Protein AF-0000000084354303 (afdb_homodimer)

Solvent-accessible surface area (backbone atoms only — not comparable to full-atom values): 36921 Å² total; per-residue (Å²): 68,53,26,35,17,36,64,49,70,78,30,56,40,64,39,82,46,81,68,70,66,79,84,48,45,35,15,29,33,28,40,29,57,38,19,40,66,53,76,69,53,49,40,48,34,64,48,79,45,78,68,59,76,66,38,36,30,32,33,27,15,22,27,30,30,65,42,65,24,86,67,40,78,79,64,50,67,69,40,42,33,30,36,39,27,48,33,26,65,57,71,45,74,31,32,68,63,68,32,23,35,44,8,70,77,44,8,91,63,39,79,34,18,12,28,37,29,40,36,54,65,22,38,50,38,63,14,31,39,23,37,50,32,59,38,63,38,31,64,57,25,40,42,71,53,60,87,82,59,85,72,54,64,70,62,48,30,42,53,7,40,47,51,37,40,17,46,42,48,39,60,73,48,58,70,39,67,64,28,34,36,37,29,37,26,43,46,61,43,20,46,47,27,52,49,44,39,50,73,52,36,34,68,40,51,35,38,29,38,70,54,64,65,38,47,49,44,37,36,72,74,64,68,30,50,72,47,64,48,80,83,33,95,54,44,20,57,48,44,11,58,75,49,74,58,17,21,48,30,27,37,34,44,48,28,24,72,37,81,66,58,91,90,63,80,65,55,51,97,82,46,65,25,60,56,33,62,57,61,56,54,32,41,58,43,19,32,17,74,61,13,24,38,24,37,56,23,62,46,83,31,27,31,63,65,34,62,46,15,58,32,24,62,32,29,30,32,40,37,36,29,66,56,38,44,62,80,45,38,66,62,51,48,51,34,38,74,70,62,77,43,76,70,49,83,51,58,62,40,80,43,49,43,83,45,44,44,60,51,50,50,35,57,75,66,51,39,95,70,48,58,30,43,38,30,31,90,68,54,27,35,18,37,65,48,69,78,30,55,42,63,40,82,45,82,68,69,66,78,84,47,46,35,15,28,32,27,38,29,57,37,21,39,66,54,77,70,54,49,41,48,33,64,48,78,43,78,67,59,75,66,39,36,29,32,34,26,15,23,27,30,30,65,41,65,24,86,65,40,78,80,67,49,67,68,41,42,32,30,36,39,26,48,34,25,65,56,70,46,76,33,31,68,63,68,32,23,35,42,8,72,77,45,7,91,63,40,79,34,17,12,29,38,27,47,33,56,66,19,39,50,36,61,13,32,38,23,37,49,31,59,37,64,37,30,65,57,26,41,43,71,53,61,87,84,58,85,70,55,64,68,62,47,30,42,52,8,40,47,49,38,40,17,45,43,48,41,59,72,49,59,69,39,66,65,29,35,36,37,30,37,25,43,45,61,44,19,46,46,26,53,49,44,37,50,73,50,35,33,67,38,51,34,37,28,38,70,54,65,64,38,46,50,44,37,34,72,74,64,68,30,51,69,47,64,50,81,85,33,94,53,44,20,55,51,45,10,57,76,50,73,57,18,22,47,30,27,37,34,44,47,28,24,71,38,82,66,58,90,90,64,81,64,55,50,95,83,45,65,24,61,55,33,62,56,61,56,53,31,41,56,44,20,32,16,72,62,14,26,39,23,38,57,23,61,46,81,29,27,31,63,65,34,60,44,14,58,33,24,63,33,28,28,33,40,37,34,29,66,55,38,43,63,79,45,36,66,62,52,48,50,34,37,75,70,62,76,43,77,69,49,82,51,58,61,41,80,41,48,42,84,44,42,44,58,50,50,50,36,58,74,66,52,38,95,70,46,57,29,44,36,30,30,91

Sequence (754 aa):
MQAVTFQGKDNIQVKQVEDPTIHENTDIIVRITATGICGSDLHLMKGSIPLGEDYVIGHEPMGIVEEVGSQVKNLKKGDRVVVPFNIGCGECFYCKNQMESQCDNSNPHGDAGALFGYSEQFGNYPGGQAEYLRVPYADFTSFKVPENSELDDESVLFLSDVIPTSYWSVEHSGVKSGDTVVVLGCGPIGLMTQKFAWLKGAERVIGVDQIPHRLEHAKRVNNVETYDFSNNSELGSLLNEKTKGGADVVIDCVGMDGTVPNGESFGSDQDNQVGTIRPIVTASQAVRKFGTVQLTGVYGSNANDFPLGDFFSRNVSLKMGQAPVIHLMPELYNMVENGYVNPTDIITHRMDLKEAADAYRIFDEKSEGNIKVVLKPMQAVTFQGKDNIQVKQVEDPTIHENTDIIVRITATGICGSDLHLMKGSIPLGEDYVIGHEPMGIVEEVGSQVKNLKKGDRVVVPFNIGCGECFYCKNQMESQCDNSNPHGDAGALFGYSEQFGNYPGGQAEYLRVPYADFTSFKVPENSELDDESVLFLSDVIPTSYWSVEHSGVKSGDTVVVLGCGPIGLMTQKFAWLKGAERVIGVDQIPHRLEHAKRVNNVETYDFSNNSELGSLLNEKTKGGADVVIDCVGMDGTVPNGESFGSDQDNQVGTIRPIVTASQAVRKFGTVQLTGVYGSNANDFPLGDFFSRNVSLKMGQAPVIHLMPELYNMVENGYVNPTDIITHRMDLKEAADAYRIFDEKSEGNIKVVLKP

Radius of gyration: 28.32 Å; Cα contacts (8 Å, |Δi|>4): 2041; chains: 2; bounding box: 50×84×66 Å

Secondary structure (DSSP, 8-state):
-EEEEE-STT-EEEEE-PPP---STT-EEEEEEEEE--HHHHHHHTTSS---TTEE--SEEEEEEEEE-TT--S--TT-EEE--SEE--SSSHHHHTT-GGG-TTT-TTSSSPEEBT-TGGGT-B--SSBSEEEESSHHHH-EEPPTT----HHHHGGGGTHHHHHHHHHHHHT--TT-EEEEE--SHHHHHHHHHHHHTT-SEEEEEES-HHHHHHHHHHH--EEEEGGG-TTHHHHHHHHTTS-EEEEEE--GGGSPPPTT-----TT-S--S--HHHHHHHHHEEEEEEEEE-S---S-BSSB-HHHHHHTT-EEEE-----GGGHHHHHHHHHTTS--GGGGEEEEEEGGGHHHHHHHHHHT-TT-SEEEEE-/-EEEEE-STT-EEEEE-PPP---STT-EEEEEEEEE--HHHHHHHTTSS---TTEE---EEEEEEEEE-TT--S--TT-EEE--SEE--SSSHHHHTT-GGG-TTT-TTSSSPEEBTSTGGGT-B--SSBSEEEESSHHHH-EEPPTT----HHHHGGGGTHHHHHHHHHHHHT--TT-EEEEE--SHHHHHHHHHHHHTT-SEEEEEES-HHHHHHHHHHH--EEEEGGG-TTHHHHHHHHTTS-EEEEEE--GGGSPPPTT-----TT-S--S--HHHHHHHHHEEEEEEEEE-S---S-BSSB-HHHHHHTT-EEEE-----GGGHHHHHHHHHTTS--GGGGEEEEEEGGGHHHHHHHHHHT-TT-SEEEEE-

pLDDT: mean 94.86, std 8.89, range [44.28, 98.94]

Organism: NCBI:txid482461

InterPro domains:
  IPR002328 Alcohol dehydrogenase, zinc-type, conserved site [PS00059] (58-72)
  IPR011032 GroES-like superfamily [SSF50129] (1-176)
  IPR013149 Alcohol dehydrogenase-like, C-terminal [PF00107] (188-260)
  IPR013154 Alcohol dehydrogenase-like, N-terminal [PF08240] (26-139)
  IPR036291 NAD(P)-binding domain superfamily [SSF51735] (155-339)

Foldseek 3Di:
DWAWWAADALDIAIDDDDADDDPDLLKWKFQWFKFWDDPVVNCVNRCVADDDGRFGAGQQTWGFTCGHGPPHDPDDGGWTKTFAQFAALCPDPCNVVLNRQQHPPQQPQERGTAGERGHNHRNRAGHDLGRMGMHGSDNQRIGTDDPPDPDDCLLQSCLRAQQQLLLCLCVVQPQAAAFAEEEEDLFSNRLNNLLNSVVRHYPAYEYEEQDVLSQVCSCPPSVHHYDHCPPPPLLLQVLCVVVVAATQEYEYPQELNDDDPPPDDDDDPPHQFDHDCVVQVSNLSHHHQLHEYEYSHDGDTDDPPRVPVSCVVRVYYYHYDGRSSRVCSVVSVVCSSVPSDGSNSLEDEEEESNCVSVVVVCVVVVPPSHRIYMYGD/DWAWWAADALDIAIDDDDADDDPDLLKWKFQWFKFWDDPVVNCVNRCVADADGRFGAGQQTWGFTCGHGNPHDPDDGGWTKTFAQFAALCPDPCNVVLNRQQHPPQQPQERGTAGEGRDNHRNRAGHRLGRMGMHGSDNQRIGTDDPPDPDDCLLQSCLRAQQQLLLCLCVVQPQAAAFAEEEEDLFSNRLNNLLNSVVRHYPAYEYEEQDVLSQVCSCPPSVHHYDHCPPPPLLLQVLCVVVVAATQEYEYPQELNDDDPPPDDADDPPHQFDHDCVSQVSNLSHHHQLHEYEYSHDGDTDDPPRVPVSCVVRVYHYHYDGRSSRVCSVVSVVCSSVPSDGSNSLEDEEEESNCVSVVVVCVVVVPPSHRIYMYGD

Nearest PDB structures (foldseek):
  4jlw-assembly1_D  TM=8.926E-01  e=3.156E-36  Pseudomonas aeruginosa LESB58
  1kol-assembly1_A  TM=8.963E-01  e=1.005E-35  Pseudomonas putida
  1jqb-assembly1_D  TM=8.883E-01  e=3.453E-30  Clostridium beijerinckii
  6sch-assembly1_B  TM=8.823E-01  e=7.179E-30  Clostridium beijerinckii
  7f3p-assembly1_D  TM=8.867E-01  e=4.474E-29  Thermoanaerobacter brockii

Structure (mmCIF, N/CA/C/O backbone):
data_AF-0000000084354303-model_v1
#
loop_
_entity.id
_entity.type
_entity.pdbx_description
1 polymer 'S-(Hydroxymethyl)glutathione dehydrogenase / alcohol dehydrogenase'
#
loop_
_atom_site.group_PDB
_atom_site.id
_atom_site.type_symbol
_atom_site.label_atom_id
_atom_site.label_alt_id
_atom_site.label_comp_id
_atom_site.label_asym_id
_atom_site.label_entity_id
_atom_site.label_seq_id
_atom_site.pdbx_PDB_ins_code
_atom_site.Cartn_x
_atom_site.Cartn_y
_atom_site.Cartn_z
_atom_site.occupancy
_atom_site.B_iso_or_equiv
_atom_site.auth_seq_id
_atom_site.auth_comp_id
_atom_site.auth_asym_id
_atom_site.auth_atom_id
_atom_site.pdbx_PDB_model_num
ATOM 1 N N . MET A 1 1 ? -13.164 40.5 13.172 1 97.38 1 MET A N 1
ATOM 2 C CA . MET A 1 1 ? -11.812 40.062 13.5 1 97.38 1 MET A CA 1
ATOM 3 C C . MET A 1 1 ? -10.914 40.094 12.273 1 97.38 1 MET A C 1
ATOM 5 O O . MET A 1 1 ? -11.398 40.062 11.141 1 97.38 1 MET A O 1
ATOM 9 N N . GLN A 1 2 ? -9.656 40.188 12.547 1 98.25 2 GLN A N 1
ATOM 10 C CA . GLN A 1 2 ? -8.68 40 11.469 1 98.25 2 GLN A CA 1
ATOM 11 C C . GLN A 1 2 ? -8.477 38.531 11.156 1 98.25 2 GLN A C 1
ATOM 13 O O . GLN A 1 2 ? -8.438 37.688 12.055 1 98.25 2 GLN A O 1
ATOM 18 N N . ALA A 1 3 ? -8.406 38.25 9.836 1 98.69 3 ALA A N 1
ATOM 19 C CA . ALA A 1 3 ? -8.188 36.875 9.414 1 98.69 3 ALA A CA 1
ATOM 20 C C . ALA A 1 3 ? -7.426 36.812 8.094 1 98.69 3 ALA A C 1
ATOM 22 O O . ALA A 1 3 ? -7.531 37.719 7.273 1 98.69 3 ALA A O 1
ATOM 23 N N . VAL A 1 4 ? -6.629 35.812 7.926 1 98.62 4 VAL A N 1
ATOM 24 C CA . VAL A 1 4 ? -5.969 35.531 6.652 1 98.62 4 VAL A CA 1
ATOM 25 C C . VAL A 1 4 ? -6.957 34.906 5.68 1 98.62 4 VAL A C 1
ATOM 27 O O . VAL A 1 4 ? -7.512 33.844 5.961 1 98.62 4 VAL A O 1
ATOM 30 N N . THR A 1 5 ? -7.133 35.5 4.512 1 97.75 5 THR A N 1
ATOM 31 C CA . THR A 1 5 ? -8.18 35.094 3.592 1 97.75 5 THR A CA 1
ATOM 32 C C . THR A 1 5 ? -7.613 34.844 2.197 1 97.75 5 THR A C 1
ATOM 34 O O . THR A 1 5 ? -6.625 35.469 1.807 1 97.75 5 THR A O 1
ATOM 37 N N . PHE A 1 6 ? -8.211 33.875 1.539 1 96.38 6 PHE A N 1
ATOM 38 C CA . PHE A 1 6 ? -7.926 33.625 0.132 1 96.38 6 PHE A CA 1
ATOM 39 C C . PHE A 1 6 ? -8.656 34.625 -0.757 1 96.38 6 PHE A C 1
ATOM 41 O O . PHE A 1 6 ? -9.875 34.781 -0.646 1 96.38 6 PHE A O 1
ATOM 48 N N . GLN A 1 7 ? -7.922 35.312 -1.653 1 95.5 7 GLN A N 1
ATOM 49 C CA . GLN A 1 7 ? -8.508 36.312 -2.529 1 95.5 7 GLN A CA 1
ATOM 50 C C . GLN A 1 7 ? -8.273 35.969 -3.996 1 95.5 7 GLN A C 1
ATOM 52 O O . GLN A 1 7 ? -8.141 36.875 -4.836 1 95.5 7 GLN A O 1
ATOM 57 N N . GLY A 1 8 ? -8.133 34.75 -4.293 1 92.38 8 GLY A N 1
ATOM 58 C CA . GLY A 1 8 ? -7.797 34.281 -5.629 1 92.38 8 GLY A CA 1
ATOM 59 C C . GLY A 1 8 ? -6.387 33.75 -5.727 1 92.38 8 GLY A C 1
ATOM 60 O O . GLY A 1 8 ? -5.609 33.844 -4.773 1 92.38 8 GLY A O 1
ATOM 61 N N . LYS A 1 9 ? -6.098 33.156 -6.824 1 91.06 9 LYS A N 1
ATOM 62 C CA . LYS A 1 9 ? -4.812 32.5 -7.043 1 91.06 9 LYS A CA 1
ATOM 63 C C . LYS A 1 9 ? -3.656 33.438 -6.727 1 91.06 9 LYS A C 1
ATOM 65 O O . LYS A 1 9 ? -3.629 34.594 -7.203 1 91.06 9 LYS A O 1
ATOM 70 N N . ASP A 1 10 ? -2.76 33.031 -5.898 1 92.62 10 ASP A N 1
ATOM 71 C CA . ASP A 1 10 ? -1.531 33.688 -5.496 1 92.62 10 ASP A CA 1
ATOM 72 C C . ASP A 1 10 ? -1.839 35 -4.754 1 92.62 10 ASP A C 1
ATOM 74 O O . ASP A 1 10 ? -1.041 35.938 -4.777 1 92.62 10 ASP A O 1
ATOM 78 N N . ASN A 1 11 ? -3.039 35 -4.168 1 95.12 11 ASN A N 1
ATOM 79 C CA . ASN A 1 11 ? -3.451 36.25 -3.49 1 95.12 11 ASN A CA 1
ATOM 80 C C . ASN A 1 11 ? -4.047 35.938 -2.115 1 95.12 11 ASN A C 1
ATOM 82 O O . ASN A 1 11 ? -5.234 35.625 -2.002 1 95.12 11 ASN A O 1
ATOM 86 N N . ILE A 1 12 ? -3.205 36.062 -1.12 1 96 12 ILE A N 1
ATOM 87 C CA . ILE A 1 12 ? -3.582 35.938 0.285 1 96 12 ILE A CA 1
ATOM 88 C C . ILE A 1 12 ? -3.58 37.344 0.932 1 96 12 ILE A C 1
ATOM 90 O O . ILE A 1 12 ? -2.623 38.094 0.78 1 96 12 ILE A O 1
ATOM 94 N N . GLN A 1 13 ? -4.668 37.625 1.663 1 97.5 13 GLN A N 1
ATOM 95 C CA . GLN A 1 13 ? -4.766 38.938 2.32 1 97.5 13 GLN A CA 1
ATOM 96 C C . GLN A 1 13 ? -5.363 38.812 3.719 1 97.5 13 GLN A C 1
ATOM 98 O O . GLN A 1 13 ? -6.168 37.906 3.971 1 97.5 13 GLN A O 1
ATOM 103 N N . VAL A 1 14 ? -4.945 39.688 4.582 1 98.44 14 VAL A N 1
ATOM 104 C CA . VAL A 1 14 ? -5.598 39.844 5.875 1 98.44 14 VAL A CA 1
ATOM 105 C C . VAL A 1 14 ? -6.781 40.812 5.754 1 98.44 14 VAL A C 1
ATOM 107 O O . VAL A 1 14 ? -6.621 41.938 5.301 1 98.44 14 VAL A O 1
ATOM 110 N N . LYS A 1 15 ? -7.922 40.344 6.16 1 98.06 15 LYS A N 1
ATOM 111 C CA . LYS A 1 15 ? -9.141 41.156 6.066 1 98.06 15 LYS A CA 1
ATOM 112 C C . LYS A 1 15 ? -9.906 41.125 7.387 1 98.06 15 LYS A C 1
ATOM 114 O O . LYS A 1 15 ? -9.672 40.281 8.242 1 98.06 15 LYS A O 1
ATOM 119 N N . GLN A 1 16 ? -10.695 42.219 7.469 1 97.94 16 GLN A N 1
ATOM 120 C CA . GLN A 1 16 ? -11.688 42.188 8.539 1 97.94 16 GLN A CA 1
ATOM 121 C C . GLN A 1 16 ? -12.898 41.344 8.156 1 97.94 16 GLN A C 1
ATOM 123 O O . GLN A 1 16 ? -13.523 41.562 7.113 1 97.94 16 GLN A O 1
ATOM 128 N N . VAL A 1 17 ? -13.148 40.312 8.953 1 97.44 17 VAL A N 1
ATOM 129 C CA . VAL A 1 17 ? -14.297 39.438 8.711 1 97.44 17 VAL A CA 1
ATOM 130 C C . VAL A 1 17 ? -15.133 39.312 9.984 1 97.44 17 VAL A C 1
ATOM 132 O O . VAL A 1 17 ? -14.742 39.844 11.039 1 97.44 17 VAL A O 1
ATOM 135 N N . GLU A 1 18 ? -16.297 38.719 9.859 1 96.94 18 GLU A N 1
ATOM 136 C CA . GLU A 1 18 ? -17.141 38.531 11.031 1 96.94 18 GLU A CA 1
ATOM 137 C C . GLU A 1 18 ? -16.516 37.594 12.039 1 96.94 18 GLU A C 1
ATOM 139 O O . GLU A 1 18 ? -15.898 36.594 11.656 1 96.94 18 GLU A O 1
ATOM 144 N N . ASP A 1 19 ? -16.672 37.906 13.305 1 97.56 19 ASP A N 1
ATOM 145 C CA . ASP A 1 19 ? -16.266 36.969 14.344 1 97.56 19 ASP A CA 1
ATOM 146 C C . ASP A 1 19 ? -17.047 35.656 14.266 1 97.56 19 ASP A C 1
ATOM 148 O O . ASP A 1 19 ? -18.234 35.688 13.93 1 97.56 19 ASP A O 1
ATOM 152 N N . PRO A 1 20 ? -16.359 34.562 14.562 1 98.12 20 PRO A N 1
ATOM 153 C CA . PRO A 1 20 ? -17.141 33.344 14.672 1 98.12 20 PRO A CA 1
ATOM 154 C C . PRO A 1 20 ? -18.062 33.344 15.898 1 98.12 20 PRO A C 1
ATOM 156 O O . PRO A 1 20 ? -17.781 34.031 16.891 1 98.12 20 PRO A O 1
ATOM 159 N N . THR A 1 21 ? -19.109 32.656 15.797 1 97.88 21 THR A N 1
ATOM 160 C CA . THR A 1 21 ? -20.062 32.469 16.891 1 97.88 21 THR A CA 1
ATOM 161 C C . THR A 1 21 ? -20.328 30.984 17.156 1 97.88 21 THR A C 1
ATOM 163 O O . THR A 1 21 ? -19.938 30.141 16.344 1 97.88 21 THR A O 1
ATOM 166 N N . ILE A 1 22 ? -20.859 30.734 18.281 1 98.19 22 ILE A N 1
ATOM 167 C CA . ILE A 1 22 ? -21.297 29.375 18.578 1 98.19 22 ILE A CA 1
ATOM 168 C C . ILE A 1 22 ? -22.469 28.984 17.672 1 98.19 22 ILE A C 1
ATOM 170 O O . ILE A 1 22 ? -23.484 29.688 17.625 1 98.19 22 ILE A O 1
ATOM 174 N N . HIS A 1 23 ? -22.281 27.984 16.891 1 97.12 23 HIS A N 1
ATOM 175 C CA . HIS A 1 23 ? -23.328 27.484 16.016 1 97.12 23 HIS A CA 1
ATOM 176 C C . HIS A 1 23 ? -24.047 26.297 16.641 1 97.12 23 HIS A C 1
ATOM 178 O O . HIS A 1 23 ? -25.266 26.188 16.531 1 97.12 23 HIS A O 1
ATOM 184 N N . GLU A 1 24 ? -23.297 25.406 17.203 1 97.62 24 GLU A N 1
ATOM 185 C CA . GLU A 1 24 ? -23.812 24.234 17.922 1 97.62 24 GLU A CA 1
ATOM 186 C C . GLU A 1 24 ? -23.422 24.281 19.406 1 97.62 24 GLU A C 1
ATOM 188 O O . GLU A 1 24 ? -22.375 24.844 19.75 1 97.62 24 GLU A O 1
ATOM 193 N N . ASN A 1 25 ? -24.172 23.578 20.188 1 98.38 25 ASN A N 1
ATOM 194 C CA . ASN A 1 25 ? -23.969 23.625 21.625 1 98.38 25 ASN A CA 1
ATOM 195 C C . ASN A 1 25 ? -22.672 22.922 22.031 1 98.38 25 ASN A C 1
ATOM 197 O O . ASN A 1 25 ? -22.203 23.062 23.172 1 98.38 25 ASN A O 1
ATOM 201 N N . THR A 1 26 ? -22.016 22.234 21.109 1 98.5 26 THR A N 1
ATOM 202 C CA . THR A 1 26 ? -20.766 21.531 21.391 1 98.5 26 THR A CA 1
ATOM 203 C C . THR A 1 26 ? -19.562 22.312 20.875 1 98.5 26 THR A C 1
ATOM 205 O O . THR A 1 26 ? -18.438 21.828 20.906 1 98.5 26 THR A O 1
ATOM 208 N N . ASP A 1 27 ? -19.766 23.562 20.438 1 98.75 27 ASP A N 1
ATOM 209 C CA . ASP A 1 27 ? -18.719 24.406 19.891 1 98.75 27 ASP A CA 1
ATOM 210 C C . ASP A 1 27 ? -17.984 25.156 21.016 1 98.75 27 ASP A C 1
ATOM 212 O O . ASP A 1 27 ? -18.531 25.344 22.094 1 98.75 27 ASP A O 1
ATOM 216 N N . ILE A 1 28 ? -16.828 25.562 20.672 1 98.94 28 ILE A N 1
ATOM 217 C CA . ILE A 1 28 ? -16.156 26.594 21.438 1 98.94 28 ILE A CA 1
ATOM 218 C C . ILE A 1 28 ? -15.617 27.672 20.5 1 98.94 28 ILE A C 1
ATOM 220 O O . ILE A 1 28 ? -15.492 27.438 19.297 1 98.94 28 ILE A O 1
ATOM 224 N N . ILE A 1 29 ? -15.375 28.812 21.031 1 98.94 29 ILE A N 1
ATOM 225 C CA . ILE A 1 29 ? -14.625 29.859 20.344 1 98.94 29 ILE A CA 1
ATOM 226 C C . ILE A 1 29 ? -13.258 30.016 21 1 98.94 29 ILE A C 1
ATOM 228 O O . ILE A 1 29 ? -13.148 30.125 22.219 1 98.94 29 ILE A O 1
ATOM 232 N N . VAL A 1 30 ? -12.266 29.984 20.219 1 98.94 30 VAL A N 1
ATOM 233 C CA . VAL A 1 30 ? -10.891 30.078 20.688 1 98.94 30 VAL A CA 1
ATOM 234 C C . VAL A 1 30 ? -10.266 31.391 20.234 1 98.94 30 VAL A C 1
ATOM 236 O O . VAL A 1 30 ? -10.32 31.719 19.047 1 98.94 30 VAL A O 1
ATOM 239 N N . ARG A 1 31 ? -9.734 32.156 21.156 1 98.94 31 ARG A N 1
ATOM 240 C CA . ARG A 1 31 ? -8.867 33.281 20.797 1 98.94 31 ARG A CA 1
ATOM 241 C C . ARG A 1 31 ? -7.465 32.781 20.453 1 98.94 31 ARG A C 1
ATOM 243 O O . ARG A 1 31 ? -6.727 32.344 21.328 1 98.94 31 ARG A O 1
ATOM 250 N N . ILE A 1 32 ? -7.086 32.938 19.25 1 98.88 32 ILE A N 1
ATOM 251 C CA . ILE A 1 32 ? -5.859 32.344 18.75 1 98.88 32 ILE A CA 1
ATOM 252 C C . ILE A 1 32 ? -4.648 33.125 19.266 1 98.88 32 ILE A C 1
ATOM 254 O O . ILE A 1 32 ? -4.625 34.344 19.234 1 98.88 32 ILE A O 1
ATOM 258 N N . THR A 1 33 ? -3.693 32.406 19.766 1 98.81 33 THR A N 1
ATOM 259 C CA . THR A 1 33 ? -2.465 33 20.25 1 98.81 33 THR A CA 1
ATOM 260 C C . THR A 1 33 ? -1.314 32.75 19.281 1 98.81 33 THR A C 1
ATOM 262 O O . THR A 1 33 ? -0.356 33.531 19.234 1 98.81 33 THR A O 1
ATOM 265 N N . ALA A 1 34 ? -1.358 31.672 18.547 1 98.75 34 ALA A N 1
ATOM 266 C CA . ALA A 1 34 ? -0.364 31.328 17.547 1 98.75 34 ALA A CA 1
ATOM 267 C C . ALA A 1 34 ? -0.959 30.406 16.484 1 98.75 34 ALA A C 1
ATOM 269 O O . ALA A 1 34 ? -1.873 29.625 16.766 1 98.75 34 ALA A O 1
ATOM 270 N N . THR A 1 35 ? -0.518 30.469 15.266 1 98.75 35 THR A N 1
ATOM 271 C CA . THR A 1 35 ? -0.936 29.609 14.164 1 98.75 35 THR A CA 1
ATOM 272 C C . THR A 1 35 ? 0.189 29.438 13.148 1 98.75 35 THR A C 1
ATOM 274 O O . THR A 1 35 ? 0.981 30.359 12.938 1 98.75 35 THR A O 1
ATOM 277 N N . GLY A 1 36 ? 0.293 28.297 12.57 1 98.25 36 GLY A N 1
ATOM 278 C CA . GLY A 1 36 ? 1.359 28.031 11.617 1 98.25 36 GLY A CA 1
ATOM 279 C C . GLY A 1 36 ? 0.903 28.125 10.172 1 98.25 36 GLY A C 1
ATOM 280 O O . GLY A 1 36 ? -0.296 28.062 9.891 1 98.25 36 GLY A O 1
ATOM 281 N N . ILE A 1 37 ? 1.847 28.359 9.289 1 97.31 37 ILE A N 1
ATOM 282 C CA . ILE A 1 37 ? 1.639 28.172 7.859 1 97.31 37 ILE A CA 1
ATOM 283 C C . ILE A 1 37 ? 2.154 26.812 7.43 1 97.31 37 ILE A C 1
ATOM 285 O O . ILE A 1 37 ? 3.248 26.391 7.824 1 97.31 37 ILE A O 1
ATOM 289 N N . CYS A 1 38 ? 1.406 26.094 6.703 1 94.25 38 CYS A N 1
ATOM 290 C CA . CYS A 1 38 ? 1.75 24.766 6.246 1 94.25 38 CYS A CA 1
ATOM 291 C C . CYS A 1 38 ? 1.908 24.719 4.73 1 94.25 38 CYS A C 1
ATOM 293 O O . CYS A 1 38 ? 1.338 25.562 4.023 1 94.25 38 CYS A O 1
ATOM 295 N N . GLY A 1 39 ? 2.678 23.781 4.246 1 90.75 39 GLY A N 1
ATOM 296 C CA . GLY A 1 39 ? 2.812 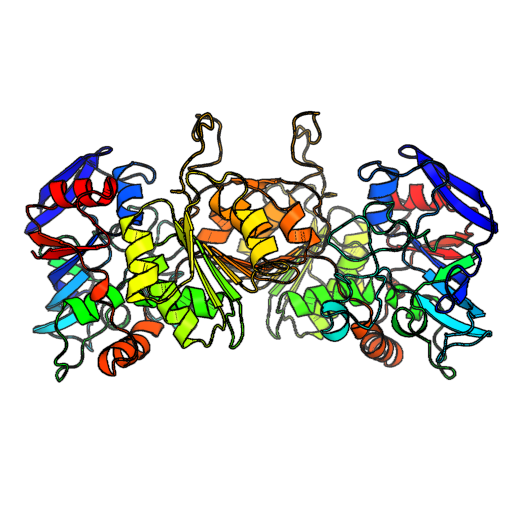23.594 2.811 1 90.75 39 GLY A CA 1
ATOM 297 C C . GLY A 1 39 ? 1.482 23.406 2.105 1 90.75 39 GLY A C 1
ATOM 298 O O . GLY A 1 39 ? 1.302 23.875 0.977 1 90.75 39 GLY A O 1
ATOM 299 N N . SER A 1 40 ? 0.572 22.766 2.697 1 89.38 40 SER A N 1
ATOM 300 C CA . SER A 1 40 ? -0.729 22.5 2.088 1 89.38 40 SER A CA 1
ATOM 301 C C . SER A 1 40 ? -1.521 23.797 1.912 1 89.38 40 SER A C 1
ATOM 303 O O . SER A 1 40 ? -2.441 23.859 1.095 1 89.38 40 SER A O 1
ATOM 305 N N . ASP A 1 41 ? -1.233 24.844 2.688 1 91.44 41 ASP A N 1
ATOM 306 C CA . ASP A 1 41 ? -1.862 26.141 2.484 1 91.44 41 ASP A CA 1
ATOM 307 C C . ASP A 1 41 ? -1.498 26.719 1.12 1 91.44 41 ASP A C 1
ATOM 309 O O . ASP A 1 41 ? -2.275 27.484 0.534 1 91.44 41 ASP A O 1
ATOM 313 N N . LEU A 1 42 ? -0.295 26.359 0.722 1 88.38 42 LEU A N 1
ATOM 314 C CA . LEU A 1 42 ? 0.142 26.844 -0.583 1 88.38 42 LEU A CA 1
ATOM 315 C C . LEU A 1 42 ? -0.705 26.234 -1.699 1 88.38 42 LEU A C 1
ATOM 317 O O . LEU A 1 42 ? -0.907 26.875 -2.74 1 88.38 42 LEU A O 1
ATOM 321 N N . HIS A 1 43 ? -1.188 24.984 -1.478 1 82.94 43 HIS A N 1
ATOM 322 C CA . HIS A 1 43 ? -2.1 24.391 -2.445 1 82.94 43 HIS A CA 1
ATOM 323 C C . HIS A 1 43 ? -3.357 25.234 -2.613 1 82.94 43 HIS A C 1
ATOM 325 O O . HIS A 1 43 ? -3.877 25.359 -3.725 1 82.94 43 HIS A O 1
ATOM 331 N N . LEU A 1 44 ? -3.789 25.703 -1.529 1 85.94 44 LEU A N 1
ATOM 332 C CA . LEU A 1 44 ? -4.949 26.594 -1.552 1 85.94 44 LEU A CA 1
ATOM 333 C C . LEU A 1 44 ? -4.629 27.891 -2.293 1 85.94 44 LEU A C 1
ATOM 335 O O . LEU A 1 44 ? -5.395 28.328 -3.156 1 85.94 44 LEU A O 1
ATOM 339 N N . MET A 1 45 ? -3.523 28.453 -1.978 1 88.19 45 MET A N 1
ATOM 340 C CA . MET A 1 45 ? -3.104 29.719 -2.561 1 88.19 45 MET A CA 1
ATOM 341 C C . MET A 1 45 ? -2.934 29.594 -4.07 1 88.19 45 MET A C 1
ATOM 343 O O . MET A 1 45 ? -3.27 30.516 -4.816 1 88.19 45 MET A O 1
ATOM 347 N N . LYS A 1 46 ? -2.477 28.422 -4.453 1 85.88 46 LYS A N 1
ATOM 348 C CA . LYS A 1 46 ? -2.188 28.203 -5.867 1 85.88 46 LYS A CA 1
ATOM 349 C C . LYS A 1 46 ? -3.439 27.781 -6.629 1 85.88 46 LYS A C 1
ATOM 351 O O . LYS A 1 46 ? -3.412 27.641 -7.852 1 85.88 46 LYS A O 1
ATOM 356 N N . GLY A 1 47 ? -4.555 27.531 -5.98 1 78.06 47 GLY A N 1
ATOM 357 C CA . GLY A 1 47 ? -5.844 27.281 -6.613 1 78.06 47 GLY A CA 1
ATOM 358 C C . GLY A 1 47 ? -6.082 25.828 -6.949 1 78.06 47 GLY A C 1
ATOM 359 O O . GLY A 1 47 ? -6.934 25.516 -7.785 1 78.06 47 GLY A O 1
ATOM 360 N N . SER A 1 48 ? -5.309 24.922 -6.434 1 75.5 48 SER A N 1
ATOM 361 C CA . SER A 1 48 ? -5.492 23.5 -6.699 1 75.5 48 SER A CA 1
ATOM 362 C C . SER A 1 48 ? -6.777 22.984 -6.059 1 75.5 48 SER A C 1
ATOM 364 O O . SER A 1 48 ? -7.309 21.953 -6.473 1 75.5 48 SER A O 1
ATOM 366 N N . ILE A 1 49 ? -7.242 23.625 -5.078 1 77.44 49 ILE A N 1
ATOM 367 C CA . ILE A 1 49 ? -8.5 23.328 -4.395 1 77.44 49 ILE A CA 1
ATOM 368 C C . ILE A 1 49 ? -9.43 24.531 -4.496 1 77.44 49 ILE A C 1
ATOM 370 O O . ILE A 1 49 ? -9.047 25.656 -4.164 1 77.44 49 ILE A O 1
ATOM 374 N N . PRO A 1 50 ? -10.531 24.328 -4.977 1 79.5 50 PRO A N 1
ATOM 375 C CA . PRO A 1 50 ? -11.445 25.453 -5.121 1 79.5 50 PRO A CA 1
ATOM 376 C C . PRO A 1 50 ? -11.82 26.094 -3.781 1 79.5 50 PRO A C 1
ATOM 378 O O . PRO A 1 50 ? -12.25 25.391 -2.861 1 79.5 50 PRO A O 1
ATOM 381 N N . LEU A 1 51 ? -11.617 27.438 -3.686 1 87.06 51 LEU A N 1
ATOM 382 C CA . LEU A 1 51 ? -11.977 28.234 -2.512 1 87.06 51 LEU A CA 1
ATOM 383 C C . LEU A 1 51 ? -12.75 29.484 -2.91 1 87.06 51 LEU A C 1
ATOM 385 O O . LEU A 1 51 ? -12.469 30.078 -3.951 1 87.06 51 LEU A O 1
ATOM 389 N N . GLY A 1 52 ? -13.688 29.766 -2.119 1 87.56 52 GLY A N 1
ATOM 390 C CA . GLY A 1 52 ? -14.359 31.047 -2.324 1 87.56 52 GLY A CA 1
ATOM 391 C C . GLY A 1 52 ? -13.547 32.219 -1.842 1 87.56 52 GLY A C 1
ATOM 392 O O . GLY A 1 52 ? -12.719 32.094 -0.934 1 87.56 52 GLY A O 1
ATOM 393 N N . GLU A 1 53 ? -13.844 33.344 -2.443 1 90.81 53 GLU A N 1
ATOM 394 C CA . GLU A 1 53 ? -13.219 34.594 -1.988 1 90.81 53 GLU A CA 1
ATOM 395 C C . GLU A 1 53 ? -13.547 34.875 -0.523 1 90.81 53 GLU A C 1
ATOM 397 O O . GLU A 1 53 ? -14.656 34.594 -0.067 1 90.81 53 GLU A O 1
ATOM 402 N N . ASP A 1 54 ? -12.508 35.375 0.25 1 94.5 54 ASP A N 1
ATOM 403 C CA . ASP A 1 54 ? -12.609 35.781 1.647 1 94.5 54 ASP A CA 1
ATOM 404 C C . ASP A 1 54 ? -12.617 34.562 2.574 1 94.5 54 ASP A C 1
ATOM 406 O O . ASP A 1 54 ? -12.836 34.719 3.781 1 94.5 54 ASP A O 1
ATOM 410 N N . TYR A 1 55 ? -12.43 33.438 2 1 95.62 55 TYR A N 1
ATOM 411 C CA . TYR A 1 55 ? -12.383 32.25 2.84 1 95.62 55 TYR A CA 1
ATOM 412 C C . TYR A 1 55 ? -11.203 32.312 3.805 1 95.62 55 TYR A C 1
ATOM 414 O O . TYR A 1 55 ? -10.07 32.594 3.4 1 95.62 55 TYR A O 1
ATOM 422 N N . VAL A 1 56 ? -11.477 32.062 5.102 1 97.62 56 VAL A N 1
ATOM 423 C CA . VAL A 1 56 ? -10.438 32.094 6.121 1 97.62 56 VAL A CA 1
ATOM 424 C C . VAL A 1 56 ? -9.672 30.781 6.109 1 97.62 56 VAL A C 1
ATOM 426 O O . VAL A 1 56 ? -10.266 29.703 6.258 1 97.62 56 VAL A O 1
ATOM 429 N N . ILE A 1 57 ? -8.273 30.797 5.98 1 97 57 ILE A N 1
ATOM 430 C CA . ILE A 1 57 ? -7.48 29.594 5.809 1 97 57 ILE A CA 1
ATOM 431 C C . ILE A 1 57 ? -6.656 29.328 7.07 1 97 57 ILE A C 1
ATOM 433 O O . ILE A 1 57 ? -6.734 30.094 8.039 1 97 57 ILE A O 1
ATOM 437 N N . GLY A 1 58 ? -5.961 28.172 7.086 1 97.5 58 GLY A N 1
ATOM 438 C CA . GLY A 1 58 ? -5.074 27.812 8.18 1 97.5 58 GLY A CA 1
ATOM 439 C C . GLY A 1 58 ? -5.609 26.656 9.016 1 97.5 58 GLY A C 1
ATOM 440 O O . GLY A 1 58 ? -6.797 26.625 9.352 1 97.5 58 GLY A O 1
ATOM 441 N N . HIS A 1 59 ? -4.664 25.734 9.391 1 98.19 59 HIS A N 1
ATOM 442 C CA . HIS A 1 59 ? -5.145 24.547 10.102 1 98.19 59 HIS A CA 1
ATOM 443 C C . HIS A 1 59 ? -4.164 24.125 11.195 1 98.19 59 HIS A C 1
ATOM 445 O O . HIS A 1 59 ? -4.191 22.984 11.656 1 98.19 59 HIS A O 1
ATOM 451 N N . GLU A 1 60 ? -3.244 25.031 11.562 1 98.56 60 GLU A N 1
ATOM 452 C CA . GLU A 1 60 ? -2.309 24.766 12.648 1 98.56 60 GLU A CA 1
ATOM 453 C C . GLU A 1 60 ? -2.447 25.797 13.766 1 98.56 60 GLU A C 1
ATOM 455 O O . GLU A 1 60 ? -1.479 26.484 14.109 1 98.56 60 GLU A O 1
ATOM 460 N N . PRO A 1 61 ? -3.545 25.844 14.453 1 98.75 61 PRO A N 1
ATOM 461 C CA . PRO A 1 61 ? -3.76 26.891 15.453 1 98.75 61 PRO A CA 1
ATOM 462 C C . PRO A 1 61 ? -3.68 26.375 16.891 1 98.75 61 PRO A C 1
ATOM 464 O O . PRO A 1 61 ? -3.752 25.156 17.109 1 98.75 61 PRO A O 1
ATOM 467 N N . MET A 1 62 ? -3.479 27.25 17.812 1 98.88 62 MET A N 1
ATOM 468 C CA . MET A 1 62 ? -3.719 27.078 19.234 1 98.88 62 MET A CA 1
ATOM 469 C C . MET A 1 62 ? -4.152 28.391 19.875 1 98.88 62 MET A C 1
ATOM 471 O O . MET A 1 62 ? -4.055 29.453 19.25 1 98.88 62 MET A O 1
ATOM 475 N N . GLY A 1 63 ? -4.719 28.297 21.031 1 98.81 63 GLY A N 1
ATOM 476 C CA . GLY A 1 63 ? -5.113 29.516 21.703 1 98.81 63 GLY A CA 1
ATOM 477 C C . GLY A 1 63 ? -5.809 29.281 23.031 1 98.81 63 GLY A C 1
ATOM 478 O O . GLY A 1 63 ? -5.516 28.297 23.719 1 98.81 63 GLY A O 1
ATOM 479 N N . ILE A 1 64 ? -6.609 30.281 23.359 1 98.88 64 ILE A N 1
ATOM 480 C CA . ILE A 1 64 ? -7.316 30.297 24.625 1 98.88 64 ILE A CA 1
ATOM 481 C C . ILE A 1 64 ? -8.82 30.25 24.391 1 98.88 64 ILE A C 1
ATOM 483 O O . ILE A 1 64 ? -9.352 31.016 23.594 1 98.88 64 ILE A O 1
ATOM 487 N N . VAL A 1 65 ? -9.484 29.344 25.109 1 98.94 65 VAL A N 1
ATOM 488 C CA . VAL A 1 65 ? -10.938 29.25 25 1 98.94 65 VAL A CA 1
ATOM 489 C C . VAL A 1 65 ? -11.57 30.562 25.469 1 98.94 65 VAL A C 1
ATOM 491 O O . VAL A 1 65 ? -11.289 31.031 26.578 1 98.94 65 VAL A O 1
ATOM 494 N N . GLU A 1 66 ? -12.414 31.109 24.656 1 98.75 66 GLU A N 1
ATOM 495 C CA . GLU A 1 66 ? -13.062 32.406 24.953 1 98.75 66 GLU A CA 1
ATOM 496 C C . GLU A 1 66 ? -14.539 32.219 25.266 1 98.75 66 GLU A C 1
ATOM 498 O O . GLU A 1 66 ? -15.109 32.969 26.062 1 98.75 66 GLU A O 1
ATOM 503 N N . GLU A 1 67 ? -15.172 31.312 24.609 1 98.69 67 GLU A N 1
ATOM 504 C CA . GLU A 1 67 ? -16.578 30.984 24.781 1 98.69 67 GLU A CA 1
ATOM 505 C C . GLU A 1 67 ? -16.828 29.484 24.641 1 98.69 67 GLU A C 1
ATOM 507 O O . GLU A 1 67 ? -16.109 28.812 23.891 1 98.69 67 GLU A O 1
ATOM 512 N N . VAL A 1 68 ? -17.828 28.969 25.375 1 98.62 68 VAL A N 1
ATOM 513 C CA . VAL A 1 68 ? -18.141 27.547 25.328 1 98.62 68 VAL A CA 1
ATOM 514 C C . VAL A 1 68 ? -19.641 27.344 25.141 1 98.62 68 VAL A C 1
ATOM 516 O O . VAL A 1 68 ? -20.453 28.047 25.734 1 98.62 68 VAL A O 1
ATOM 519 N N . GLY A 1 69 ? -19.938 26.484 24.234 1 98.62 69 GLY A N 1
ATOM 520 C CA . GLY A 1 69 ? -21.328 26.094 24.109 1 98.62 69 GLY A CA 1
ATOM 521 C C . GLY A 1 69 ? -21.859 25.359 25.312 1 98.62 69 GLY A C 1
ATOM 522 O O . GLY A 1 69 ? -21.078 24.844 26.125 1 98.62 69 GLY A O 1
ATOM 523 N N . SER A 1 70 ? -23.203 25.156 25.375 1 98.38 70 SER A N 1
ATOM 524 C CA . SER A 1 70 ? -23.875 24.672 26.578 1 98.38 70 SER A CA 1
ATOM 525 C C . SER A 1 70 ? -23.625 23.188 26.797 1 98.38 70 SER A C 1
ATOM 527 O O . SER A 1 70 ? -23.844 22.672 27.891 1 98.38 70 SER A O 1
ATOM 529 N N . GLN A 1 71 ? -23.234 22.469 25.781 1 98.44 71 GLN A N 1
ATOM 530 C CA . GLN A 1 71 ? -23.078 21.016 25.922 1 98.44 71 GLN A CA 1
ATOM 531 C C . GLN A 1 71 ? -21.594 20.625 26 1 98.44 71 GLN A C 1
ATOM 533 O O . GLN A 1 71 ? -21.266 19.438 25.984 1 98.44 71 GLN A O 1
ATOM 538 N N . VAL A 1 72 ? -20.719 21.609 25.984 1 98.69 72 VAL A N 1
ATOM 539 C CA . VAL A 1 72 ? -19.297 21.359 26.219 1 98.69 72 VAL A CA 1
ATOM 540 C C . VAL A 1 72 ? -19.062 21.016 27.688 1 98.69 72 VAL A C 1
ATOM 542 O O . VAL A 1 72 ? -19.516 21.75 28.578 1 98.69 72 VAL A O 1
ATOM 545 N N . LYS A 1 73 ? -18.344 19.969 27.953 1 98.25 73 LYS A N 1
ATOM 546 C CA . LYS A 1 73 ? -18.266 19.453 29.312 1 98.25 73 LYS A CA 1
ATOM 547 C C . LYS A 1 73 ? -16.844 19.562 29.859 1 98.25 73 LYS A C 1
ATOM 549 O O . LYS A 1 73 ? -16.641 19.703 31.062 1 98.25 73 LYS A O 1
ATOM 554 N N . ASN A 1 74 ? -15.875 19.516 29.047 1 97.81 74 ASN A N 1
ATOM 555 C CA . ASN A 1 74 ? -14.516 19.297 29.516 1 97.81 74 ASN A CA 1
ATOM 556 C C . ASN A 1 74 ? -13.648 20.547 29.312 1 97.81 74 ASN A C 1
ATOM 558 O O . ASN A 1 74 ? -12.469 20.547 29.656 1 97.81 74 ASN A O 1
ATOM 562 N N . LEU A 1 75 ? -14.172 21.578 28.688 1 98.75 75 LEU A N 1
ATOM 563 C CA . LEU A 1 75 ? -13.453 22.828 28.422 1 98.75 75 LEU A CA 1
ATOM 564 C C . LEU A 1 75 ? -14.203 24.016 29 1 98.75 75 LEU A C 1
ATOM 566 O O . LEU A 1 75 ? -15.43 24 29.125 1 98.75 75 LEU A O 1
ATOM 570 N N . LYS A 1 76 ? -13.445 25.031 29.359 1 98.56 76 LYS A N 1
ATOM 571 C CA . LYS A 1 76 ? -14.016 26.281 29.875 1 98.56 76 LYS A CA 1
ATOM 572 C C . LYS A 1 76 ? -13.203 27.484 29.422 1 98.56 76 LYS A C 1
ATOM 574 O O . LYS A 1 76 ? -12.062 27.344 28.969 1 98.56 76 LYS A O 1
ATOM 579 N N . LYS A 1 77 ? -13.82 28.656 29.594 1 98.56 77 LYS A N 1
ATOM 580 C CA . LYS A 1 77 ? -13.133 29.891 29.281 1 98.56 77 LYS A CA 1
ATOM 581 C C . LYS A 1 77 ? -11.797 29.984 30.016 1 98.56 77 LYS A C 1
ATOM 583 O O . LYS A 1 77 ? -11.719 29.688 31.219 1 98.56 77 LYS A O 1
ATOM 588 N N . GLY A 1 78 ? -10.766 30.266 29.281 1 98.69 78 GLY A N 1
ATOM 589 C CA . GLY A 1 78 ? -9.445 30.406 29.891 1 98.69 78 GLY A CA 1
ATOM 590 C C . GLY A 1 78 ? -8.547 29.219 29.625 1 98.69 78 GLY A C 1
ATOM 591 O O . GLY A 1 78 ? -7.328 29.312 29.781 1 98.69 78 GLY A O 1
ATOM 592 N N . ASP A 1 79 ? -9.117 28.078 29.266 1 98.75 79 ASP A N 1
ATOM 593 C CA . ASP A 1 79 ? -8.312 26.906 28.969 1 98.75 79 ASP A CA 1
ATOM 594 C C . ASP A 1 79 ? -7.426 27.141 27.75 1 98.75 79 ASP A C 1
ATOM 596 O O . ASP A 1 79 ? -7.863 27.734 26.766 1 98.75 79 ASP A O 1
ATOM 600 N N . ARG A 1 80 ? -6.148 26.703 27.828 1 98.75 80 ARG A N 1
ATOM 601 C CA . ARG A 1 80 ? -5.227 26.672 26.703 1 98.75 80 ARG A CA 1
ATOM 602 C C . ARG A 1 80 ? -5.43 25.406 25.859 1 98.75 80 ARG A C 1
ATOM 604 O O . ARG A 1 80 ? -5.43 24.297 26.391 1 98.75 80 ARG A O 1
ATOM 611 N N . VAL A 1 81 ? -5.66 25.609 24.531 1 98.88 81 VAL A N 1
ATOM 612 C CA . VAL A 1 81 ? -5.961 24.422 23.719 1 98.88 81 VAL A CA 1
ATOM 613 C C . VAL A 1 81 ? -5.141 24.469 22.438 1 98.88 81 VAL A C 1
ATOM 615 O O . VAL A 1 81 ? -4.855 25.531 21.906 1 98.88 81 VAL A O 1
ATOM 618 N N . VAL A 1 82 ? -4.664 23.359 22.016 1 98.94 82 VAL A N 1
ATOM 619 C CA . VAL A 1 82 ? -4.191 23.125 20.641 1 98.94 82 VAL A CA 1
ATOM 620 C C . VAL A 1 82 ? -5.301 22.5 19.812 1 98.94 82 VAL A C 1
ATOM 622 O O . VAL A 1 82 ? -5.926 21.516 20.234 1 98.94 82 VAL A O 1
ATOM 625 N N . VAL A 1 83 ? -5.633 23.062 18.688 1 98.81 83 VAL A N 1
ATOM 626 C CA . VAL A 1 83 ? -6.688 22.562 17.812 1 98.81 83 VAL A CA 1
ATOM 627 C C . VAL A 1 83 ? -6.066 21.797 16.641 1 98.81 83 VAL A C 1
ATOM 629 O O . VAL A 1 83 ? -5.348 22.375 15.828 1 98.81 83 VAL A O 1
ATOM 632 N N . PRO A 1 84 ? -6.305 20.484 16.547 1 98.75 84 PRO A N 1
ATOM 633 C CA . PRO A 1 84 ? -5.762 19.703 15.422 1 98.75 84 PRO A CA 1
ATOM 634 C C . PRO A 1 84 ? -6.395 20.094 14.086 1 98.75 84 PRO A C 1
ATOM 636 O O . PRO A 1 84 ? -7.488 20.656 14.055 1 98.75 84 PRO A O 1
ATOM 639 N N . PHE A 1 85 ? -5.719 19.766 13 1 98.12 85 PHE A N 1
ATOM 640 C CA . PHE A 1 85 ? -6.262 20.109 11.695 1 98.12 85 PHE A CA 1
ATOM 641 C C . PHE A 1 85 ? -7.473 19.25 11.359 1 98.12 85 PHE A C 1
ATOM 643 O O . PHE A 1 85 ? -8.359 19.672 10.617 1 98.12 85 PHE A O 1
ATOM 650 N N . ASN A 1 86 ? -7.594 18.031 11.93 1 97.06 86 ASN A N 1
ATOM 651 C CA . ASN A 1 86 ? -8.766 17.188 11.75 1 97.06 86 ASN A CA 1
ATOM 652 C C . ASN A 1 86 ? -9.914 17.609 12.664 1 97.06 86 ASN A C 1
ATOM 654 O O . ASN A 1 86 ? -9.68 18.047 13.797 1 97.06 86 ASN A O 1
ATOM 658 N N . ILE A 1 87 ? -11.07 17.453 12.188 1 98.44 87 ILE A N 1
ATOM 659 C CA . ILE A 1 87 ? -12.266 17.609 13.016 1 98.44 87 ILE A CA 1
ATOM 660 C C . ILE A 1 87 ? -12.898 16.234 13.25 1 98.44 87 ILE A C 1
ATOM 662 O O . ILE A 1 87 ? -13.156 15.492 12.297 1 98.44 87 ILE A O 1
ATOM 666 N N . GLY A 1 88 ? -13.07 15.859 14.5 1 98.44 88 GLY A N 1
ATOM 667 C CA . GLY A 1 88 ? -13.641 14.57 14.844 1 98.44 88 GLY A CA 1
ATOM 668 C C . GLY A 1 88 ? -14.844 14.68 15.766 1 98.44 88 GLY A C 1
ATOM 669 O O . GLY A 1 88 ? -14.867 15.516 16.672 1 98.44 88 GLY A O 1
ATOM 670 N N . CYS A 1 89 ? -15.812 13.797 15.633 1 98.25 89 CYS A N 1
ATOM 671 C CA . CYS A 1 89 ? -17.047 13.844 16.406 1 98.25 89 CYS A CA 1
ATOM 672 C C . CYS A 1 89 ? -16.906 13.039 17.703 1 98.25 89 CYS A C 1
ATOM 674 O O . CYS A 1 89 ? -17.688 13.227 18.641 1 98.25 89 CYS A O 1
ATOM 676 N N . GLY A 1 90 ? -16.031 12.086 17.703 1 98.25 90 GLY A N 1
ATOM 677 C CA . GLY A 1 90 ? -15.805 11.266 18.891 1 98.25 90 GLY A CA 1
ATOM 678 C C . GLY A 1 90 ? -16.781 10.109 19.016 1 98.25 90 GLY A C 1
ATOM 679 O O . GLY A 1 90 ? -16.641 9.273 19.906 1 98.25 90 GLY A O 1
ATOM 680 N N . GLU A 1 91 ? -17.703 9.922 18.078 1 98.25 91 GLU A N 1
ATOM 681 C CA . GLU A 1 91 ? -18.797 8.969 18.281 1 98.25 91 GLU A CA 1
ATOM 682 C C . GLU A 1 91 ? -18.859 7.961 17.141 1 98.25 91 GLU A C 1
ATOM 684 O O . GLU A 1 91 ? -19.359 6.844 17.328 1 98.25 91 GLU A O 1
ATOM 689 N N . CY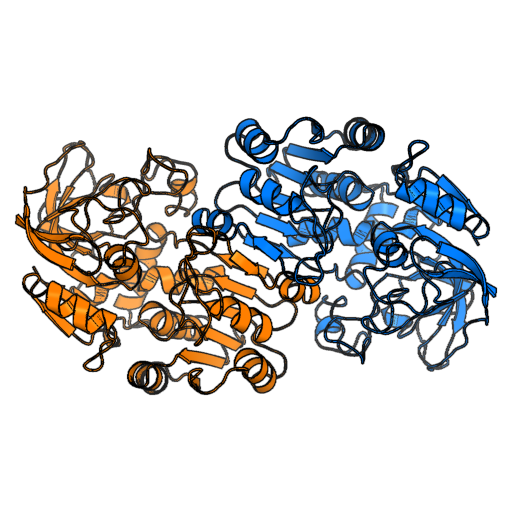S A 1 92 ? -18.5 8.344 15.977 1 97.5 92 CYS A N 1
ATOM 690 C CA . CYS A 1 92 ? -18.609 7.438 14.844 1 97.5 92 CYS A CA 1
ATOM 691 C C . CYS A 1 92 ? -17.562 6.332 14.914 1 97.5 92 CYS A C 1
ATOM 693 O O . CYS A 1 92 ? -16.672 6.371 15.766 1 97.5 92 CYS A O 1
ATOM 695 N N . PHE A 1 93 ? -17.656 5.332 14.008 1 96.81 93 PHE A N 1
ATOM 696 C CA . PHE A 1 93 ? -16.75 4.191 13.969 1 96.81 93 PHE A CA 1
ATOM 697 C C . PHE A 1 93 ? -15.305 4.652 13.875 1 96.81 93 PHE A C 1
ATOM 699 O O . PHE A 1 93 ? -14.438 4.148 14.594 1 96.81 93 PHE A O 1
ATOM 706 N N . TYR A 1 94 ? -15.023 5.582 13.086 1 98.06 94 TYR A N 1
ATOM 707 C CA . TYR A 1 94 ? -13.656 6.012 12.805 1 98.06 94 TYR A CA 1
ATOM 708 C C . TYR A 1 94 ? -13.07 6.754 14 1 98.06 94 TYR A C 1
ATOM 710 O O . TYR A 1 94 ? -11.922 6.508 14.383 1 98.06 94 TYR A O 1
ATOM 718 N N . CYS A 1 95 ? -13.82 7.605 14.641 1 98.44 95 CYS A N 1
ATOM 719 C CA . CYS A 1 95 ? -13.336 8.32 15.812 1 98.44 95 CYS A CA 1
ATOM 720 C C . CYS A 1 95 ? -13.133 7.367 16.984 1 98.44 95 CYS A C 1
ATOM 722 O O . CYS A 1 95 ? -12.195 7.527 17.766 1 98.44 95 CYS A O 1
ATOM 724 N N . LYS A 1 96 ? -13.922 6.363 17.016 1 98.38 96 LYS A N 1
ATOM 725 C CA . LYS A 1 96 ? -13.836 5.43 18.141 1 98.38 96 LYS A CA 1
ATOM 726 C C . LYS A 1 96 ? -12.727 4.406 17.922 1 98.38 96 LYS A C 1
ATOM 728 O O . LYS A 1 96 ? -12.391 3.639 18.828 1 98.38 96 LYS A O 1
ATOM 733 N N . ASN A 1 97 ? -12.164 4.391 16.734 1 97.88 97 ASN A N 1
ATOM 734 C CA . ASN A 1 97 ? -11.109 3.428 16.406 1 97.88 97 ASN A CA 1
ATOM 735 C C . ASN A 1 97 ? -9.82 4.125 15.984 1 97.88 97 ASN A C 1
ATOM 737 O O . ASN A 1 97 ? -9.094 3.623 15.133 1 97.88 97 ASN A O 1
ATOM 741 N N . GLN A 1 98 ? -9.57 5.344 16.484 1 98.31 98 GLN A N 1
ATOM 742 C CA . GLN A 1 98 ? -8.32 6.086 16.328 1 98.31 98 GLN A CA 1
ATOM 743 C C . GLN A 1 98 ? -8.062 6.414 14.852 1 98.31 98 GLN A C 1
ATOM 745 O O . GLN A 1 98 ? -6.926 6.332 14.383 1 98.31 98 GLN A O 1
ATOM 750 N N . MET A 1 99 ? -9.188 6.652 14.102 1 98.56 99 MET A N 1
ATOM 751 C CA . MET A 1 99 ? -9.148 6.988 12.688 1 98.56 99 MET A CA 1
ATOM 752 C C . MET A 1 99 ? -9.852 8.312 12.414 1 98.56 99 MET A C 1
ATOM 754 O O . MET A 1 99 ? -10.617 8.43 11.461 1 98.56 99 MET A O 1
ATOM 758 N N . GLU A 1 100 ? -9.539 9.359 13.219 1 98.44 100 GLU A N 1
ATOM 759 C CA . GLU A 1 100 ? -10.328 10.586 13.266 1 98.44 100 GLU A CA 1
ATOM 760 C C . GLU A 1 100 ? -10.211 11.375 11.961 1 98.44 100 GLU A C 1
ATOM 762 O O . GLU A 1 100 ? -11.062 12.211 11.656 1 98.44 100 GLU A O 1
ATOM 767 N N . SER A 1 101 ? -9.109 11.141 11.203 1 98.12 101 SER A N 1
ATOM 768 C CA . SER A 1 101 ? -8.969 11.82 9.914 1 98.12 101 SER A CA 1
ATOM 769 C C . SER A 1 101 ? -10.102 11.453 8.969 1 98.12 101 SER A C 1
ATOM 771 O O . SER A 1 101 ? -10.305 12.117 7.945 1 98.12 101 SER A O 1
ATOM 773 N N . GLN A 1 102 ? -10.82 10.391 9.344 1 98.31 102 GLN A N 1
ATOM 774 C CA . GLN A 1 102 ? -11.875 9.883 8.477 1 98.31 102 GLN A CA 1
ATOM 775 C C . GLN A 1 102 ? -13.234 9.961 9.156 1 98.31 102 GLN A C 1
ATOM 777 O O . GLN A 1 102 ? -14.117 9.141 8.891 1 98.31 102 GLN A O 1
ATOM 782 N N . CYS A 1 103 ? -13.492 10.898 10.008 1 98.31 103 CYS A N 1
ATOM 783 C CA . CYS A 1 103 ? -14.727 11.055 10.758 1 98.31 103 CYS A CA 1
ATOM 784 C C . CYS A 1 103 ? -15.93 11.141 9.82 1 98.31 103 CYS A C 1
ATOM 786 O O . CYS A 1 103 ? -15.922 11.945 8.883 1 98.31 103 CYS A O 1
ATOM 788 N N . ASP A 1 104 ? -17 10.406 10.094 1 97 104 ASP A N 1
ATOM 789 C CA . ASP A 1 104 ? -18.188 10.336 9.242 1 97 104 ASP A CA 1
ATOM 790 C C . ASP A 1 104 ? -19.078 11.555 9.453 1 97 104 ASP A C 1
ATOM 792 O O . ASP A 1 104 ? -19.891 11.891 8.594 1 97 104 ASP A O 1
ATOM 796 N N . ASN A 1 105 ? -18.906 12.211 10.531 1 97.69 105 ASN A N 1
ATOM 797 C CA . ASN A 1 105 ? -19.938 13.164 10.922 1 97.69 105 ASN A CA 1
ATOM 798 C C . ASN A 1 105 ? -19.469 14.602 10.727 1 97.69 105 ASN A C 1
ATOM 800 O O . ASN A 1 105 ? -20.266 15.539 10.75 1 97.69 105 ASN A O 1
ATOM 804 N N . SER A 1 106 ? -18.234 14.758 10.516 1 97.56 106 SER A N 1
ATOM 805 C CA . SER A 1 106 ? -17.688 16.125 10.5 1 97.56 106 SER A CA 1
ATOM 806 C C . SER A 1 106 ? -17.828 16.75 9.117 1 97.56 106 SER A C 1
ATOM 808 O O . SER A 1 106 ? -17.875 17.984 8.992 1 97.56 106 SER A O 1
ATOM 810 N N . ASN A 1 107 ? -17.859 15.977 8.055 1 97 107 ASN A N 1
ATOM 811 C CA . ASN A 1 107 ? -17.875 16.469 6.684 1 97 107 ASN A CA 1
ATOM 812 C C . ASN A 1 107 ? -19.109 16.016 5.922 1 97 107 ASN A C 1
ATOM 814 O O . ASN A 1 107 ? -19.141 14.914 5.379 1 97 107 ASN A O 1
ATOM 818 N N . PRO A 1 108 ? -20.078 16.797 5.781 1 93.44 108 PRO A N 1
ATOM 819 C CA . PRO A 1 108 ? -21.297 16.391 5.062 1 93.44 108 PRO A CA 1
ATOM 820 C C . PRO A 1 108 ? -21.109 16.422 3.545 1 93.44 108 PRO A C 1
ATOM 822 O O . PRO A 1 108 ? -22 15.977 2.807 1 93.44 108 PRO A O 1
ATOM 825 N N . HIS A 1 109 ? -20.031 16.891 3.066 1 89.19 109 HIS A N 1
ATOM 826 C CA . HIS A 1 109 ? -19.859 17.156 1.642 1 89.19 109 HIS A CA 1
ATOM 827 C C . HIS A 1 109 ? -18.953 16.109 0.997 1 89.19 109 HIS A C 1
ATOM 829 O O . HIS A 1 109 ? -18.719 16.156 -0.212 1 89.19 109 HIS A O 1
ATOM 835 N N . GLY A 1 110 ? -18.422 15.227 1.785 1 86.94 110 GLY A N 1
ATOM 836 C CA . GLY A 1 110 ? -17.484 14.266 1.235 1 86.94 110 GLY A CA 1
ATOM 837 C C . GLY A 1 110 ? -17.297 13.039 2.107 1 86.94 110 GLY A C 1
ATOM 838 O O . GLY A 1 110 ? -17.906 12.93 3.172 1 86.94 110 GLY A O 1
ATOM 839 N N . ASP A 1 111 ? -16.406 12.156 1.603 1 89.12 111 ASP A N 1
ATOM 840 C CA . ASP A 1 111 ? -16.203 10.875 2.27 1 89.12 111 ASP A CA 1
ATOM 841 C C . ASP A 1 111 ? -15.188 11.008 3.402 1 89.12 111 ASP A C 1
ATOM 843 O O . ASP A 1 111 ? -15.359 10.422 4.469 1 89.12 111 ASP A O 1
ATOM 847 N N . ALA A 1 112 ? -14.148 11.82 3.256 1 93.88 112 ALA A N 1
ATOM 848 C CA . ALA A 1 112 ? -13.109 12 4.27 1 93.88 112 ALA A CA 1
ATOM 849 C C . ALA A 1 112 ? -13.57 12.961 5.359 1 93.88 112 ALA A C 1
ATOM 851 O O . ALA A 1 112 ? -14.539 13.703 5.176 1 93.88 112 ALA A O 1
ATOM 852 N N . GLY A 1 113 ? -12.891 12.953 6.441 1 96.94 113 GLY A N 1
ATOM 853 C CA . GLY A 1 113 ? -13.211 13.844 7.539 1 96.94 113 GLY A CA 1
ATOM 854 C C . GLY A 1 113 ? -12.953 15.305 7.215 1 96.94 113 GLY A C 1
ATOM 855 O O . GLY A 1 113 ? -12.289 15.617 6.227 1 96.94 113 GLY A O 1
ATOM 856 N N . ALA A 1 114 ? -13.477 16.172 8.023 1 97.75 114 ALA A N 1
ATOM 857 C CA . ALA A 1 114 ? -13.352 17.609 7.801 1 97.75 114 ALA A CA 1
ATOM 858 C C . ALA A 1 114 ? -12 18.125 8.297 1 97.75 114 ALA A C 1
ATOM 860 O O . ALA A 1 114 ? -11.375 17.516 9.172 1 97.75 114 ALA A O 1
ATOM 861 N N . LEU A 1 115 ? -11.602 19.234 7.703 1 97.12 115 LEU A N 1
ATOM 862 C CA . LEU A 1 115 ? -10.367 19.922 8.055 1 97.12 115 LEU A CA 1
ATOM 863 C C . LEU A 1 115 ? -10.625 21.406 8.258 1 97.12 115 LEU A C 1
ATOM 865 O O . LEU A 1 115 ? -11.422 22.016 7.531 1 97.12 115 LEU A O 1
ATOM 869 N N . PHE A 1 116 ? -9.945 21.938 9.156 1 97.81 116 PHE A N 1
ATOM 870 C CA . PHE A 1 116 ? -10 23.391 9.312 1 97.81 116 PHE A CA 1
ATOM 871 C C . PHE A 1 116 ? -9.312 24.094 8.148 1 97.81 116 PHE A C 1
ATOM 873 O O . PHE A 1 116 ? -8.211 23.703 7.746 1 97.81 116 PHE A O 1
ATOM 880 N N . GLY A 1 117 ? -9.984 25 7.574 1 96.19 117 GLY A N 1
ATOM 881 C CA . GLY A 1 117 ? -9.336 25.891 6.633 1 96.19 117 GLY A CA 1
ATOM 882 C C . GLY A 1 117 ? -9.258 25.328 5.227 1 96.19 117 GLY A C 1
ATOM 883 O O . GLY A 1 117 ? -8.461 25.781 4.41 1 96.19 117 GLY A O 1
ATOM 884 N N . TYR A 1 118 ? -10.039 24.141 4.98 1 91.44 118 TYR A N 1
ATOM 885 C CA . TYR A 1 118 ? -9.953 23.484 3.678 1 91.44 118 TYR A CA 1
ATOM 886 C C . TYR A 1 118 ? -11.305 23.469 2.98 1 91.44 118 TYR A C 1
ATOM 888 O O . TYR A 1 118 ? -12.031 22.469 3.051 1 91.44 118 TYR A O 1
ATOM 896 N N . SER A 1 119 ? -11.844 24.312 2.457 1 85.88 119 SER A N 1
ATOM 897 C CA . SER A 1 119 ? -12.945 24.562 1.528 1 85.88 119 SER A CA 1
ATOM 898 C C . SER A 1 119 ? -14.141 23.656 1.835 1 85.88 119 SER A C 1
ATOM 900 O O . SER A 1 119 ? -14.133 22.938 2.834 1 85.88 119 SER A O 1
ATOM 902 N N . GLU A 1 120 ? -15.07 23.562 0.918 1 89.69 120 GLU A N 1
ATOM 903 C CA . GLU A 1 120 ? -16.344 22.875 1.081 1 89.69 120 GLU A CA 1
ATOM 904 C C . GLU A 1 120 ? -16.156 21.359 1.044 1 89.69 120 GLU A C 1
ATOM 906 O O . GLU A 1 120 ? -16.75 20.625 1.843 1 89.69 120 GLU A O 1
ATOM 911 N N . GLN A 1 121 ? -15.32 20.906 0.24 1 89.06 121 GLN A N 1
ATOM 912 C CA . GLN A 1 121 ? -15.125 19.469 0.076 1 89.06 121 GLN A CA 1
ATOM 913 C C . GLN A 1 121 ? -14.609 18.828 1.361 1 89.06 121 GLN A C 1
ATOM 915 O O . GLN A 1 121 ? -14.773 17.625 1.58 1 89.06 121 GLN A O 1
ATOM 920 N N . PHE A 1 122 ? -14.047 19.656 2.232 1 93.44 122 PHE A N 1
ATOM 921 C CA . PHE A 1 122 ? -13.484 19.141 3.479 1 93.44 122 PHE A CA 1
ATOM 922 C C . PHE A 1 122 ? -14.258 19.688 4.68 1 93.44 122 PHE A C 1
ATOM 924 O O . PHE A 1 122 ? -13.68 19.922 5.742 1 93.44 122 PHE A O 1
ATOM 931 N N . GLY A 1 123 ? -15.562 19.969 4.43 1 94.06 123 GLY A N 1
ATOM 932 C CA . GLY A 1 123 ? -16.453 20.312 5.535 1 94.06 123 GLY A CA 1
ATOM 933 C C . GLY A 1 123 ? -16.766 21.781 5.625 1 94.06 123 GLY A C 1
ATOM 934 O O . GLY A 1 123 ? -17.734 22.188 6.266 1 94.06 123 GLY A O 1
ATOM 935 N N . ASN A 1 124 ? -15.906 22.609 5.055 1 94.44 124 ASN A N 1
ATOM 936 C CA . ASN A 1 124 ? -16.125 24.062 4.953 1 94.44 124 ASN A CA 1
ATOM 937 C C . ASN A 1 124 ? -16.016 24.734 6.312 1 94.44 124 ASN A C 1
ATOM 939 O O . ASN A 1 124 ? -16.812 25.625 6.633 1 94.44 124 ASN A O 1
ATOM 943 N N . TYR A 1 125 ? -15.141 24.359 7.125 1 96.75 125 TYR A N 1
ATOM 944 C CA . TYR A 1 125 ? -14.836 25.031 8.383 1 96.75 125 TYR A CA 1
ATOM 945 C C . TYR A 1 125 ? -13.742 26.078 8.18 1 96.75 125 TYR A C 1
ATOM 947 O O . TYR A 1 125 ? -12.656 25.766 7.688 1 96.75 125 TYR A O 1
ATOM 955 N N . PRO A 1 126 ? -14.008 27.297 8.594 1 96.69 126 PRO A N 1
ATOM 956 C CA . PRO A 1 126 ? -12.953 28.312 8.484 1 96.69 126 PRO A CA 1
ATOM 957 C C . PRO A 1 126 ? -11.695 27.922 9.25 1 96.69 126 PRO A C 1
ATOM 959 O O . PRO A 1 126 ? -11.758 27.172 10.227 1 96.69 126 PRO A O 1
ATOM 962 N N . GLY A 1 127 ? -10.578 28.531 8.828 1 97.81 127 GLY A N 1
ATOM 963 C CA . GLY A 1 127 ? -9.281 28.156 9.367 1 97.81 127 GLY A CA 1
ATOM 964 C C . GLY A 1 127 ? -8.883 28.984 10.578 1 97.81 127 GLY A C 1
ATOM 965 O O . GLY A 1 127 ? -9.609 29.891 10.984 1 97.81 127 GLY A O 1
ATOM 966 N N . GLY A 1 128 ? -7.746 28.594 11.117 1 98.25 128 GLY A N 1
ATOM 967 C CA . GLY A 1 128 ? -7.277 29.141 12.375 1 98.25 128 GLY A CA 1
ATOM 968 C C . GLY A 1 128 ? -6.27 30.266 12.195 1 98.25 128 GLY A C 1
ATOM 969 O O . GLY A 1 128 ? -5.703 30.766 13.172 1 98.25 128 GLY A O 1
ATOM 970 N N . GLN A 1 129 ? -5.965 30.656 10.977 1 98.69 129 GLN A N 1
ATOM 971 C CA . GLN A 1 129 ? -5.16 31.859 10.781 1 98.69 129 GLN A CA 1
ATOM 972 C C . GLN A 1 129 ? -6.016 33.125 10.883 1 98.69 129 GLN A C 1
ATOM 974 O O . GLN A 1 129 ? -6.195 33.844 9.891 1 98.69 129 GLN A O 1
ATOM 979 N N . ALA A 1 130 ? -6.449 33.375 12.078 1 98.75 130 ALA A N 1
ATOM 980 C CA . ALA A 1 130 ? -7.387 34.406 12.453 1 98.75 130 ALA A CA 1
ATOM 981 C C . ALA A 1 130 ? -7.273 34.75 13.945 1 98.75 130 ALA A C 1
ATOM 983 O O . ALA A 1 130 ? -6.543 34.094 14.68 1 98.75 130 ALA A O 1
ATOM 984 N N . GLU A 1 131 ? -7.98 35.812 14.32 1 98.88 131 GLU A N 1
ATOM 985 C CA . GLU A 1 131 ? -7.965 36.188 15.734 1 98.88 131 GLU A CA 1
ATOM 986 C C . GLU A 1 131 ? -8.797 35.219 16.562 1 98.88 131 GLU A C 1
ATOM 988 O O . GLU A 1 131 ? -8.484 34.969 17.734 1 98.88 131 GLU A O 1
ATOM 993 N N . TYR A 1 132 ? -9.883 34.688 15.969 1 98.81 132 TYR A N 1
ATOM 994 C CA . TYR A 1 132 ? -10.766 33.75 16.641 1 98.81 132 TYR A CA 1
ATOM 995 C C . TYR A 1 132 ? -11.102 32.562 15.734 1 98.81 132 TYR A C 1
ATOM 997 O O . TYR A 1 132 ? -11.047 32.688 14.508 1 98.81 132 TYR A O 1
ATOM 1005 N N . LEU A 1 133 ? -11.445 31.453 16.328 1 98.88 133 LEU A N 1
ATOM 1006 C CA . LEU A 1 133 ? -11.797 30.219 15.617 1 98.88 133 LEU A CA 1
ATOM 1007 C C . LEU A 1 133 ? -12.938 29.5 16.312 1 98.88 133 LEU A C 1
ATOM 1009 O O . LEU A 1 133 ? -12.93 29.328 17.531 1 98.88 133 LEU A O 1
ATOM 1013 N N . ARG A 1 134 ? -13.906 29.141 15.57 1 98.88 134 ARG A N 1
ATOM 1014 C CA . ARG A 1 134 ? -14.922 28.219 16.062 1 98.88 134 ARG A CA 1
ATOM 1015 C C . ARG A 1 134 ? -14.445 26.766 15.93 1 98.88 134 ARG A C 1
ATOM 1017 O O . ARG A 1 134 ? -14.023 26.344 14.852 1 98.88 134 ARG A O 1
ATOM 1024 N N . VAL A 1 135 ? -14.539 26.016 17 1 98.88 135 VAL A N 1
ATOM 1025 C CA . VAL A 1 135 ? -14.156 24.609 17 1 98.88 135 VAL A CA 1
ATOM 1026 C C . VAL A 1 135 ? -15.375 23.734 17.312 1 98.88 135 VAL A C 1
ATOM 1028 O O . VAL A 1 135 ? -15.914 23.781 18.422 1 98.88 135 VAL A O 1
ATOM 1031 N N . PRO A 1 136 ? -15.766 22.953 16.344 1 98.62 136 PRO A N 1
ATOM 1032 C CA . PRO A 1 136 ? -16.875 22.016 16.594 1 98.62 136 PRO A CA 1
ATOM 1033 C C . PRO A 1 136 ? -16.438 20.781 17.375 1 98.62 136 PRO A C 1
ATOM 1035 O O . PRO A 1 136 ? -15.25 20.469 17.438 1 98.62 136 PRO A O 1
ATOM 1038 N N . TYR A 1 137 ? -17.453 20.047 17.969 1 98.56 137 TYR A N 1
ATOM 1039 C CA . TYR A 1 137 ? -17.141 18.859 18.734 1 98.56 137 TYR A CA 1
ATOM 1040 C C . TYR A 1 137 ? -15.961 19.094 19.672 1 98.56 137 TYR A C 1
ATOM 1042 O O . TYR A 1 137 ? -15.023 18.297 19.719 1 98.56 137 TYR A O 1
ATOM 1050 N N . ALA A 1 138 ? -16.047 20.203 20.344 1 98.75 138 ALA A N 1
ATOM 1051 C CA . ALA A 1 138 ? -14.867 20.781 20.984 1 98.75 138 ALA A CA 1
ATOM 1052 C C . ALA A 1 138 ? -14.266 19.828 22 1 98.75 138 ALA A C 1
ATOM 1054 O O . ALA A 1 138 ? -13.039 19.703 22.109 1 98.75 138 ALA A O 1
ATOM 1055 N N . ASP A 1 139 ? -15.117 19.094 22.734 1 98.5 139 ASP A N 1
ATOM 1056 C CA . ASP A 1 139 ? -14.625 18.219 23.797 1 98.5 139 ASP A CA 1
ATOM 1057 C C . ASP A 1 139 ? -13.734 17.109 23.219 1 98.5 139 ASP A C 1
ATOM 1059 O O . ASP A 1 139 ? -12.75 16.719 23.859 1 98.5 139 ASP A O 1
ATOM 1063 N N . PHE A 1 140 ? -14.055 16.625 22.094 1 98.69 140 PHE A N 1
ATOM 1064 C CA . PHE A 1 140 ? -13.281 15.547 21.484 1 98.69 140 PHE A CA 1
ATOM 1065 C C . PHE A 1 140 ? -12.164 16.094 20.609 1 98.69 140 PHE A C 1
ATOM 1067 O O . PHE A 1 140 ? -11.047 15.578 20.625 1 98.69 140 PHE A O 1
ATOM 1074 N N . THR A 1 141 ? -12.391 17.141 19.844 1 98.56 141 THR A N 1
ATOM 1075 C CA . THR A 1 141 ? -11.492 17.641 18.812 1 98.56 141 THR A CA 1
ATOM 1076 C C . THR A 1 141 ? -10.273 18.328 19.438 1 98.56 141 THR A C 1
ATOM 1078 O O . THR A 1 141 ? -9.148 18.125 18.984 1 98.56 141 THR A O 1
ATOM 1081 N N . SER A 1 142 ? -10.406 18.969 20.531 1 98.62 142 SER A N 1
ATOM 1082 C CA . SER A 1 142 ? -9.383 19.875 21.062 1 98.62 142 SER A CA 1
ATOM 1083 C C . SER A 1 142 ? -8.477 19.156 22.047 1 98.62 142 SER A C 1
ATOM 1085 O O . SER A 1 142 ? -8.922 18.281 22.797 1 98.62 142 SER A O 1
ATOM 1087 N N . PHE A 1 143 ? -7.25 19.516 22.031 1 98.88 143 PHE A N 1
ATOM 1088 C CA . PHE A 1 143 ? -6.324 19.094 23.078 1 98.88 143 PHE A CA 1
ATOM 1089 C C . PHE A 1 143 ? -6.141 20.188 24.125 1 98.88 143 PHE A C 1
ATOM 1091 O O . PHE A 1 143 ? -5.625 21.266 23.812 1 98.88 143 PHE A O 1
ATOM 1098 N N . LYS A 1 144 ? -6.574 19.922 25.281 1 98.75 144 LYS A N 1
ATOM 1099 C CA . LYS A 1 144 ? -6.371 20.859 26.391 1 98.75 144 LYS A CA 1
ATOM 1100 C C . LYS A 1 144 ? -4.957 20.75 26.953 1 98.75 144 LYS A C 1
ATOM 1102 O O . LYS A 1 144 ? -4.562 19.688 27.453 1 98.75 144 LYS A O 1
ATOM 1107 N N . VAL A 1 145 ? -4.195 21.812 26.859 1 98.75 145 VAL A N 1
ATOM 1108 C CA . VAL A 1 145 ? -2.871 21.844 27.469 1 98.75 145 VAL A CA 1
ATOM 1109 C C . VAL A 1 145 ? -3.004 21.797 28.984 1 98.75 145 VAL A C 1
ATOM 1111 O O . VAL A 1 145 ? -3.779 22.547 29.578 1 98.75 145 VAL A O 1
ATOM 1114 N N . PRO A 1 146 ? -2.264 20.922 29.594 1 98.19 146 PRO A N 1
ATOM 1115 C CA . PRO A 1 146 ? -2.367 20.828 31.047 1 98.19 146 PRO A CA 1
ATOM 1116 C C . PRO A 1 146 ? -2.133 22.156 31.734 1 98.19 146 PRO A C 1
ATOM 1118 O O . PRO A 1 146 ? -1.269 22.938 31.328 1 98.19 146 PRO A O 1
ATOM 1121 N N . GLU A 1 147 ? -2.822 22.359 32.812 1 95.75 147 GLU A N 1
ATOM 1122 C CA . GLU A 1 147 ? -2.779 23.625 33.531 1 95.75 147 GLU A CA 1
ATOM 1123 C C . GLU A 1 147 ? -1.381 23.906 34.062 1 95.75 147 GLU A C 1
ATOM 1125 O O . GLU A 1 147 ? -0.955 25.062 34.156 1 95.75 147 GLU A O 1
ATOM 1130 N N . ASN A 1 148 ? -0.75 22.906 34.406 1 96.12 148 ASN A N 1
ATOM 1131 C CA . ASN A 1 148 ? 0.558 23.062 35.031 1 96.12 148 ASN A CA 1
ATOM 1132 C C . ASN A 1 148 ? 1.679 23.062 33.969 1 96.12 148 ASN A C 1
ATOM 1134 O O . ASN A 1 148 ? 2.857 23.078 34.344 1 96.12 148 ASN A O 1
ATOM 1138 N N . SER A 1 149 ? 1.293 23 32.75 1 97.06 149 SER A N 1
ATOM 1139 C CA . SER A 1 149 ? 2.322 23 31.719 1 97.06 149 SER A CA 1
ATOM 1140 C C . SER A 1 149 ? 3.109 24.312 31.719 1 97.06 149 SER A C 1
ATOM 1142 O O . SER A 1 149 ? 2.523 25.391 31.781 1 97.06 149 SER A O 1
ATOM 1144 N N . GLU A 1 150 ? 4.434 24.188 31.609 1 96.75 150 GLU A N 1
ATOM 1145 C CA . GLU A 1 150 ? 5.301 25.359 31.531 1 96.75 150 GLU A CA 1
ATOM 1146 C C . GLU A 1 150 ? 5.773 25.594 30.094 1 96.75 150 GLU A C 1
ATOM 1148 O O . GLU A 1 150 ? 6.547 26.516 29.828 1 96.75 150 GLU A O 1
ATOM 1153 N N . LEU A 1 151 ? 5.266 24.797 29.219 1 97.38 151 LEU A N 1
ATOM 1154 C CA . LEU A 1 151 ? 5.66 24.922 27.828 1 97.38 151 LEU A CA 1
ATOM 1155 C C . LEU A 1 151 ? 5.016 26.141 27.172 1 97.38 151 LEU A C 1
ATOM 1157 O O . LEU A 1 151 ? 3.832 26.406 27.391 1 97.38 151 LEU A O 1
ATOM 1161 N N . ASP A 1 152 ? 5.809 26.875 26.422 1 97.12 152 ASP A N 1
ATOM 1162 C CA . ASP A 1 152 ? 5.254 28.016 25.688 1 97.12 152 ASP A CA 1
ATOM 1163 C C . ASP A 1 152 ? 4.465 27.547 24.469 1 97.12 152 ASP A C 1
ATOM 1165 O O . ASP A 1 152 ? 4.453 26.359 24.156 1 97.12 152 ASP A O 1
ATOM 1169 N N . ASP A 1 153 ? 3.781 28.406 23.812 1 97.25 153 ASP A N 1
ATOM 1170 C CA . ASP A 1 153 ? 2.906 28.094 22.688 1 97.25 153 ASP A CA 1
ATOM 1171 C C . ASP A 1 153 ? 3.682 27.422 21.562 1 97.25 153 ASP A C 1
ATOM 1173 O O . ASP A 1 153 ? 3.23 26.422 21 1 97.25 153 ASP A O 1
ATOM 1177 N N . GLU A 1 154 ? 4.836 27.891 21.25 1 97.31 154 GLU A N 1
ATOM 1178 C CA . GLU A 1 154 ? 5.613 27.391 20.125 1 97.31 154 GLU A CA 1
ATOM 1179 C C . GLU A 1 154 ? 6.02 25.938 20.344 1 97.31 154 GLU A C 1
ATOM 1181 O O . GLU A 1 154 ? 6.199 25.172 19.391 1 97.31 154 GLU A O 1
ATOM 1186 N N . SER A 1 155 ? 6.105 25.547 21.641 1 97.75 155 SER A N 1
ATOM 1187 C CA . SER A 1 155 ? 6.508 24.188 21.984 1 97.75 155 SER A CA 1
ATOM 1188 C C . SER A 1 155 ? 5.371 23.203 21.75 1 97.75 155 SER A C 1
ATOM 1190 O O . SER A 1 155 ? 5.605 22 21.594 1 97.75 155 SER A O 1
ATOM 1192 N N . VAL A 1 156 ? 4.113 23.703 21.688 1 98.25 156 VAL A N 1
ATOM 1193 C CA . VAL A 1 156 ? 3.018 22.734 21.641 1 98.25 156 VAL A CA 1
ATOM 1194 C C . VAL A 1 156 ? 2.15 23 20.406 1 98.25 156 VAL A C 1
ATOM 1196 O O . VAL A 1 156 ? 1.321 22.172 20.031 1 98.25 156 VAL A O 1
ATOM 1199 N N . LEU A 1 157 ? 2.395 24.125 19.703 1 98.62 157 LEU A N 1
ATOM 1200 C CA . LEU A 1 157 ? 1.613 24.562 18.547 1 98.62 157 LEU A CA 1
ATOM 1201 C C . LEU A 1 157 ? 1.534 23.453 17.5 1 98.62 157 LEU A C 1
ATOM 1203 O O . LEU A 1 157 ? 0.467 23.203 16.938 1 98.62 157 LEU A O 1
ATOM 1207 N N . PHE A 1 158 ? 2.639 22.75 17.312 1 98.62 158 PHE A N 1
ATOM 1208 C CA . PHE A 1 158 ? 2.752 21.859 16.156 1 98.62 158 PHE A CA 1
ATOM 1209 C C . PHE A 1 158 ? 2.133 20.5 16.469 1 98.62 158 PHE A C 1
ATOM 1211 O O . PHE A 1 158 ? 2.084 19.625 15.609 1 98.62 158 PHE A O 1
ATOM 1218 N N . LEU A 1 159 ? 1.578 20.359 17.719 1 98.75 159 LEU A N 1
ATOM 1219 C CA . LEU A 1 159 ? 0.702 19.234 17.984 1 98.75 159 LEU A CA 1
ATOM 1220 C C . LEU A 1 159 ? -0.535 19.281 17.094 1 98.75 159 LEU A C 1
ATOM 1222 O O . LEU A 1 159 ? -1.216 18.266 16.922 1 98.75 159 LEU A O 1
ATOM 1226 N N . SER A 1 160 ? -0.774 20.422 16.562 1 98.56 160 SER A N 1
ATOM 1227 C CA . SER A 1 160 ? -1.944 20.609 15.703 1 98.56 160 SER A CA 1
ATOM 1228 C C . SER A 1 160 ? -1.802 19.859 14.391 1 98.56 160 SER A C 1
ATOM 1230 O O . SER A 1 160 ? -2.799 19.547 13.742 1 98.56 160 SER A O 1
ATOM 1232 N N . ASP A 1 161 ? -0.562 19.578 13.914 1 98.5 161 ASP A N 1
ATOM 1233 C CA . ASP A 1 161 ? -0.397 18.953 12.609 1 98.5 161 ASP A CA 1
ATOM 1234 C C . ASP A 1 161 ? 1.004 18.359 12.453 1 98.5 161 ASP A C 1
ATOM 1236 O O . ASP A 1 161 ? 1.178 17.141 12.484 1 98.5 161 ASP A O 1
ATOM 1240 N N . VAL A 1 162 ? 2.102 19.125 12.484 1 98.56 162 VAL A N 1
ATOM 1241 C CA . VAL A 1 162 ? 3.457 18.75 12.102 1 98.56 162 VAL A CA 1
ATOM 1242 C C . VAL A 1 162 ? 3.914 17.547 12.922 1 98.56 162 VAL A C 1
ATOM 1244 O O . VAL A 1 162 ? 4.352 16.531 12.367 1 98.56 162 VAL A O 1
ATOM 1247 N N . ILE A 1 163 ? 3.764 17.656 14.25 1 98.81 163 ILE A N 1
ATOM 1248 C CA . ILE A 1 163 ? 4.277 16.609 15.141 1 98.81 163 ILE A CA 1
ATOM 1249 C C . ILE A 1 163 ? 3.5 15.32 14.914 1 98.81 163 ILE A C 1
ATOM 1251 O O . ILE A 1 163 ? 4.086 14.289 14.586 1 98.81 163 ILE A O 1
ATOM 1255 N N . PRO A 1 164 ? 2.197 15.344 15.016 1 98.88 164 PRO A N 1
ATOM 1256 C CA . PRO A 1 164 ? 1.485 14.07 14.891 1 98.88 164 PRO A CA 1
ATOM 1257 C C . PRO A 1 164 ? 1.543 13.508 13.469 1 98.88 164 PRO A C 1
ATOM 1259 O O . PRO A 1 164 ? 1.566 12.289 13.289 1 98.88 164 PRO A O 1
ATOM 1262 N N . THR A 1 165 ? 1.498 14.32 12.414 1 98.75 165 THR A N 1
ATOM 1263 C CA . THR A 1 165 ? 1.605 13.836 11.047 1 98.75 165 THR A CA 1
ATOM 1264 C C . THR A 1 165 ? 2.922 13.094 10.836 1 98.75 165 THR A C 1
ATOM 1266 O O . THR A 1 165 ? 2.939 12 10.266 1 98.75 165 THR A O 1
ATOM 1269 N N . SER A 1 166 ? 3.99 13.695 11.297 1 98.88 166 SER A N 1
ATOM 1270 C CA . SER A 1 166 ? 5.309 13.094 11.164 1 98.88 166 SER A CA 1
ATOM 1271 C C . SER A 1 166 ? 5.406 11.789 11.953 1 98.88 166 SER A C 1
ATOM 1273 O O . SER A 1 166 ? 5.891 10.781 11.445 1 98.88 166 SER A O 1
ATOM 1275 N N . TYR A 1 167 ? 4.953 11.852 13.203 1 98.94 167 TYR A N 1
ATOM 1276 C CA . TYR A 1 167 ? 4.977 10.68 14.07 1 98.94 167 TYR A CA 1
ATOM 1277 C C . TYR A 1 167 ? 4.172 9.539 13.453 1 98.94 167 TYR A C 1
ATOM 1279 O O . TYR A 1 167 ? 4.652 8.406 13.375 1 98.94 167 TYR A O 1
ATOM 1287 N N . TRP A 1 168 ? 2.957 9.859 13.086 1 98.88 168 TRP A N 1
ATOM 1288 C CA . TRP A 1 168 ? 2.074 8.859 12.5 1 98.88 168 TRP A CA 1
ATOM 1289 C C . TRP A 1 168 ? 2.703 8.242 11.25 1 98.88 168 TRP A C 1
ATOM 1291 O O . TRP A 1 168 ? 2.574 7.043 11.016 1 98.88 168 TRP A O 1
ATOM 1301 N N . SER A 1 169 ? 3.338 9.031 10.414 1 98.81 169 SER A N 1
ATOM 1302 C CA . SER A 1 169 ? 3.955 8.539 9.188 1 98.81 169 SER A CA 1
ATOM 1303 C C . SER A 1 169 ? 5.02 7.488 9.492 1 98.81 169 SER A C 1
ATOM 1305 O O . SER A 1 169 ? 5.109 6.473 8.805 1 98.81 169 SER A O 1
ATOM 1307 N N . VAL A 1 170 ? 5.812 7.781 10.5 1 98.94 170 VAL A N 1
ATOM 1308 C CA . VAL A 1 170 ? 6.852 6.836 10.898 1 98.94 170 VAL A CA 1
ATOM 1309 C C . VAL A 1 170 ? 6.211 5.562 11.438 1 98.94 170 VAL A C 1
ATOM 1311 O O . VAL A 1 170 ? 6.582 4.457 11.031 1 98.94 170 VAL A O 1
ATOM 1314 N N . GLU A 1 171 ? 5.199 5.695 12.281 1 98.75 171 GLU A N 1
ATOM 1315 C CA . GLU A 1 171 ? 4.523 4.539 12.859 1 98.75 171 GLU A CA 1
ATOM 1316 C C . GLU A 1 171 ? 3.783 3.74 11.789 1 98.75 171 GLU A C 1
ATOM 1318 O O . GLU A 1 171 ? 3.895 2.514 11.734 1 98.75 171 GLU A O 1
ATOM 1323 N N . HIS A 1 172 ? 3.059 4.434 11.016 1 98.69 172 HIS A N 1
ATOM 1324 C CA . HIS A 1 172 ? 2.191 3.816 10.023 1 98.69 172 HIS A CA 1
ATOM 1325 C C . HIS A 1 172 ? 3.006 3.129 8.93 1 98.69 172 HIS A C 1
ATOM 1327 O O . HIS A 1 172 ? 2.568 2.127 8.359 1 98.69 172 HIS A O 1
ATOM 1333 N N . SER A 1 173 ? 4.191 3.602 8.648 1 98.69 173 SER A N 1
ATOM 1334 C CA . SER A 1 173 ? 5.059 3.002 7.641 1 98.69 173 SER A CA 1
ATOM 1335 C C . SER A 1 173 ? 5.672 1.7 8.148 1 98.69 173 SER A C 1
ATOM 1337 O O . SER A 1 173 ? 6.152 0.886 7.352 1 98.69 173 SER A O 1
ATOM 1339 N N . GLY A 1 174 ? 5.773 1.567 9.445 1 98.38 174 GLY A N 1
ATOM 1340 C CA . GLY A 1 174 ? 6.305 0.342 10.016 1 98.38 174 GLY A CA 1
ATOM 1341 C C . GLY A 1 174 ? 7.793 0.414 10.305 1 98.38 174 GLY A C 1
ATOM 1342 O O . GLY A 1 174 ? 8.469 -0.616 10.383 1 98.38 174 GLY A O 1
ATOM 1343 N N . VAL A 1 175 ? 8.344 1.62 10.398 1 98.75 175 VAL A N 1
ATOM 1344 C CA . VAL A 1 175 ? 9.75 1.767 10.758 1 98.75 175 VAL A CA 1
ATOM 1345 C C . VAL A 1 175 ? 10.039 0.974 12.031 1 98.75 175 VAL A C 1
ATOM 1347 O O . VAL A 1 175 ? 9.242 0.982 12.977 1 98.75 175 VAL A O 1
ATOM 1350 N N . LYS A 1 176 ? 11.125 0.286 12.062 1 98.25 176 LYS A N 1
ATOM 1351 C CA . LYS A 1 176 ? 11.594 -0.471 13.219 1 98.25 176 LYS A CA 1
ATOM 1352 C C . LYS A 1 176 ? 13.07 -0.201 13.492 1 98.25 176 LYS A C 1
ATOM 1354 O O . LYS A 1 176 ? 13.758 0.404 12.672 1 98.25 176 LYS A O 1
ATOM 1359 N N . SER A 1 177 ? 13.414 -0.697 14.656 1 98.62 177 SER A N 1
ATOM 1360 C CA . SER A 1 177 ? 14.82 -0.579 15.016 1 98.62 177 SER A CA 1
ATOM 1361 C C . SER A 1 177 ? 15.719 -1.246 13.977 1 98.62 177 SER A C 1
ATOM 1363 O O . SER A 1 177 ? 15.43 -2.354 13.523 1 98.62 177 SER A O 1
ATOM 1365 N N . GLY A 1 178 ? 16.766 -0.542 13.57 1 98.56 178 GLY A N 1
ATOM 1366 C CA . GLY A 1 178 ? 17.734 -1.096 12.633 1 98.56 178 GLY A CA 1
ATOM 1367 C C . GLY A 1 178 ? 17.438 -0.728 11.188 1 98.56 178 GLY A C 1
ATOM 1368 O O . GLY A 1 178 ? 18.266 -0.96 10.305 1 98.56 178 GLY A O 1
ATOM 1369 N N . ASP A 1 179 ? 16.344 -0.066 10.906 1 98.75 179 ASP A N 1
ATOM 1370 C CA . ASP A 1 179 ? 15.93 0.236 9.539 1 98.75 179 ASP A CA 1
ATOM 1371 C C . ASP A 1 179 ? 16.766 1.373 8.953 1 98.75 179 ASP A C 1
ATOM 1373 O O . ASP A 1 179 ? 17.219 2.258 9.68 1 98.75 179 ASP A O 1
ATOM 1377 N N . THR A 1 180 ? 16.969 1.305 7.688 1 98.88 180 THR A N 1
ATOM 1378 C CA . THR A 1 180 ? 17.344 2.467 6.887 1 98.88 180 THR A CA 1
ATOM 1379 C C . THR A 1 180 ? 16.109 3.199 6.379 1 98.88 180 THR A C 1
ATOM 1381 O O . THR A 1 180 ? 15.273 2.609 5.695 1 98.88 180 THR A O 1
ATOM 1384 N N . VAL A 1 181 ? 16.016 4.488 6.742 1 98.94 181 VAL A N 1
ATOM 1385 C CA . VAL A 1 181 ? 14.828 5.273 6.398 1 98.94 181 VAL A CA 1
ATOM 1386 C C . VAL A 1 181 ? 15.227 6.453 5.516 1 98.94 181 VAL A C 1
ATOM 1388 O O . VAL A 1 181 ? 16.109 7.23 5.875 1 98.94 181 VAL A O 1
ATOM 1391 N N . VAL A 1 182 ? 14.633 6.559 4.348 1 98.94 182 VAL A N 1
ATOM 1392 C CA . VAL A 1 182 ? 14.789 7.723 3.48 1 98.94 182 VAL A CA 1
ATOM 1393 C C . VAL A 1 182 ? 13.57 8.633 3.611 1 98.94 182 VAL A C 1
ATOM 1395 O O . VAL A 1 182 ? 12.43 8.172 3.49 1 98.94 182 VAL A O 1
ATOM 1398 N N . VAL A 1 183 ? 13.789 9.859 3.865 1 98.94 183 VAL A N 1
ATOM 1399 C CA . VAL A 1 183 ? 12.734 10.867 3.939 1 98.94 183 VAL A CA 1
ATOM 1400 C C . VAL A 1 183 ? 12.859 11.844 2.77 1 98.94 183 VAL A C 1
ATOM 1402 O O . VAL A 1 183 ? 13.859 12.562 2.66 1 98.94 183 VAL A O 1
ATOM 1405 N N . LEU A 1 184 ? 11.859 11.82 1.895 1 98.5 184 LEU A N 1
ATOM 1406 C CA . LEU A 1 184 ? 11.828 12.758 0.779 1 98.5 184 LEU A CA 1
ATOM 1407 C C . LEU A 1 184 ? 11.195 14.078 1.198 1 98.5 184 LEU A C 1
ATOM 1409 O O . LEU A 1 184 ? 10.008 14.117 1.545 1 98.5 184 LEU A O 1
ATOM 1413 N N . GLY A 1 185 ? 11.906 15.141 1.122 1 97.56 185 GLY A N 1
ATOM 1414 C CA . GLY A 1 185 ? 11.492 16.453 1.603 1 97.56 185 GLY A CA 1
ATOM 1415 C C . GLY A 1 185 ? 12.055 16.781 2.969 1 97.56 185 GLY A C 1
ATOM 1416 O O . GLY A 1 185 ? 11.953 15.992 3.906 1 97.56 185 GLY A O 1
ATOM 1417 N N . CYS A 1 186 ? 12.672 17.938 3.043 1 97.88 186 CYS A N 1
ATOM 1418 C CA . CYS A 1 186 ? 13.211 18.406 4.312 1 97.88 186 CYS A CA 1
ATOM 1419 C C . CYS A 1 186 ? 12.523 19.703 4.746 1 97.88 186 CYS A C 1
ATOM 1421 O O . CYS A 1 186 ? 13.18 20.609 5.254 1 97.88 186 CYS A O 1
ATOM 1423 N N . GLY A 1 187 ? 11.258 19.781 4.418 1 97.25 187 GLY A N 1
ATOM 1424 C CA . GLY A 1 187 ? 10.414 20.781 5.062 1 97.25 187 GLY A CA 1
ATOM 1425 C C . GLY A 1 187 ? 10.047 20.422 6.488 1 97.25 187 GLY A C 1
ATOM 1426 O O . GLY A 1 187 ? 10.633 19.516 7.074 1 97.25 187 GLY A O 1
ATOM 1427 N N . PRO A 1 188 ? 9.07 21.141 7.035 1 97.88 188 PRO A N 1
ATOM 1428 C CA . PRO A 1 188 ? 8.711 20.922 8.438 1 97.88 188 PRO A CA 1
ATOM 1429 C C . PRO A 1 188 ? 8.328 19.469 8.727 1 97.88 188 PRO A C 1
ATOM 1431 O O . PRO A 1 188 ? 8.805 18.875 9.695 1 97.88 188 PRO A O 1
ATOM 1434 N N . ILE A 1 189 ? 7.496 18.875 7.883 1 98.38 189 ILE A N 1
ATOM 1435 C CA . ILE A 1 189 ? 7.059 17.5 8.078 1 98.38 189 ILE A CA 1
ATOM 1436 C C . ILE A 1 189 ? 8.25 16.562 7.949 1 98.38 189 ILE A C 1
ATOM 1438 O O . ILE A 1 189 ? 8.438 15.664 8.781 1 98.38 189 ILE A O 1
ATOM 1442 N N . GLY A 1 190 ? 9.023 16.781 6.914 1 98.69 190 GLY A N 1
ATOM 1443 C CA . GLY A 1 190 ? 10.18 15.914 6.684 1 98.69 190 GLY A CA 1
ATOM 1444 C C . GLY A 1 190 ? 11.188 15.961 7.812 1 98.69 190 GLY A C 1
ATOM 1445 O O . GLY A 1 190 ? 11.672 14.922 8.258 1 98.69 190 GLY A O 1
ATOM 1446 N N . LEU A 1 191 ? 11.523 17.172 8.234 1 98.81 191 LEU A N 1
ATOM 1447 C CA . LEU A 1 191 ? 12.492 17.328 9.312 1 98.81 191 LEU A CA 1
ATOM 1448 C C . LEU A 1 191 ? 12 16.672 10.594 1 98.81 191 LEU A C 1
ATOM 1450 O O . LEU A 1 191 ? 12.766 16 11.281 1 98.81 191 LEU A O 1
ATOM 1454 N N . MET A 1 192 ? 10.727 16.859 10.906 1 98.81 192 MET A N 1
ATOM 1455 C CA . MET A 1 192 ? 10.164 16.234 12.102 1 98.81 192 MET A CA 1
ATOM 1456 C C . MET A 1 192 ? 10.117 14.719 11.945 1 98.81 192 MET A C 1
ATOM 1458 O O . MET A 1 192 ? 10.352 13.992 12.906 1 98.81 192 MET A O 1
ATOM 1462 N N . THR A 1 193 ? 9.836 14.18 10.75 1 98.94 193 THR A N 1
ATOM 1463 C CA . THR A 1 193 ? 9.82 12.75 10.453 1 98.94 193 THR A CA 1
ATOM 1464 C C . THR A 1 193 ? 11.195 12.133 10.711 1 98.94 193 THR A C 1
ATOM 1466 O O . THR A 1 193 ? 11.297 11.039 11.266 1 98.94 193 THR A O 1
ATOM 1469 N N . GLN A 1 194 ? 12.242 12.867 10.32 1 98.94 194 GLN A N 1
ATOM 1470 C CA . GLN A 1 194 ? 13.609 12.406 10.562 1 98.94 194 GLN A CA 1
ATOM 1471 C C . GLN A 1 194 ? 13.859 12.188 12.047 1 98.94 194 GLN A C 1
ATOM 1473 O O . GLN A 1 194 ? 14.438 11.172 12.445 1 98.94 194 GLN A O 1
ATOM 1478 N N . LYS A 1 195 ? 13.359 13.117 12.875 1 98.81 195 LYS A N 1
ATOM 1479 C CA . LYS A 1 195 ? 13.516 12.992 14.32 1 98.81 195 LYS A CA 1
ATOM 1480 C C . LYS A 1 195 ? 12.82 11.742 14.844 1 98.81 195 LYS A C 1
ATOM 1482 O O . LYS A 1 195 ? 13.391 10.992 15.641 1 98.81 195 LYS A O 1
ATOM 1487 N N . PHE A 1 196 ? 11.625 11.531 14.398 1 98.88 196 PHE A N 1
ATOM 1488 C CA . PHE A 1 196 ? 10.859 10.391 14.883 1 98.88 196 PHE A CA 1
ATOM 1489 C C . PHE A 1 196 ? 11.445 9.086 14.367 1 98.88 196 PHE A C 1
ATOM 1491 O O . PHE A 1 196 ? 11.383 8.055 15.055 1 98.88 196 PHE A O 1
ATOM 1498 N N . ALA A 1 197 ? 12.023 9.07 13.125 1 98.88 197 ALA A N 1
ATOM 1499 C CA . ALA A 1 197 ? 12.695 7.875 12.633 1 98.88 197 ALA A CA 1
ATOM 1500 C C . ALA A 1 197 ? 13.828 7.453 13.57 1 98.88 197 ALA A C 1
ATOM 1502 O O . ALA A 1 197 ? 13.953 6.273 13.898 1 98.88 197 ALA A O 1
ATOM 1503 N N . TRP A 1 198 ? 14.648 8.469 14.016 1 98.81 198 TRP A N 1
ATOM 1504 C CA . TRP A 1 198 ? 15.695 8.188 14.984 1 98.81 198 TRP A CA 1
ATOM 1505 C C . TRP A 1 198 ? 15.109 7.621 16.281 1 98.81 198 TRP A C 1
ATOM 1507 O O . TRP A 1 198 ? 15.609 6.637 16.812 1 98.81 198 TRP A O 1
ATOM 1517 N N . LEU A 1 199 ? 14.07 8.266 16.734 1 98.5 199 LEU A N 1
ATOM 1518 C CA . LEU A 1 199 ? 13.469 7.867 18 1 98.5 199 LEU A CA 1
ATOM 1519 C C . LEU A 1 199 ? 12.93 6.441 17.922 1 98.5 199 LEU A C 1
ATOM 1521 O O . LEU A 1 199 ? 12.891 5.73 18.922 1 98.5 199 LEU A O 1
ATOM 1525 N N . LYS A 1 200 ? 12.477 6.031 16.734 1 98.38 200 LYS A N 1
ATOM 1526 C CA . LYS A 1 200 ? 11.953 4.684 16.531 1 98.38 200 LYS A CA 1
ATOM 1527 C C . LYS A 1 200 ? 13.078 3.662 16.438 1 98.38 200 LYS A C 1
ATOM 1529 O O . LYS A 1 200 ? 12.836 2.455 16.438 1 98.38 200 LYS A O 1
ATOM 1534 N N . GLY A 1 201 ? 14.336 4.113 16.328 1 98.5 201 GLY A N 1
ATOM 1535 C CA . GLY A 1 201 ? 15.477 3.219 16.375 1 98.5 201 GLY A CA 1
ATOM 1536 C C . GLY A 1 201 ? 16.109 2.973 15.008 1 98.5 201 GLY A C 1
ATOM 1537 O O . GLY A 1 201 ? 16.875 2.027 14.836 1 98.5 201 GLY A O 1
ATOM 1538 N N . ALA A 1 202 ? 15.781 3.791 14.023 1 98.69 202 ALA A N 1
ATOM 1539 C CA . ALA A 1 202 ? 16.422 3.637 12.719 1 98.69 202 ALA A CA 1
ATOM 1540 C C . ALA A 1 202 ? 17.938 3.643 12.844 1 98.69 202 ALA A C 1
ATOM 1542 O O . ALA A 1 202 ? 18.5 4.379 13.656 1 98.69 202 ALA A O 1
ATOM 1543 N N . GLU A 1 203 ? 18.578 2.844 12.062 1 98.5 203 GLU A N 1
ATOM 1544 C CA . GLU A 1 203 ? 20.031 2.791 12.047 1 98.5 203 GLU A CA 1
ATOM 1545 C C . GLU A 1 203 ? 20.609 3.885 11.156 1 98.5 203 GLU A C 1
ATOM 1547 O O . GLU A 1 203 ? 21.688 4.422 11.445 1 98.5 203 GLU A O 1
ATOM 1552 N N . ARG A 1 204 ? 19.922 4.098 10.133 1 98.56 204 ARG A N 1
ATOM 1553 C CA . ARG A 1 204 ? 20.328 5.102 9.148 1 98.56 204 ARG A CA 1
ATOM 1554 C C . ARG A 1 204 ? 19.141 5.945 8.703 1 98.56 204 ARG A C 1
ATOM 1556 O O . ARG A 1 204 ? 18.078 5.41 8.383 1 98.56 204 ARG A O 1
ATOM 1563 N N . VAL A 1 205 ? 19.25 7.289 8.766 1 98.94 205 VAL A N 1
ATOM 1564 C CA . VAL A 1 205 ? 18.219 8.211 8.281 1 98.94 205 VAL A CA 1
ATOM 1565 C C . VAL A 1 205 ? 18.828 9.133 7.219 1 98.94 205 VAL A C 1
ATOM 1567 O O . VAL A 1 205 ? 19.891 9.727 7.43 1 98.94 205 VAL A O 1
ATOM 1570 N N . ILE A 1 206 ? 18.172 9.234 6.074 1 98.88 206 ILE A N 1
ATOM 1571 C CA . ILE A 1 206 ? 18.641 10 4.922 1 98.88 206 ILE A CA 1
ATOM 1572 C C . ILE A 1 206 ? 17.578 11.023 4.512 1 98.88 206 ILE A C 1
ATOM 1574 O O . ILE A 1 206 ? 16.422 10.664 4.301 1 98.88 206 ILE A O 1
ATOM 1578 N N . GLY A 1 207 ? 17.938 12.297 4.445 1 98.56 207 GLY A N 1
ATOM 1579 C CA . GLY A 1 207 ? 17.062 13.352 3.971 1 98.56 207 GLY A CA 1
ATOM 1580 C C . GLY A 1 207 ? 17.359 13.781 2.549 1 98.56 207 GLY A C 1
ATOM 1581 O O . GLY A 1 207 ? 18.531 13.906 2.164 1 98.56 207 GLY A O 1
ATOM 1582 N N . VAL A 1 208 ? 16.328 13.93 1.758 1 97.88 208 VAL A N 1
ATOM 1583 C CA . VAL A 1 208 ? 16.453 14.352 0.365 1 97.88 208 VAL A CA 1
ATOM 1584 C C . VAL A 1 208 ? 15.703 15.664 0.149 1 97.88 208 VAL A C 1
ATOM 1586 O O . VAL A 1 208 ? 14.547 15.797 0.563 1 97.88 208 VAL A O 1
ATOM 1589 N N . ASP A 1 209 ? 16.281 16.625 -0.439 1 96.81 209 ASP A N 1
ATOM 1590 C CA . ASP A 1 209 ? 15.68 17.922 -0.769 1 96.81 209 ASP A CA 1
ATOM 1591 C C . ASP A 1 209 ? 16.516 18.656 -1.813 1 96.81 209 ASP A C 1
ATOM 1593 O O . ASP A 1 209 ? 17.484 18.125 -2.342 1 96.81 209 ASP A O 1
ATOM 1597 N N . GLN A 1 210 ? 16.047 19.812 -2.246 1 94.88 210 GLN A N 1
ATOM 1598 C CA . GLN A 1 210 ? 16.844 20.609 -3.17 1 94.88 210 GLN A CA 1
ATOM 1599 C C . GLN A 1 210 ? 17.188 21.969 -2.566 1 94.88 210 GLN A C 1
ATOM 1601 O O . GLN A 1 210 ? 18 22.719 -3.113 1 94.88 210 GLN A O 1
ATOM 1606 N N . ILE A 1 211 ? 16.562 22.359 -1.448 1 95.56 211 ILE A N 1
ATOM 1607 C CA . ILE A 1 211 ? 16.766 23.656 -0.819 1 95.56 211 ILE A CA 1
ATOM 1608 C C . ILE A 1 211 ? 17.969 23.594 0.124 1 95.56 211 ILE A C 1
ATOM 1610 O O . ILE A 1 211 ? 17.922 22.875 1.13 1 95.56 211 ILE A O 1
ATOM 1614 N N . PRO A 1 212 ? 18.969 24.375 -0.051 1 96.62 212 PRO A N 1
ATOM 1615 C CA . PRO A 1 212 ? 20.219 24.234 0.683 1 96.62 212 PRO A CA 1
ATOM 1616 C C . PRO A 1 212 ? 20.047 24.406 2.189 1 96.62 212 PRO A C 1
ATOM 1618 O O . PRO A 1 212 ? 20.594 23.609 2.973 1 96.62 212 PRO A O 1
ATOM 1621 N N . HIS A 1 213 ? 19.328 25.422 2.598 1 97.81 213 HIS A N 1
ATOM 1622 C CA . HIS A 1 213 ? 19.266 25.672 4.031 1 97.81 213 HIS A CA 1
ATOM 1623 C C . HIS A 1 213 ? 18.438 24.594 4.734 1 97.81 213 HIS A C 1
ATOM 1625 O O . HIS A 1 213 ? 18.625 24.344 5.93 1 97.81 213 HIS A O 1
ATOM 1631 N N . ARG A 1 214 ? 17.516 23.922 4.051 1 98.06 214 ARG A N 1
ATOM 1632 C CA . ARG A 1 214 ? 16.797 22.781 4.621 1 98.06 214 ARG A CA 1
ATOM 1633 C C . ARG A 1 214 ? 17.719 21.594 4.801 1 98.06 214 ARG A C 1
ATOM 1635 O O . ARG A 1 214 ? 17.672 20.922 5.836 1 98.06 214 ARG A O 1
ATOM 1642 N N . LEU A 1 215 ? 18.531 21.328 3.799 1 98 215 LEU A N 1
ATOM 1643 C CA . LEU A 1 215 ? 19.484 20.234 3.873 1 98 215 LEU A CA 1
ATOM 1644 C C . LEU A 1 215 ? 20.5 20.469 4.988 1 98 215 LEU A C 1
ATOM 1646 O O . LEU A 1 215 ? 20.859 19.547 5.719 1 98 215 LEU A O 1
ATOM 1650 N N . GLU A 1 216 ? 20.938 21.703 5.055 1 98.38 216 GLU A N 1
ATOM 1651 C CA . GLU A 1 216 ? 21.875 22.047 6.117 1 98.38 216 GLU A CA 1
ATOM 1652 C C . GLU A 1 216 ? 21.266 21.844 7.496 1 98.38 216 GLU A C 1
ATOM 1654 O O . GLU A 1 216 ? 21.906 21.312 8.398 1 98.38 216 GLU A O 1
ATOM 1659 N N . HIS A 1 217 ? 20.016 22.297 7.633 1 98.5 217 HIS A N 1
ATOM 1660 C CA . HIS A 1 217 ? 19.328 22.094 8.898 1 98.5 217 HIS A CA 1
ATOM 1661 C C . HIS A 1 217 ? 19.203 20.609 9.234 1 98.5 217 HIS A C 1
ATOM 1663 O O . HIS A 1 217 ? 19.422 20.219 10.383 1 98.5 217 HIS A O 1
ATOM 1669 N N . ALA A 1 218 ? 18.812 19.781 8.297 1 98.69 218 ALA A N 1
ATOM 1670 C CA . ALA A 1 218 ? 18.672 18.328 8.484 1 98.69 218 ALA A CA 1
ATOM 1671 C C . ALA A 1 218 ? 19.984 17.719 8.977 1 98.69 218 ALA A C 1
ATOM 1673 O O . ALA A 1 218 ? 19.984 16.922 9.914 1 98.69 218 ALA A O 1
ATOM 1674 N N . LYS A 1 219 ? 21.031 18.078 8.359 1 98.44 219 LYS A N 1
ATOM 1675 C CA . LYS A 1 219 ? 22.359 17.547 8.695 1 98.44 219 LYS A CA 1
ATOM 1676 C C . LYS A 1 219 ? 22.781 17.984 10.086 1 98.44 219 LYS A C 1
ATOM 1678 O O . LYS A 1 219 ? 23.188 17.172 10.914 1 98.44 219 LYS A O 1
ATOM 1683 N N . ARG A 1 220 ? 22.656 19.219 10.344 1 98.19 220 ARG A N 1
ATOM 1684 C CA . ARG A 1 220 ? 23.203 19.812 11.562 1 98.19 220 ARG A CA 1
ATOM 1685 C C . ARG A 1 220 ? 22.328 19.484 12.773 1 98.19 220 ARG A C 1
ATOM 1687 O O . ARG A 1 220 ? 22.844 19.156 13.844 1 98.19 220 ARG A O 1
ATOM 1694 N N . VAL A 1 221 ? 21.078 19.594 12.57 1 98.19 221 VAL A N 1
ATOM 1695 C CA . VAL A 1 221 ? 20.172 19.516 13.711 1 98.19 221 VAL A CA 1
ATOM 1696 C C . VAL A 1 221 ? 19.688 18.078 13.891 1 98.19 221 VAL A C 1
ATOM 1698 O O . VAL A 1 221 ? 19.609 17.578 15.016 1 98.19 221 VAL A O 1
ATOM 1701 N N . ASN A 1 222 ? 19.359 17.406 12.797 1 98.56 222 ASN A N 1
ATOM 1702 C CA . ASN A 1 222 ? 18.781 16.078 12.906 1 98.56 222 ASN A CA 1
ATOM 1703 C C . ASN A 1 222 ? 19.828 14.992 12.672 1 98.56 222 ASN A C 1
ATOM 1705 O O . ASN A 1 222 ? 19.547 13.805 12.805 1 98.56 222 ASN A O 1
ATOM 1709 N N . ASN A 1 223 ? 21.094 15.375 12.328 1 98.12 223 ASN A N 1
ATOM 1710 C CA . ASN A 1 223 ? 22.188 14.43 12.141 1 98.12 223 ASN A CA 1
ATOM 1711 C C . ASN A 1 223 ? 21.828 13.375 11.094 1 98.12 223 ASN A C 1
ATOM 1713 O O . ASN A 1 223 ? 21.938 12.18 11.359 1 98.12 223 ASN A O 1
ATOM 1717 N N . VAL A 1 224 ? 21.328 13.797 9.945 1 98.38 224 VAL A N 1
ATOM 1718 C CA . VAL A 1 224 ? 21 12.836 8.898 1 98.38 224 VAL A CA 1
ATOM 1719 C C . VAL A 1 224 ? 21.938 13.039 7.699 1 98.38 224 VAL A C 1
ATOM 1721 O O . VAL A 1 224 ? 22.516 14.117 7.531 1 98.38 224 VAL A O 1
ATOM 1724 N N . GLU A 1 225 ? 22.141 11.93 6.938 1 98.31 225 GLU A N 1
ATOM 1725 C CA . GLU A 1 225 ? 22.734 12.07 5.609 1 98.31 225 GLU A CA 1
ATOM 1726 C C . GLU A 1 225 ? 21.781 12.805 4.664 1 98.31 225 GLU A C 1
ATOM 1728 O O . GLU A 1 225 ? 20.578 12.625 4.727 1 98.31 225 GLU A O 1
ATOM 1733 N N . THR A 1 226 ? 22.391 13.672 3.836 1 97.94 226 THR A N 1
ATOM 1734 C CA . THR A 1 226 ? 21.516 14.438 2.953 1 97.94 226 THR A CA 1
ATOM 1735 C C . THR A 1 226 ? 21.938 14.266 1.497 1 97.94 226 THR A C 1
ATOM 1737 O O . THR A 1 226 ? 23.125 14.109 1.204 1 97.94 226 THR A O 1
ATOM 1740 N N . TYR A 1 227 ? 20.984 14.266 0.628 1 97.19 227 TYR A N 1
ATOM 1741 C CA . TYR A 1 227 ? 21.188 14.258 -0.815 1 97.19 227 TYR A CA 1
ATOM 1742 C C . TYR A 1 227 ? 20.391 15.375 -1.485 1 97.19 227 TYR A C 1
ATOM 1744 O O . TYR A 1 227 ? 19.203 1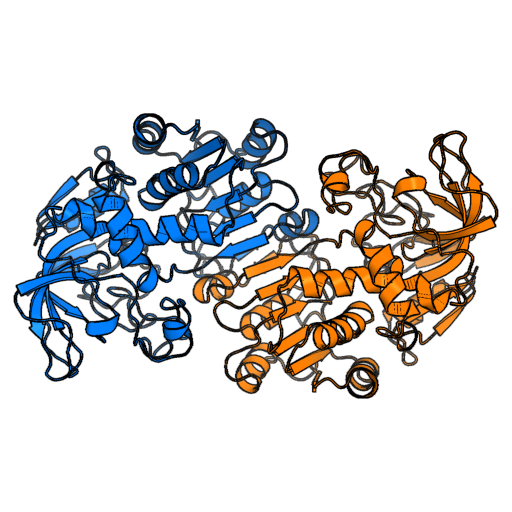5.531 -1.227 1 97.19 227 TYR A O 1
ATOM 1752 N N . ASP A 1 228 ? 21.031 16.156 -2.314 1 95.31 228 ASP A N 1
ATOM 1753 C CA . ASP A 1 228 ? 20.422 17.203 -3.139 1 95.31 228 ASP A CA 1
ATOM 1754 C C . ASP A 1 228 ? 20.016 16.656 -4.504 1 95.31 228 ASP A C 1
ATOM 1756 O O . ASP A 1 228 ? 20.875 16.266 -5.305 1 95.31 228 ASP A O 1
ATOM 1760 N N . PHE A 1 229 ? 18.719 16.641 -4.82 1 90.5 229 PHE A N 1
ATOM 1761 C CA . PHE A 1 229 ? 18.281 16.016 -6.062 1 90.5 229 PHE A CA 1
ATOM 1762 C C . PHE A 1 229 ? 18.328 17 -7.219 1 90.5 229 PHE A C 1
ATOM 1764 O O . PHE A 1 229 ? 18.094 16.625 -8.375 1 90.5 229 PHE A O 1
ATOM 1771 N N . SER A 1 230 ? 18.625 18.297 -7.062 1 87.12 230 SER A N 1
ATOM 1772 C CA . SER A 1 230 ? 18.641 19.312 -8.117 1 87.12 230 SER A CA 1
ATOM 1773 C C . SER A 1 230 ? 19.656 18.953 -9.195 1 87.12 230 SER A C 1
ATOM 1775 O O . SER A 1 230 ? 19.469 19.312 -10.359 1 87.12 230 SER A O 1
ATOM 1777 N N . ASN A 1 231 ? 20.625 18.25 -8.875 1 79.12 231 ASN A N 1
ATOM 1778 C CA . ASN A 1 231 ? 21.625 17.953 -9.891 1 79.12 231 ASN A CA 1
ATOM 1779 C C . ASN A 1 231 ? 21.766 16.438 -10.102 1 79.12 231 ASN A C 1
ATOM 1781 O O . ASN A 1 231 ? 22.812 15.969 -10.547 1 79.12 231 ASN A O 1
ATOM 1785 N N . ASN A 1 232 ? 20.766 15.758 -9.742 1 83.44 232 ASN A N 1
ATOM 1786 C CA . ASN A 1 232 ? 20.828 14.305 -9.891 1 83.44 232 ASN A CA 1
ATOM 1787 C C . ASN A 1 232 ? 19.5 13.734 -10.367 1 83.44 232 ASN A C 1
ATOM 1789 O O . ASN A 1 232 ? 18.578 13.516 -9.57 1 83.44 232 ASN A O 1
ATOM 1793 N N . SER A 1 233 ? 19.422 13.445 -11.617 1 80.56 233 SER A N 1
ATOM 1794 C CA . SER A 1 233 ? 18.188 12.945 -12.211 1 80.56 233 SER A CA 1
ATOM 1795 C C . SER A 1 233 ? 17.969 11.477 -11.867 1 80.56 233 SER A C 1
ATOM 1797 O O . SER A 1 233 ? 16.859 10.953 -12.008 1 80.56 233 SER A O 1
ATOM 1799 N N . GLU A 1 234 ? 19.016 10.852 -11.359 1 89.88 234 GLU A N 1
ATOM 1800 C CA . GLU A 1 234 ? 18.891 9.43 -11.039 1 89.88 234 GLU A CA 1
ATOM 1801 C C . GLU A 1 234 ? 19.016 9.188 -9.539 1 89.88 234 GLU A C 1
ATOM 1803 O O . GLU A 1 234 ? 19.641 8.211 -9.109 1 89.88 234 GLU A O 1
ATOM 1808 N N . LEU A 1 235 ? 18.484 10.078 -8.789 1 93 235 LEU A N 1
ATOM 1809 C CA . LEU A 1 235 ? 18.656 10.047 -7.344 1 93 235 LEU A CA 1
ATOM 1810 C C . LEU A 1 235 ? 18.125 8.742 -6.758 1 93 235 LEU A C 1
ATOM 1812 O O . LEU A 1 235 ? 18.703 8.188 -5.832 1 93 235 LEU A O 1
ATOM 1816 N N . GLY A 1 236 ? 16.984 8.289 -7.246 1 95.75 236 GLY A N 1
ATOM 1817 C CA . GLY A 1 236 ? 16.438 7.043 -6.746 1 95.75 236 GLY A CA 1
ATOM 1818 C C . GLY A 1 236 ? 17.406 5.879 -6.855 1 95.75 236 GLY A C 1
ATOM 1819 O O . GLY A 1 236 ? 17.625 5.148 -5.887 1 95.75 236 GLY A O 1
ATOM 1820 N N . SER A 1 237 ? 17.969 5.711 -8.023 1 95.12 237 SER A N 1
ATOM 1821 C CA . SER A 1 237 ? 18.938 4.648 -8.258 1 95.12 237 SER A CA 1
ATOM 1822 C C . SER A 1 237 ? 20.188 4.84 -7.406 1 95.12 237 SER A C 1
ATOM 1824 O O . SER A 1 237 ? 20.766 3.871 -6.91 1 95.12 237 SER A O 1
ATOM 1826 N N . LEU A 1 238 ? 20.641 6.105 -7.27 1 96.5 238 LEU A N 1
ATOM 1827 C CA . LEU A 1 238 ? 21.797 6.406 -6.43 1 96.5 238 LEU A CA 1
ATOM 1828 C C . LEU A 1 238 ? 21.547 5.984 -4.988 1 96.5 238 LEU A C 1
ATOM 1830 O O . LEU A 1 238 ? 22.406 5.371 -4.355 1 96.5 238 LEU A O 1
ATOM 1834 N N . LEU A 1 239 ? 20.375 6.312 -4.477 1 97.81 239 LEU A N 1
ATOM 1835 C CA . LEU A 1 239 ? 20.047 5.957 -3.1 1 97.81 239 LEU A CA 1
ATOM 1836 C C . LEU A 1 239 ? 19.984 4.441 -2.93 1 97.81 239 LEU A C 1
ATOM 1838 O O . LEU A 1 239 ? 20.422 3.912 -1.904 1 97.81 239 LEU A O 1
ATOM 1842 N N . ASN A 1 240 ? 19.406 3.75 -3.883 1 97.31 240 ASN A N 1
ATOM 1843 C CA . ASN A 1 240 ? 19.375 2.291 -3.852 1 97.31 240 ASN A CA 1
ATOM 1844 C C . ASN A 1 240 ? 20.781 1.709 -3.717 1 97.31 240 ASN A C 1
ATOM 1846 O O . ASN A 1 240 ? 21.016 0.814 -2.9 1 97.31 240 ASN A O 1
ATOM 1850 N N . GLU A 1 241 ? 21.734 2.229 -4.504 1 96 241 GLU A N 1
ATOM 1851 C CA . GLU A 1 241 ? 23.125 1.785 -4.465 1 96 241 GLU A CA 1
ATOM 1852 C C . GLU A 1 241 ? 23.781 2.119 -3.125 1 96 241 GLU A C 1
ATOM 1854 O O . GLU A 1 241 ? 24.406 1.261 -2.504 1 96 241 GLU A O 1
ATOM 1859 N N . LYS A 1 242 ? 23.562 3.342 -2.701 1 96.81 242 LYS A N 1
ATOM 1860 C CA . LYS A 1 242 ? 24.219 3.838 -1.496 1 96.81 242 LYS A CA 1
ATOM 1861 C C . LYS A 1 242 ? 23.703 3.125 -0.252 1 96.81 242 LYS A C 1
ATOM 1863 O O . LYS A 1 242 ? 24.359 3.113 0.787 1 96.81 242 LYS A O 1
ATOM 1868 N N . THR A 1 243 ? 22.531 2.57 -0.358 1 97.38 243 THR A N 1
ATOM 1869 C CA . THR A 1 243 ? 21.969 1.84 0.773 1 97.38 243 THR A CA 1
ATOM 1870 C C . THR A 1 243 ? 22.094 0.334 0.561 1 97.38 243 THR A C 1
ATOM 1872 O O . THR A 1 243 ? 21.469 -0.453 1.271 1 97.38 243 THR A O 1
ATOM 1875 N N . LYS A 1 244 ? 22.828 -0.095 -0.424 1 95.19 244 LYS A N 1
ATOM 1876 C CA . LYS A 1 244 ? 23.156 -1.493 -0.698 1 95.19 244 LYS A CA 1
ATOM 1877 C C . LYS A 1 244 ? 21.891 -2.305 -0.961 1 95.19 244 LYS A C 1
ATOM 1879 O O . LYS A 1 244 ? 21.688 -3.359 -0.355 1 95.19 244 LYS A O 1
ATOM 1884 N N . GLY A 1 245 ? 21.062 -1.727 -1.829 1 95.25 245 GLY A N 1
ATOM 1885 C CA . GLY A 1 245 ? 19.891 -2.484 -2.248 1 95.25 245 GLY A CA 1
ATOM 1886 C C . GLY A 1 245 ? 18.594 -1.824 -1.858 1 95.25 245 GLY A C 1
ATOM 1887 O O . GLY A 1 245 ? 17.531 -2.439 -1.954 1 95.25 245 GLY A O 1
ATOM 1888 N N . GLY A 1 246 ? 18.641 -0.61 -1.348 1 97.5 246 GLY A N 1
ATOM 1889 C CA . GLY A 1 246 ? 17.438 0.166 -1.087 1 97.5 246 GLY A CA 1
ATOM 1890 C C . GLY A 1 246 ? 17.156 0.351 0.392 1 97.5 246 GLY A C 1
ATOM 1891 O O . GLY A 1 246 ? 17.672 -0.39 1.227 1 97.5 246 GLY A O 1
ATOM 1892 N N . ALA A 1 247 ? 16.375 1.322 0.706 1 98.81 247 ALA A N 1
ATOM 1893 C CA . ALA A 1 247 ? 15.938 1.609 2.072 1 98.81 247 ALA A CA 1
ATOM 1894 C C . ALA A 1 247 ? 14.781 0.706 2.484 1 98.81 247 ALA A C 1
ATOM 1896 O O . ALA A 1 247 ? 13.953 0.331 1.653 1 98.81 247 ALA A O 1
ATOM 1897 N N . ASP A 1 248 ? 14.703 0.369 3.805 1 98.75 248 ASP A N 1
ATOM 1898 C CA . ASP A 1 248 ? 13.586 -0.415 4.332 1 98.75 248 ASP A CA 1
ATOM 1899 C C . ASP A 1 248 ? 12.266 0.346 4.203 1 98.75 248 ASP A C 1
ATOM 1901 O O . ASP A 1 248 ? 11.227 -0.248 3.906 1 98.75 248 ASP A O 1
ATOM 1905 N N . VAL A 1 249 ? 12.391 1.617 4.473 1 98.94 249 VAL A N 1
ATOM 1906 C CA . VAL A 1 249 ? 11.219 2.488 4.43 1 98.94 249 VAL A CA 1
ATOM 1907 C C . VAL A 1 249 ? 11.578 3.801 3.736 1 98.94 249 VAL A C 1
ATOM 1909 O O . VAL A 1 249 ? 12.641 4.375 3.992 1 98.94 249 VAL A O 1
ATOM 1912 N N . VAL A 1 250 ? 10.781 4.25 2.818 1 98.94 250 VAL A N 1
ATOM 1913 C CA . VAL A 1 250 ? 10.852 5.582 2.229 1 98.94 250 VAL A CA 1
ATOM 1914 C C . VAL A 1 250 ? 9.586 6.363 2.566 1 98.94 250 VAL A C 1
ATOM 1916 O O . VAL A 1 250 ? 8.469 5.895 2.312 1 98.94 250 VAL A O 1
ATOM 1919 N N . ILE A 1 251 ? 9.719 7.496 3.143 1 98.94 251 ILE A N 1
ATOM 1920 C CA . ILE A 1 251 ? 8.586 8.328 3.523 1 98.94 251 ILE A CA 1
ATOM 1921 C C . ILE A 1 251 ? 8.586 9.609 2.686 1 98.94 251 ILE A C 1
ATOM 1923 O O . ILE A 1 251 ? 9.508 10.422 2.773 1 98.94 251 ILE A O 1
ATOM 1927 N N . ASP A 1 252 ? 7.57 9.781 1.873 1 98.75 252 ASP A N 1
ATOM 1928 C CA . ASP A 1 252 ? 7.398 10.969 1.033 1 98.75 252 ASP A CA 1
ATOM 1929 C C . ASP A 1 252 ? 6.68 12.078 1.794 1 98.75 252 ASP A C 1
ATOM 1931 O O . ASP A 1 252 ? 5.477 11.992 2.051 1 98.75 252 ASP A O 1
ATOM 1935 N N . CYS A 1 253 ? 7.387 13.102 2.066 1 98 253 CYS A N 1
ATOM 1936 C CA . CYS A 1 253 ? 6.824 14.258 2.758 1 98 253 CYS A CA 1
ATOM 1937 C C . CYS A 1 253 ? 6.676 15.438 1.812 1 98 253 CYS A C 1
ATOM 1939 O O . CYS A 1 253 ? 6.648 16.594 2.25 1 98 253 CYS A O 1
ATOM 1941 N N . VAL A 1 254 ? 6.652 15.188 0.517 1 94.94 254 VAL A N 1
ATOM 1942 C CA . VAL A 1 254 ? 6.609 16.234 -0.499 1 94.94 254 VAL A CA 1
ATOM 1943 C C . VAL A 1 254 ? 5.219 16.297 -1.124 1 94.94 254 VAL A C 1
ATOM 1945 O O . VAL A 1 254 ? 4.625 17.375 -1.235 1 94.94 254 VAL A O 1
ATOM 1948 N N . GLY A 1 255 ? 4.723 15.148 -1.548 1 91.88 255 GLY A N 1
ATOM 1949 C CA . GLY A 1 255 ? 3.436 15.102 -2.225 1 91.88 255 GLY A CA 1
ATOM 1950 C C . GLY A 1 255 ? 3.49 15.617 -3.648 1 91.88 255 GLY A C 1
ATOM 1951 O O . GLY A 1 255 ? 4.5 15.453 -4.336 1 91.88 255 GLY A O 1
ATOM 1952 N N . MET A 1 256 ? 2.42 16.172 -4.137 1 82.88 256 MET A N 1
ATOM 1953 C CA . MET A 1 256 ? 2.27 16.562 -5.535 1 82.88 256 MET A CA 1
ATOM 1954 C C . MET A 1 256 ? 3.033 17.859 -5.816 1 82.88 256 MET A C 1
ATOM 1956 O O . MET A 1 256 ? 3.078 18.328 -6.957 1 82.88 256 MET A O 1
ATOM 1960 N N . ASP A 1 257 ? 3.635 18.438 -4.812 1 72.19 257 ASP A N 1
ATOM 1961 C CA . ASP A 1 257 ? 4.34 19.703 -4.93 1 72.19 257 ASP A CA 1
ATOM 1962 C C . ASP A 1 257 ? 5.812 19.484 -5.27 1 72.19 257 ASP A C 1
ATOM 1964 O O . ASP A 1 257 ? 6.621 20.406 -5.176 1 72.19 257 ASP A O 1
ATOM 1968 N N . GLY A 1 258 ? 6.105 18.391 -5.648 1 69.88 258 GLY A N 1
ATOM 1969 C CA . GLY A 1 258 ? 7.488 18.156 -6.039 1 69.88 258 GLY A CA 1
ATOM 1970 C C . GLY A 1 258 ? 7.922 18.969 -7.242 1 69.88 258 GLY A C 1
ATOM 1971 O O . GLY A 1 258 ? 7.086 19.547 -7.941 1 69.88 258 GLY A O 1
ATOM 1972 N N . THR A 1 259 ? 9.133 19.109 -7.262 1 61.75 259 THR A N 1
ATOM 1973 C CA . THR A 1 259 ? 9.688 19.859 -8.383 1 61.75 259 THR A CA 1
ATOM 1974 C C . THR A 1 259 ? 9.375 19.156 -9.711 1 61.75 259 THR A C 1
ATOM 1976 O O . THR A 1 259 ? 9.602 17.953 -9.852 1 61.75 259 THR A O 1
ATOM 1979 N N . VAL A 1 260 ? 8.742 19.906 -10.516 1 66.81 260 VAL A N 1
ATOM 1980 C CA . VAL A 1 260 ? 8.438 19.406 -11.852 1 66.81 260 VAL A CA 1
ATOM 1981 C C . VAL A 1 260 ? 9.656 19.562 -12.758 1 66.81 260 VAL A C 1
ATOM 1983 O O . VAL A 1 260 ? 10.211 20.656 -12.883 1 66.81 260 VAL A O 1
ATOM 1986 N N . PRO A 1 261 ? 10.148 18.406 -13.234 1 58.38 261 PRO A N 1
ATOM 1987 C CA . PRO A 1 261 ? 11.273 18.531 -14.164 1 58.38 261 PRO A CA 1
ATOM 1988 C C . PRO A 1 261 ? 10.977 19.484 -15.328 1 58.38 261 PRO A C 1
ATOM 1990 O O . PRO A 1 261 ? 9.82 19.609 -15.742 1 58.38 261 PRO A O 1
ATOM 1993 N N . ASN A 1 262 ? 12.109 20.094 -15.766 1 56.59 262 ASN A N 1
ATOM 1994 C CA . ASN A 1 262 ? 11.984 20.984 -16.922 1 56.59 262 ASN A CA 1
ATOM 1995 C C . ASN A 1 262 ? 11.375 20.25 -18.109 1 56.59 262 ASN A C 1
ATOM 1997 O O . ASN A 1 262 ? 11.781 19.141 -18.438 1 56.59 262 ASN A O 1
ATOM 2001 N N . GLY A 1 263 ? 10.328 20.828 -18.719 1 56.16 263 GLY A N 1
ATOM 2002 C CA . GLY A 1 263 ? 9.734 20.266 -19.938 1 56.16 263 GLY A CA 1
ATOM 2003 C C . GLY A 1 263 ? 8.516 19.422 -19.656 1 56.16 263 GLY A C 1
ATOM 2004 O O . GLY A 1 263 ? 7.816 19.016 -20.578 1 56.16 263 GLY A O 1
ATOM 2005 N N . GLU A 1 264 ? 8.406 19.047 -18.406 1 59.44 264 GLU A N 1
ATOM 2006 C CA . GLU A 1 264 ? 7.188 18.312 -18.078 1 59.44 264 GLU A CA 1
ATOM 2007 C C . GLU A 1 264 ? 6.055 19.266 -17.703 1 59.44 264 GLU A C 1
ATOM 2009 O O . GLU A 1 264 ? 6.277 20.281 -17.047 1 59.44 264 GLU A O 1
ATOM 2014 N N . SER A 1 265 ? 4.984 19.281 -18.391 1 57.5 265 SER A N 1
ATOM 2015 C CA . SER A 1 265 ? 3.814 20.078 -18.031 1 57.5 265 SER A CA 1
ATOM 2016 C C . SER A 1 265 ? 2.662 19.188 -17.578 1 57.5 265 SER A C 1
ATOM 2018 O O . SER A 1 265 ? 2.473 18.094 -18.094 1 57.5 265 SER A O 1
ATOM 2020 N N . PHE A 1 266 ? 2.352 19.484 -16.406 1 56.38 266 PHE A N 1
ATOM 2021 C CA . PHE A 1 266 ? 1.161 18.828 -15.859 1 56.38 266 PHE A CA 1
ATOM 2022 C C . PHE A 1 266 ? -0.011 19.812 -15.82 1 56.38 266 PHE A C 1
ATOM 2024 O O . PHE A 1 266 ? 0.184 21.016 -15.695 1 56.38 266 PHE A O 1
ATOM 2031 N N . GLY A 1 267 ? -1.242 19.266 -16.047 1 53.31 267 GLY A N 1
ATOM 2032 C CA . GLY A 1 267 ? -2.381 20.141 -15.828 1 53.31 267 GLY A CA 1
ATOM 2033 C C . GLY A 1 267 ? -3.039 20.594 -17.125 1 53.31 267 GLY A C 1
ATOM 2034 O O . GLY A 1 267 ? -3.73 21.609 -17.156 1 53.31 267 GLY A O 1
ATOM 2035 N N . SER A 1 268 ? -2.525 19.969 -18.156 1 45.19 268 SER A N 1
ATOM 2036 C CA . SER A 1 268 ? -3.369 20.297 -19.297 1 45.19 268 SER A CA 1
ATOM 2037 C C . SER A 1 268 ? -4.805 19.828 -19.078 1 45.19 268 SER A C 1
ATOM 2039 O O . SER A 1 268 ? -5.062 18.984 -18.219 1 45.19 268 SER A O 1
ATOM 2041 N N . ASP A 1 269 ? -5.73 20.5 -19.609 1 46.88 269 ASP A N 1
ATOM 2042 C CA . ASP A 1 269 ? -7.172 20.312 -19.5 1 46.88 269 ASP A CA 1
ATOM 2043 C C . ASP A 1 269 ? -7.539 18.828 -19.562 1 46.88 269 ASP A C 1
ATOM 2045 O O . ASP A 1 269 ? -8.547 18.406 -18.984 1 46.88 269 ASP A O 1
ATOM 2049 N N . GLN A 1 270 ? -6.578 18.031 -20.094 1 48.28 270 GLN A N 1
ATOM 2050 C CA . GLN A 1 270 ? -6.973 16.625 -20.281 1 48.28 270 GLN A CA 1
ATOM 2051 C C . GLN A 1 270 ? -6.191 15.711 -19.344 1 48.28 270 GLN A C 1
ATOM 2053 O O . GLN A 1 270 ? -6.438 14.508 -19.297 1 48.28 270 GLN A O 1
ATOM 2058 N N . ASP A 1 271 ? -5.402 16.438 -18.484 1 62.78 271 ASP A N 1
ATOM 2059 C CA . ASP A 1 271 ? -4.547 15.594 -17.656 1 62.78 271 ASP A CA 1
ATOM 2060 C C . ASP A 1 271 ? -5.195 15.305 -16.312 1 62.78 271 ASP A C 1
ATOM 2062 O O . ASP A 1 271 ? -5.609 16.234 -15.602 1 62.78 271 ASP A O 1
ATOM 2066 N N . ASN A 1 272 ? -5.512 14.086 -16.016 1 69.19 272 ASN A N 1
ATOM 2067 C CA . ASN A 1 272 ? -6.137 13.641 -14.773 1 69.19 272 ASN A CA 1
ATOM 2068 C C . ASN A 1 272 ? -5.164 13.719 -13.602 1 69.19 272 ASN A C 1
ATOM 2070 O O . ASN A 1 272 ? -5.5 13.312 -12.484 1 69.19 272 ASN A O 1
ATOM 2074 N N . GLN A 1 273 ? -3.99 14.32 -13.898 1 74 273 GLN A N 1
ATOM 2075 C CA . GLN A 1 273 ? -2.984 14.438 -12.852 1 74 273 GLN A CA 1
ATOM 2076 C C . GLN A 1 273 ? -2.721 15.898 -12.5 1 74 273 GLN A C 1
ATOM 2078 O O . GLN A 1 273 ? -2.605 16.75 -13.391 1 74 273 GLN A O 1
ATOM 2083 N N . VAL A 1 274 ? -2.824 16.141 -11.211 1 72.25 274 VAL A N 1
ATOM 2084 C CA . VAL A 1 274 ? -2.43 17.438 -10.68 1 72.25 274 VAL A CA 1
ATOM 2085 C C . VAL A 1 274 ? -1.092 17.312 -9.953 1 72.25 274 VAL A C 1
ATOM 2087 O O . VAL A 1 274 ? -0.945 16.5 -9.047 1 72.25 274 VAL A O 1
ATOM 2090 N N . GLY A 1 275 ? -0.089 18.188 -10.398 1 78.62 275 GLY A N 1
ATOM 2091 C CA . GLY A 1 275 ? 1.236 18.125 -9.805 1 78.62 275 GLY A CA 1
ATOM 2092 C C . GLY A 1 275 ? 2.057 16.938 -10.281 1 78.62 275 GLY A C 1
ATOM 2093 O O . GLY A 1 275 ? 1.639 16.219 -11.188 1 78.62 275 GLY A O 1
ATOM 2094 N N . THR A 1 276 ? 3.209 16.781 -9.734 1 86.81 276 THR A N 1
ATOM 2095 C CA . THR A 1 276 ? 4.141 15.75 -10.18 1 86.81 276 THR A CA 1
ATOM 2096 C C . THR A 1 276 ? 4.07 14.531 -9.266 1 86.81 276 THR A C 1
ATOM 2098 O O . THR A 1 276 ? 3.627 14.633 -8.117 1 86.81 276 THR A O 1
ATOM 2101 N N . ILE A 1 277 ? 4.441 13.359 -9.828 1 93.12 277 ILE A N 1
ATOM 2102 C CA . ILE A 1 277 ? 4.578 12.164 -9 1 93.12 277 ILE A CA 1
ATOM 2103 C C . ILE A 1 277 ? 6.051 11.758 -8.93 1 93.12 277 ILE A C 1
ATOM 2105 O O . ILE A 1 277 ? 6.367 10.609 -8.586 1 93.12 277 ILE A O 1
ATOM 2109 N N . ARG A 1 278 ? 6.961 12.641 -9.227 1 92.62 278 ARG A N 1
ATOM 2110 C CA . ARG A 1 278 ? 8.391 12.375 -9.258 1 92.62 278 ARG A CA 1
ATOM 2111 C C . ARG A 1 278 ? 8.883 11.828 -7.922 1 92.62 278 ARG A C 1
ATOM 2113 O O . ARG A 1 278 ? 9.742 10.945 -7.879 1 92.62 278 ARG A O 1
ATOM 2120 N N . PRO A 1 279 ? 8.391 12.391 -6.773 1 95.62 279 PRO A N 1
ATOM 2121 C CA . PRO A 1 279 ? 8.82 11.789 -5.504 1 95.62 279 PRO A CA 1
ATOM 2122 C C . PRO A 1 279 ? 8.461 10.305 -5.406 1 95.62 279 PRO A C 1
ATOM 2124 O O . PRO A 1 279 ? 9.227 9.523 -4.836 1 95.62 279 PRO A O 1
ATOM 2127 N N . ILE A 1 280 ? 7.344 9.922 -5.953 1 97.69 280 ILE A N 1
ATOM 2128 C CA . ILE A 1 280 ? 6.926 8.523 -5.934 1 97.69 280 ILE A CA 1
ATOM 2129 C C . ILE A 1 280 ? 7.855 7.691 -6.812 1 97.69 280 ILE A C 1
ATOM 2131 O O . ILE A 1 280 ? 8.234 6.578 -6.445 1 97.69 280 ILE A O 1
ATOM 2135 N N . VAL A 1 281 ? 8.195 8.195 -7.98 1 96.25 281 VAL A N 1
ATOM 2136 C CA . VAL A 1 281 ? 9.133 7.516 -8.867 1 96.25 281 VAL A CA 1
ATOM 2137 C C . VAL A 1 281 ? 10.469 7.324 -8.156 1 96.25 281 VAL A C 1
ATOM 2139 O O . VAL A 1 281 ? 11.047 6.234 -8.18 1 96.25 281 VAL A O 1
ATOM 2142 N N . THR A 1 282 ? 10.938 8.367 -7.48 1 96.75 282 THR A N 1
ATOM 2143 C CA . THR A 1 282 ? 12.172 8.273 -6.703 1 96.75 282 THR A CA 1
ATOM 2144 C C . THR A 1 282 ? 12.047 7.199 -5.621 1 96.75 282 THR A C 1
ATOM 2146 O O . THR A 1 282 ? 12.961 6.395 -5.43 1 96.75 282 THR A O 1
ATOM 2149 N N . ALA A 1 283 ? 10.945 7.207 -4.926 1 98.44 283 ALA A N 1
ATOM 2150 C CA . ALA A 1 283 ? 10.711 6.227 -3.869 1 98.44 283 ALA A CA 1
ATOM 2151 C C . ALA A 1 283 ? 10.719 4.805 -4.426 1 98.44 283 ALA A C 1
ATOM 2153 O O . ALA A 1 283 ? 11.266 3.893 -3.801 1 98.44 283 ALA A O 1
ATOM 2154 N N . SER A 1 284 ? 10.117 4.594 -5.602 1 98.25 284 SER A N 1
ATOM 2155 C CA . SER A 1 284 ? 10.039 3.268 -6.211 1 98.25 284 SER A CA 1
ATOM 2156 C C . SER A 1 284 ? 11.43 2.721 -6.52 1 98.25 284 SER A C 1
ATOM 2158 O O . SER A 1 284 ? 11.648 1.507 -6.484 1 98.25 284 SER A O 1
ATOM 2160 N N . GLN A 1 285 ? 12.336 3.58 -6.777 1 97.81 285 GLN A N 1
ATOM 2161 C CA . GLN A 1 285 ? 13.703 3.182 -7.098 1 97.81 285 GLN A CA 1
ATOM 2162 C C . GLN A 1 285 ? 14.531 2.992 -5.828 1 97.81 285 GLN A C 1
ATOM 2164 O O . GLN A 1 285 ? 15.406 2.127 -5.777 1 97.81 285 GLN A O 1
ATOM 2169 N N . ALA A 1 286 ? 14.195 3.76 -4.789 1 98.56 286 ALA A N 1
ATOM 2170 C CA . ALA A 1 286 ? 15.047 3.842 -3.605 1 98.56 286 ALA A CA 1
ATOM 2171 C C . ALA A 1 286 ? 14.664 2.781 -2.578 1 98.56 286 ALA A C 1
ATOM 2173 O O . ALA A 1 286 ? 15.461 2.451 -1.693 1 98.56 286 ALA A O 1
ATOM 2174 N N . VAL A 1 287 ? 13.5 2.297 -2.619 1 98.75 287 VAL A N 1
ATOM 2175 C CA . VAL A 1 287 ? 13.008 1.367 -1.605 1 98.75 287 VAL A CA 1
ATOM 2176 C C . VAL A 1 287 ? 13.539 -0.036 -1.894 1 98.75 287 VAL A C 1
ATOM 2178 O O . VAL A 1 287 ? 13.711 -0.416 -3.055 1 98.75 287 VAL A O 1
ATOM 2181 N N . ARG A 1 288 ? 13.812 -0.806 -0.915 1 98.12 288 ARG A N 1
ATOM 2182 C CA . ARG A 1 288 ? 14.289 -2.174 -1.091 1 98.12 288 ARG A CA 1
ATOM 2183 C C . ARG A 1 288 ? 13.141 -3.117 -1.432 1 98.12 288 ARG A C 1
ATOM 2185 O O . ARG A 1 288 ? 11.969 -2.781 -1.224 1 98.12 288 ARG A O 1
ATOM 2192 N N . LYS A 1 289 ? 13.508 -4.324 -2.002 1 98 289 LYS A N 1
ATOM 2193 C CA . LYS A 1 289 ? 12.508 -5.379 -2.148 1 98 289 LYS A CA 1
ATOM 2194 C C . LYS A 1 289 ? 11.828 -5.684 -0.816 1 98 289 LYS A C 1
ATOM 2196 O O . LYS A 1 289 ? 12.484 -5.723 0.226 1 98 289 LYS A O 1
ATOM 2201 N N . PHE A 1 290 ? 10.438 -5.773 -0.845 1 98.5 290 PHE A N 1
ATOM 2202 C CA . PHE A 1 290 ? 9.594 -6.008 0.321 1 98.5 290 PHE A CA 1
ATOM 2203 C C . PHE A 1 290 ? 9.594 -4.797 1.246 1 98.5 290 PHE A C 1
ATOM 2205 O O . PHE A 1 290 ? 9.156 -4.883 2.395 1 98.5 290 PHE A O 1
ATOM 2212 N N . GLY A 1 291 ? 10.133 -3.668 0.823 1 98.69 291 GLY A N 1
ATOM 2213 C CA . GLY A 1 291 ? 10.109 -2.463 1.638 1 98.69 291 GLY A CA 1
ATOM 2214 C C . GLY A 1 291 ? 8.758 -1.768 1.634 1 98.69 291 GLY A C 1
ATOM 2215 O O . GLY A 1 291 ? 7.793 -2.285 1.076 1 98.69 291 GLY A O 1
ATOM 2216 N N . THR A 1 292 ? 8.734 -0.581 2.297 1 98.94 292 THR A N 1
ATOM 2217 C CA . THR A 1 292 ? 7.5 0.183 2.42 1 98.94 292 THR A CA 1
ATOM 2218 C C . THR A 1 292 ? 7.711 1.626 1.97 1 98.94 292 THR A C 1
ATOM 2220 O O . THR A 1 292 ? 8.727 2.242 2.295 1 98.94 292 THR A O 1
ATOM 2223 N N . VAL A 1 293 ? 6.789 2.109 1.182 1 98.94 293 VAL A N 1
ATOM 2224 C CA . VAL A 1 293 ? 6.711 3.529 0.854 1 98.94 293 VAL A CA 1
ATOM 2225 C C . VAL A 1 293 ? 5.492 4.152 1.533 1 98.94 293 VAL A C 1
ATOM 2227 O O . VAL A 1 293 ? 4.367 3.678 1.359 1 98.94 293 VAL A O 1
ATOM 2230 N N . GLN A 1 294 ? 5.719 5.121 2.33 1 98.94 294 GLN A N 1
ATOM 2231 C CA . GLN A 1 294 ? 4.676 5.906 2.984 1 98.94 294 GLN A CA 1
ATOM 2232 C C . GLN A 1 294 ? 4.492 7.258 2.297 1 98.94 294 GLN A C 1
ATOM 2234 O O . GLN A 1 294 ? 5.434 8.047 2.207 1 98.94 294 GLN A O 1
ATOM 2239 N N . LEU A 1 295 ? 3.287 7.449 1.761 1 98.75 295 LEU A N 1
ATOM 2240 C CA . LEU A 1 295 ? 2.953 8.75 1.188 1 98.75 295 LEU A CA 1
ATOM 2241 C C . LEU A 1 295 ? 2.271 9.641 2.221 1 98.75 295 LEU A C 1
ATOM 2243 O O . LEU A 1 295 ? 1.084 9.469 2.506 1 98.75 295 LEU A O 1
ATOM 2247 N N . THR A 1 296 ? 3.031 10.555 2.717 1 98.19 296 THR A N 1
ATOM 2248 C CA . THR A 1 296 ? 2.535 11.531 3.682 1 98.19 296 THR A CA 1
ATOM 2249 C C . THR A 1 296 ? 2.137 12.828 2.984 1 98.19 296 THR A C 1
ATOM 2251 O O . THR A 1 296 ? 1.115 13.43 3.316 1 98.19 296 THR A O 1
ATOM 2254 N N . GLY A 1 297 ? 3 13.273 2.055 1 96.38 297 GLY A N 1
ATOM 2255 C CA . GLY A 1 297 ? 2.594 14.391 1.224 1 96.38 297 GLY A CA 1
ATOM 2256 C C . GLY A 1 297 ? 1.327 14.125 0.434 1 96.38 297 GLY A C 1
ATOM 2257 O O . GLY A 1 297 ? 1.116 13.008 -0.047 1 96.38 297 GLY A O 1
ATOM 2258 N N . VAL A 1 298 ? 0.593 15.133 0.123 1 92.94 298 VAL A N 1
ATOM 2259 C CA . VAL A 1 298 ? -0.761 14.977 -0.398 1 92.94 298 VAL A CA 1
ATOM 2260 C C . VAL A 1 298 ? -0.709 14.719 -1.902 1 92.94 298 VAL A C 1
ATOM 2262 O O . VAL A 1 298 ? -0.032 15.445 -2.639 1 92.94 298 VAL A O 1
ATOM 2265 N N . TYR A 1 299 ? -1.377 13.68 -2.309 1 93.19 299 TYR A N 1
ATOM 2266 C CA . TYR A 1 299 ? -1.722 13.406 -3.699 1 93.19 299 TYR A CA 1
ATOM 2267 C C . TYR A 1 299 ? -3.232 13.367 -3.889 1 93.19 299 TYR A C 1
ATOM 2269 O O . TYR A 1 299 ? -3.887 12.398 -3.5 1 93.19 299 TYR A O 1
ATOM 2277 N N . GLY A 1 300 ? -3.783 14.375 -4.586 1 89.25 300 GLY A N 1
ATOM 2278 C CA . GLY A 1 300 ? -5.23 14.508 -4.594 1 89.25 300 GLY A CA 1
ATOM 2279 C C . GLY A 1 300 ? -5.859 14.133 -5.922 1 89.25 300 GLY A C 1
ATOM 2280 O O . GLY A 1 300 ? -7.078 14.219 -6.082 1 89.25 300 GLY A O 1
ATOM 2281 N N . SER A 1 301 ? -5.074 13.68 -6.871 1 90.88 301 SER A N 1
ATOM 2282 C CA . SER A 1 301 ? -5.59 13.375 -8.195 1 90.88 301 SER A CA 1
ATOM 2283 C C . SER A 1 301 ? -5.125 12 -8.664 1 90.88 301 SER A C 1
ATOM 2285 O O . SER A 1 301 ? -4.34 11.336 -7.984 1 90.88 301 SER A O 1
ATOM 2287 N N . ASN A 1 302 ? -5.641 11.586 -9.766 1 94.25 302 ASN A N 1
ATOM 2288 C CA . ASN A 1 302 ? -5.07 10.414 -10.43 1 94.25 302 ASN A CA 1
ATOM 2289 C C . ASN A 1 302 ? -3.639 10.672 -10.883 1 94.25 302 ASN A C 1
ATOM 2291 O O . ASN A 1 302 ? -3.205 11.82 -10.969 1 94.25 302 ASN A O 1
ATOM 2295 N N . ALA A 1 303 ? -2.971 9.648 -11.094 1 94 303 ALA A N 1
ATOM 2296 C CA . ALA A 1 303 ? -1.576 9.742 -11.523 1 94 303 ALA A CA 1
ATOM 2297 C C . ALA A 1 303 ? -1.36 9.039 -12.859 1 94 303 ALA A C 1
ATOM 2299 O O . ALA A 1 303 ? -1.894 7.949 -13.086 1 94 303 ALA A O 1
ATOM 2300 N N . ASN A 1 304 ? -0.617 9.641 -13.742 1 92.12 304 ASN A N 1
ATOM 2301 C CA . ASN A 1 304 ? -0.185 9.031 -14.992 1 92.12 304 ASN A CA 1
ATOM 2302 C C . ASN A 1 304 ? 1.229 8.469 -14.891 1 92.12 304 ASN A C 1
ATOM 2304 O O . ASN A 1 304 ? 2.072 9.031 -14.188 1 92.12 304 ASN A O 1
ATOM 2308 N N . ASP A 1 305 ? 1.43 7.395 -15.57 1 92.62 305 ASP A N 1
ATOM 2309 C CA . ASP A 1 305 ? 2.725 6.723 -15.594 1 92.62 305 ASP A CA 1
ATOM 2310 C C . ASP A 1 305 ? 3.145 6.293 -14.188 1 92.62 305 ASP A C 1
ATOM 2312 O O . ASP A 1 305 ? 4.32 6.371 -13.836 1 92.62 305 ASP A O 1
ATOM 2316 N N . PHE A 1 306 ? 2.166 6.012 -13.359 1 95.94 306 PHE A N 1
ATOM 2317 C CA . PHE A 1 306 ? 2.42 5.516 -12.016 1 95.94 306 PHE A CA 1
ATOM 2318 C C . PHE A 1 306 ? 3.273 4.254 -12.047 1 95.94 306 PHE A C 1
ATOM 2320 O O . PHE A 1 306 ? 2.963 3.311 -12.781 1 95.94 306 PHE A O 1
ATOM 2327 N N . PRO A 1 307 ? 4.383 4.227 -11.305 1 97.38 307 PRO A N 1
ATOM 2328 C CA . PRO A 1 307 ? 5.324 3.111 -11.43 1 97.38 307 PRO A CA 1
ATOM 2329 C C . PRO A 1 307 ? 4.82 1.837 -10.75 1 97.38 307 PRO A C 1
ATOM 2331 O O . PRO A 1 307 ? 5.535 1.236 -9.945 1 97.38 307 PRO A O 1
ATOM 2334 N N . LEU A 1 308 ? 3.717 1.318 -11.188 1 97.56 308 LEU A N 1
ATOM 2335 C CA . LEU A 1 308 ? 3.031 0.17 -10.602 1 97.56 308 LEU A CA 1
ATOM 2336 C C . LEU A 1 308 ? 3.859 -1.1 -10.773 1 97.56 308 LEU A C 1
ATOM 2338 O O . LEU A 1 308 ? 3.98 -1.895 -9.836 1 97.56 308 LEU A O 1
ATOM 2342 N N . GLY A 1 309 ? 4.418 -1.34 -11.938 1 95.62 309 GLY A N 1
ATOM 2343 C CA . GLY A 1 309 ? 5.219 -2.525 -12.203 1 95.62 309 GLY A CA 1
ATOM 2344 C C . GLY A 1 309 ? 6.438 -2.631 -11.297 1 95.62 309 GLY A C 1
ATOM 2345 O O . GLY A 1 309 ? 6.801 -3.727 -10.867 1 95.62 309 GLY A O 1
ATOM 2346 N N . ASP A 1 310 ? 7.039 -1.477 -11.016 1 96.25 310 ASP A N 1
ATOM 2347 C CA . ASP A 1 310 ? 8.195 -1.447 -10.125 1 96.25 310 ASP A CA 1
ATOM 2348 C C . ASP A 1 310 ? 7.809 -1.857 -8.711 1 96.25 310 ASP A C 1
ATOM 2350 O O . ASP A 1 310 ? 8.508 -2.643 -8.07 1 96.25 310 ASP A O 1
ATOM 2354 N N . PHE A 1 311 ? 6.715 -1.333 -8.258 1 98.38 311 PHE A N 1
ATOM 2355 C CA . PHE A 1 311 ? 6.246 -1.665 -6.918 1 98.38 311 PHE A CA 1
ATOM 2356 C C . PHE A 1 311 ? 5.832 -3.129 -6.836 1 98.38 311 PHE A C 1
ATOM 2358 O O . PHE A 1 311 ? 6.211 -3.838 -5.902 1 98.38 311 PHE A O 1
ATOM 2365 N N . PHE A 1 312 ? 5.141 -3.621 -7.828 1 97.81 312 PHE A N 1
ATOM 2366 C CA . PHE A 1 312 ? 4.621 -4.984 -7.816 1 97.81 312 PHE A CA 1
ATOM 2367 C C . PHE A 1 312 ? 5.762 -5.996 -7.859 1 97.81 312 PHE A C 1
ATOM 2369 O O . PHE A 1 312 ? 5.789 -6.938 -7.062 1 97.81 312 PHE A O 1
ATOM 2376 N N . SER A 1 313 ? 6.691 -5.812 -8.781 1 96.06 313 SER A N 1
ATOM 2377 C CA . SER A 1 313 ? 7.738 -6.797 -9.031 1 96.06 313 SER A CA 1
ATOM 2378 C C . SER A 1 313 ? 8.633 -6.973 -7.805 1 96.06 313 SER A C 1
ATOM 2380 O O . SER A 1 313 ? 9.297 -8 -7.656 1 96.06 313 SER A O 1
ATOM 2382 N N . ARG A 1 314 ? 8.594 -6.004 -6.906 1 97.5 314 ARG A N 1
ATOM 2383 C CA . ARG A 1 314 ? 9.5 -6.051 -5.766 1 97.5 314 ARG A CA 1
ATOM 2384 C C . ARG A 1 314 ? 8.734 -6.176 -4.453 1 97.5 314 ARG A C 1
ATOM 2386 O O . ARG A 1 314 ? 9.297 -5.945 -3.379 1 97.5 314 ARG A O 1
ATOM 2393 N N . ASN A 1 315 ? 7.457 -6.484 -4.586 1 98.62 315 ASN A N 1
ATOM 2394 C CA . ASN A 1 315 ? 6.617 -6.742 -3.422 1 98.62 315 ASN A CA 1
ATOM 2395 C C . ASN A 1 315 ? 6.605 -5.555 -2.465 1 98.62 315 ASN A C 1
ATOM 2397 O O . ASN A 1 315 ? 6.668 -5.734 -1.247 1 98.62 315 ASN A O 1
ATOM 2401 N N . VAL A 1 316 ? 6.512 -4.34 -2.943 1 98.75 316 VAL A N 1
ATOM 2402 C CA . VAL A 1 316 ? 6.555 -3.139 -2.117 1 98.75 316 VAL A CA 1
ATOM 2403 C C . VAL A 1 316 ? 5.16 -2.842 -1.563 1 98.75 316 VAL A C 1
ATOM 2405 O O . VAL A 1 316 ? 4.164 -2.963 -2.279 1 98.75 316 VAL A O 1
ATOM 2408 N N . SER A 1 317 ? 5.078 -2.434 -0.3 1 98.81 317 SER A N 1
ATOM 2409 C CA . SER A 1 317 ? 3.844 -1.945 0.303 1 98.81 317 SER A CA 1
ATOM 2410 C C . SER A 1 317 ? 3.742 -0.427 0.203 1 98.81 317 SER A C 1
ATOM 2412 O O . SER A 1 317 ? 4.723 0.282 0.432 1 98.81 317 SER A O 1
ATOM 2414 N N . LEU A 1 318 ? 2.576 0.052 -0.198 1 98.88 318 LEU A N 1
ATOM 2415 C CA . LEU A 1 318 ? 2.289 1.482 -0.207 1 98.88 318 LEU A CA 1
ATOM 2416 C C . LEU A 1 318 ? 1.269 1.839 0.868 1 98.88 318 LEU A C 1
ATOM 2418 O O . LEU A 1 318 ? 0.189 1.246 0.925 1 98.88 318 LEU A O 1
ATOM 2422 N N . LYS A 1 319 ? 1.65 2.732 1.712 1 98.75 319 LYS A N 1
ATOM 2423 C CA . LYS A 1 319 ? 0.753 3.316 2.705 1 98.75 319 LYS A CA 1
ATOM 2424 C C . LYS A 1 319 ? 0.606 4.82 2.498 1 98.75 319 LYS A C 1
ATOM 2426 O O . LYS A 1 319 ? 1.499 5.465 1.945 1 98.75 319 LYS A O 1
ATOM 2431 N N . MET A 1 320 ? -0.586 5.297 2.902 1 98.69 320 MET A N 1
ATOM 2432 C CA . MET A 1 320 ? -0.814 6.695 2.564 1 98.69 320 MET A CA 1
ATOM 2433 C C . MET A 1 320 ? -2.006 7.258 3.334 1 98.69 320 MET A C 1
ATOM 2435 O O . MET A 1 320 ? -2.781 6.5 3.92 1 98.69 320 MET A O 1
ATOM 2439 N N . GLY A 1 321 ? -2.092 8.594 3.328 1 97.62 321 GLY A N 1
ATOM 2440 C CA . GLY A 1 321 ? -3.314 9.227 3.793 1 97.62 321 GLY A CA 1
ATOM 2441 C C . GLY A 1 321 ? -3.064 10.367 4.762 1 97.62 321 GLY A C 1
ATOM 2442 O O . GLY A 1 321 ? -1.957 10.906 4.824 1 97.62 321 GLY A O 1
ATOM 2443 N N . GLN A 1 322 ? -4.152 10.805 5.395 1 97 322 GLN A N 1
ATOM 2444 C CA . GLN A 1 322 ? -4.152 11.875 6.387 1 97 322 GLN A CA 1
ATOM 2445 C C . GLN A 1 322 ? -4.008 11.32 7.797 1 97 322 GLN A C 1
ATOM 2447 O O . GLN A 1 322 ? -4.723 10.391 8.18 1 97 322 GLN A O 1
ATOM 2452 N N . ALA A 1 323 ? -3.098 11.891 8.531 1 98.44 323 ALA A N 1
ATOM 2453 C CA . ALA A 1 323 ? -2.82 11.414 9.883 1 98.44 323 ALA A CA 1
ATOM 2454 C C . ALA A 1 323 ? -4.023 11.625 10.797 1 98.44 323 ALA A C 1
ATOM 2456 O O . ALA A 1 323 ? -4.594 12.719 10.844 1 98.44 323 ALA A O 1
ATOM 2457 N N . PRO A 1 324 ? -4.508 10.578 11.508 1 98.62 324 PRO A N 1
ATOM 2458 C CA . PRO A 1 324 ? -5.496 10.758 12.57 1 98.62 324 PRO A CA 1
ATOM 2459 C C . PRO A 1 324 ? -4.895 11.367 13.836 1 98.62 324 PRO A C 1
ATOM 2461 O O . PRO A 1 324 ? -4.492 10.633 14.742 1 98.62 324 PRO A O 1
ATOM 2464 N N . VAL A 1 325 ? -4.961 12.547 14.055 1 98.06 325 VAL A N 1
ATOM 2465 C CA . VAL A 1 325 ? -4.09 13.344 14.906 1 98.06 325 VAL A CA 1
ATOM 2466 C C . VAL A 1 325 ? -4.629 13.344 16.344 1 98.06 325 VAL A C 1
ATOM 2468 O O . VAL A 1 325 ? -3.857 13.32 17.297 1 98.06 325 VAL A O 1
ATOM 2471 N N . ILE A 1 326 ? -5.922 13.297 16.547 1 98.69 326 ILE A N 1
ATOM 2472 C CA . ILE A 1 326 ? -6.559 13.672 17.797 1 98.69 326 ILE A CA 1
ATOM 2473 C C . ILE A 1 326 ? -6.109 12.719 18.906 1 98.69 326 ILE A C 1
ATOM 2475 O O . ILE A 1 326 ? -5.637 13.164 19.969 1 98.69 326 ILE A O 1
ATOM 2479 N N . HIS A 1 327 ? -6.129 11.406 18.641 1 98.75 327 HIS A N 1
ATOM 2480 C CA . HIS A 1 327 ? -5.801 10.453 19.703 1 98.75 327 HIS A CA 1
ATOM 2481 C C . HIS A 1 327 ? -4.301 10.43 19.969 1 98.75 327 HIS A C 1
ATOM 2483 O O . HIS A 1 327 ? -3.859 9.914 21 1 98.75 327 HIS A O 1
ATOM 2489 N N . LEU A 1 328 ? -3.512 11.047 19.094 1 98.81 328 LEU A N 1
ATOM 2490 C CA . LEU A 1 328 ? -2.061 11 19.219 1 98.81 328 LEU A CA 1
ATOM 2491 C C . LEU A 1 328 ? -1.555 12.133 20.109 1 98.81 328 LEU A C 1
ATOM 2493 O O . LEU A 1 328 ? -0.457 12.055 20.656 1 98.81 328 LEU A O 1
ATOM 2497 N N . MET A 1 329 ? -2.277 13.227 20.234 1 98.69 329 MET A N 1
ATOM 2498 C CA . MET A 1 329 ? -1.815 14.492 20.781 1 98.69 329 MET A CA 1
ATOM 2499 C C . MET A 1 329 ? -1.36 14.328 22.234 1 98.69 329 MET A C 1
ATOM 2501 O O . MET A 1 329 ? -0.305 14.836 22.609 1 98.69 329 MET A O 1
ATOM 2505 N N . PRO A 1 330 ? -2.082 13.547 23.094 1 98.5 330 PRO A N 1
ATOM 2506 C CA . PRO A 1 330 ? -1.634 13.445 24.484 1 98.5 330 PRO A CA 1
ATOM 2507 C C . PRO A 1 330 ? -0.251 12.812 24.609 1 98.5 330 PRO A C 1
ATOM 2509 O O . PRO A 1 330 ? 0.609 13.336 25.328 1 98.5 330 PRO A O 1
ATOM 2512 N N . GLU A 1 331 ? -0.039 11.719 23.875 1 98.5 331 GLU A N 1
ATOM 2513 C CA . GLU A 1 331 ? 1.26 11.055 23.938 1 98.5 331 GLU A CA 1
ATOM 2514 C C . GLU A 1 331 ? 2.363 11.953 23.375 1 98.5 331 GLU A C 1
ATOM 2516 O O . GLU A 1 331 ? 3.463 12.008 23.922 1 98.5 331 GLU A O 1
ATOM 2521 N N . LEU A 1 332 ? 2.059 12.625 22.375 1 98.81 332 LEU A N 1
ATOM 2522 C CA . LEU A 1 332 ? 3.049 13.477 21.719 1 98.81 332 LEU A CA 1
ATOM 2523 C C . LEU A 1 332 ? 3.365 14.695 22.578 1 98.81 332 LEU A C 1
ATOM 2525 O O . LEU A 1 332 ? 4.508 15.156 22.625 1 98.81 332 LEU A O 1
ATOM 2529 N N . TYR A 1 333 ? 2.385 15.203 23.266 1 98.75 333 TYR A N 1
ATOM 2530 C CA . TYR A 1 333 ? 2.629 16.266 24.234 1 98.75 333 TYR A CA 1
ATOM 2531 C C . TYR A 1 333 ? 3.633 15.805 25.281 1 98.75 333 TYR A C 1
ATOM 2533 O O . TYR A 1 333 ? 4.562 16.547 25.625 1 98.75 333 TYR A O 1
ATOM 2541 N N . ASN A 1 334 ? 3.424 14.625 25.781 1 98.62 334 ASN A N 1
ATOM 2542 C CA . ASN A 1 334 ? 4.328 14.086 26.797 1 98.62 334 ASN A CA 1
ATOM 2543 C C . ASN A 1 334 ? 5.758 13.977 26.266 1 98.62 334 ASN A C 1
ATOM 2545 O O . ASN A 1 334 ? 6.715 14.211 27 1 98.62 334 ASN A O 1
ATOM 2549 N N . MET A 1 335 ? 5.887 13.664 25 1 98.5 335 MET A N 1
ATOM 2550 C CA . MET A 1 335 ? 7.215 13.562 24.391 1 98.5 335 MET A CA 1
ATOM 2551 C C . MET A 1 335 ? 7.895 14.922 24.344 1 98.5 335 MET A C 1
ATOM 2553 O O . MET A 1 335 ? 9.102 15.031 24.594 1 98.5 335 MET A O 1
ATOM 2557 N N . VAL A 1 336 ? 7.121 15.938 24.047 1 98.5 336 VAL A N 1
ATOM 2558 C CA . VAL A 1 336 ? 7.664 17.281 24.016 1 98.5 336 VAL A CA 1
ATOM 2559 C C . VAL A 1 336 ? 8 17.734 25.438 1 98.5 336 VAL A C 1
ATOM 2561 O O . VAL A 1 336 ? 9.086 18.266 25.688 1 98.5 336 VAL A O 1
ATOM 2564 N N . GLU A 1 337 ? 7.094 17.484 26.328 1 98 337 GLU A N 1
ATOM 2565 C CA . GLU A 1 337 ? 7.254 17.891 27.719 1 98 337 GLU A CA 1
ATOM 2566 C C . GLU A 1 337 ? 8.484 17.25 28.359 1 98 337 GLU A C 1
ATOM 2568 O O . GLU A 1 337 ? 9.203 17.891 29.125 1 98 337 GLU A O 1
ATOM 2573 N N . ASN A 1 338 ? 8.758 16.047 27.969 1 97.75 338 ASN A N 1
ATOM 2574 C CA . ASN A 1 338 ? 9.867 15.305 28.562 1 97.75 338 ASN A CA 1
ATOM 2575 C C . ASN A 1 338 ? 11.156 15.492 27.766 1 97.75 338 ASN A C 1
ATOM 2577 O O . ASN A 1 338 ? 12.18 14.891 28.078 1 97.75 338 ASN A O 1
ATOM 2581 N N . GLY A 1 339 ? 11.109 16.188 26.734 1 96.81 339 GLY A N 1
ATOM 2582 C CA . GLY A 1 339 ? 12.305 16.594 26.016 1 96.81 339 GLY A CA 1
ATOM 2583 C C . GLY A 1 339 ? 12.742 15.57 24.984 1 96.81 339 GLY A C 1
ATOM 2584 O O . GLY A 1 339 ? 13.852 15.648 24.453 1 96.81 339 GLY A O 1
ATOM 2585 N N . TYR A 1 340 ? 11.883 14.617 24.672 1 96.69 340 TYR A N 1
ATOM 2586 C CA . TYR A 1 340 ? 12.227 13.617 23.672 1 96.69 340 TYR A CA 1
ATOM 2587 C C . TYR A 1 340 ? 12.188 14.227 22.266 1 96.69 340 TYR A C 1
ATOM 2589 O O . TYR A 1 340 ? 12.891 13.758 21.359 1 96.69 340 TYR A O 1
ATOM 2597 N N . VAL A 1 341 ? 11.344 15.273 22.094 1 96.25 341 VAL A N 1
ATOM 2598 C CA . VAL A 1 341 ? 11.227 15.953 20.812 1 96.25 341 VAL A CA 1
ATOM 2599 C C . VAL A 1 341 ? 11.195 17.469 21.016 1 96.25 341 VAL A C 1
ATOM 2601 O O . VAL A 1 341 ? 10.438 17.969 21.844 1 96.25 341 VAL A O 1
ATOM 2604 N N . ASN A 1 342 ? 12.031 18.141 20.312 1 97.06 342 ASN A N 1
ATOM 2605 C CA . ASN A 1 342 ? 11.977 19.594 20.266 1 97.06 342 ASN A CA 1
ATOM 2606 C C . ASN A 1 342 ? 11.391 20.078 18.938 1 97.06 342 ASN A C 1
ATOM 2608 O O . ASN A 1 342 ? 12.062 20.047 17.906 1 97.06 342 ASN A O 1
ATOM 2612 N N . PRO A 1 343 ? 10.234 20.562 18.969 1 97.56 343 PRO A N 1
ATOM 2613 C CA . PRO A 1 343 ? 9.609 20.969 17.703 1 97.56 343 PRO A CA 1
ATOM 2614 C C . PRO A 1 343 ? 9.953 22.406 17.328 1 97.56 343 PRO A C 1
ATOM 2616 O O . PRO A 1 343 ? 9.555 22.875 16.25 1 97.56 343 PRO A O 1
ATOM 2619 N N . THR A 1 344 ? 10.68 23.141 18.078 1 98.19 344 THR A N 1
ATOM 2620 C CA . THR A 1 344 ? 10.805 24.578 17.891 1 98.19 344 THR A CA 1
ATOM 2621 C C . THR A 1 344 ? 12 24.906 17 1 98.19 344 THR A C 1
ATOM 2623 O O . THR A 1 344 ? 12.117 26.031 16.5 1 98.19 344 THR A O 1
ATOM 2626 N N . ASP A 1 345 ? 12.891 23.938 16.828 1 97.5 345 ASP A N 1
ATOM 2627 C CA . ASP A 1 345 ? 14.117 24.219 16.078 1 97.5 345 ASP A CA 1
ATOM 2628 C C . ASP A 1 345 ? 13.82 24.469 14.609 1 97.5 345 ASP A C 1
ATOM 2630 O O . ASP A 1 345 ? 14.664 25 13.875 1 97.5 345 ASP A O 1
ATOM 2634 N N . ILE A 1 346 ? 12.594 24.156 14.18 1 98.12 346 ILE A N 1
ATOM 2635 C CA . ILE A 1 346 ? 12.281 24.359 12.766 1 98.12 346 ILE A CA 1
ATOM 2636 C C . ILE A 1 346 ? 11.672 25.75 12.57 1 98.12 346 ILE A C 1
ATOM 2638 O O . ILE A 1 346 ? 11.484 26.188 11.438 1 98.12 346 ILE A O 1
ATOM 2642 N N . ILE A 1 347 ? 11.297 26.453 13.656 1 98.62 347 ILE A N 1
ATOM 2643 C CA . ILE A 1 347 ? 10.695 27.766 13.539 1 98.62 347 ILE A CA 1
ATOM 2644 C C . ILE A 1 347 ? 11.75 28.781 13.117 1 98.62 347 ILE A C 1
ATOM 2646 O O . ILE A 1 347 ? 12.688 29.062 13.867 1 98.62 347 ILE A O 1
ATOM 2650 N N . THR A 1 348 ? 11.609 29.359 11.969 1 98.5 348 THR A N 1
ATOM 2651 C CA . THR A 1 348 ? 12.586 30.312 11.453 1 98.5 348 THR A CA 1
ATOM 2652 C C . THR A 1 348 ? 12.023 31.734 11.461 1 98.5 348 THR A C 1
ATOM 2654 O O . THR A 1 348 ? 12.781 32.719 11.5 1 98.5 348 THR A O 1
ATOM 2657 N N . HIS A 1 349 ? 10.688 31.844 11.375 1 98.62 349 HIS A N 1
ATOM 2658 C CA . HIS A 1 349 ? 10.055 33.156 11.297 1 98.62 349 HIS A CA 1
ATOM 2659 C C . HIS A 1 349 ? 8.891 33.281 12.281 1 98.62 349 HIS A C 1
ATOM 2661 O O . HIS A 1 349 ? 8.086 32.344 12.398 1 98.62 349 HIS A O 1
ATOM 2667 N N . ARG A 1 350 ? 8.867 34.25 13.031 1 98.44 350 ARG A N 1
ATOM 2668 C CA . ARG A 1 350 ? 7.762 34.719 13.859 1 98.44 350 ARG A CA 1
ATOM 2669 C C . ARG A 1 350 ? 7.234 36.062 13.383 1 98.44 350 ARG A C 1
ATOM 2671 O O . ARG A 1 350 ? 7.961 37.062 13.383 1 98.44 350 ARG A O 1
ATOM 2678 N N . MET A 1 351 ? 5.984 36 12.953 1 98.69 351 MET A N 1
ATOM 2679 C CA . MET A 1 351 ? 5.449 37.219 12.32 1 98.69 351 MET A CA 1
ATOM 2680 C C . MET A 1 351 ? 4.047 37.531 12.836 1 98.69 351 MET A C 1
ATOM 2682 O O . MET A 1 351 ? 3.365 36.625 13.359 1 98.69 351 MET A O 1
ATOM 2686 N N . ASP A 1 352 ? 3.646 38.781 12.68 1 98.56 352 ASP A N 1
ATOM 2687 C CA . ASP A 1 352 ? 2.283 39.188 13.023 1 98.56 352 ASP A CA 1
ATOM 2688 C C . ASP A 1 352 ? 1.286 38.688 11.984 1 98.56 352 ASP A C 1
ATOM 2690 O O . ASP A 1 352 ? 1.604 38.625 10.797 1 98.56 352 ASP A O 1
ATOM 2694 N N . LEU A 1 353 ? 0.089 38.406 12.477 1 98.5 353 LEU A N 1
ATOM 2695 C CA . LEU A 1 353 ? -0.977 37.969 11.586 1 98.5 353 LEU A CA 1
ATOM 2696 C C . LEU A 1 353 ? -1.164 38.938 10.438 1 98.5 353 LEU A C 1
ATOM 2698 O O . LEU A 1 353 ? -1.433 38.531 9.305 1 98.5 353 LEU A O 1
ATOM 2702 N N . LYS A 1 354 ? -0.966 40.25 10.68 1 98.06 354 LYS A N 1
ATOM 2703 C CA . LYS A 1 354 ? -1.166 41.281 9.68 1 98.06 354 LYS A CA 1
ATOM 2704 C C . LYS A 1 354 ? -0.14 41.156 8.562 1 98.06 354 LYS A C 1
ATOM 2706 O O . LYS A 1 354 ? -0.333 41.719 7.477 1 98.06 354 LYS A O 1
ATOM 2711 N N . GLU A 1 355 ? 0.916 40.438 8.797 1 98.31 355 GLU A N 1
ATOM 2712 C CA . GLU A 1 355 ? 1.995 40.312 7.828 1 98.31 355 GLU A CA 1
ATOM 2713 C C . GLU A 1 355 ? 1.863 39 7.051 1 98.31 355 GLU A C 1
ATOM 2715 O O . GLU A 1 355 ? 2.812 38.562 6.398 1 98.31 355 GLU A O 1
ATOM 2720 N N . ALA A 1 356 ? 0.722 38.406 7.086 1 98.25 356 ALA A N 1
ATOM 2721 C CA . ALA A 1 356 ? 0.524 37.062 6.547 1 98.25 356 ALA A CA 1
ATOM 2722 C C . ALA A 1 356 ? 0.881 37.031 5.062 1 98.25 356 ALA A C 1
ATOM 2724 O O . ALA A 1 356 ? 1.452 36.031 4.59 1 98.25 356 ALA A O 1
ATOM 2725 N N . ALA A 1 357 ? 0.531 38.031 4.285 1 97.69 357 ALA A N 1
ATOM 2726 C CA . ALA A 1 357 ? 0.842 38.031 2.857 1 97.69 357 ALA A CA 1
ATOM 2727 C C . ALA A 1 357 ? 2.342 37.875 2.623 1 97.69 357 ALA A C 1
ATOM 2729 O O . ALA A 1 357 ? 2.771 37.094 1.771 1 97.69 357 ALA A O 1
ATOM 2730 N N . ASP A 1 358 ? 3.094 38.656 3.354 1 97.88 358 ASP A N 1
ATOM 2731 C CA . ASP A 1 358 ? 4.547 38.562 3.258 1 97.88 358 ASP A CA 1
ATOM 2732 C C . ASP A 1 358 ? 5.051 37.188 3.746 1 97.88 358 ASP A C 1
ATOM 2734 O O . ASP A 1 358 ? 5.988 36.625 3.174 1 97.88 358 ASP A O 1
ATOM 2738 N N . ALA A 1 359 ? 4.488 36.719 4.793 1 98.25 359 ALA A N 1
ATOM 2739 C CA . ALA A 1 359 ? 4.859 35.406 5.332 1 98.25 359 ALA A CA 1
ATOM 2740 C C . ALA A 1 359 ? 4.645 34.312 4.297 1 98.25 359 ALA A C 1
ATOM 2742 O O . ALA A 1 359 ? 5.488 33.438 4.137 1 98.25 359 ALA A O 1
ATOM 2743 N N . TYR A 1 360 ? 3.502 34.375 3.607 1 97.38 360 TYR A N 1
ATOM 2744 C CA . TYR A 1 360 ? 3.199 33.375 2.57 1 97.38 360 TYR A CA 1
ATOM 2745 C C . TYR A 1 360 ? 4.195 33.469 1.422 1 97.38 360 TYR A C 1
ATOM 2747 O O . TYR A 1 360 ? 4.605 32.469 0.86 1 97.38 360 TYR A O 1
ATOM 2755 N N . ARG A 1 361 ? 4.559 34.688 1.036 1 96.44 361 ARG A N 1
ATOM 2756 C CA . ARG A 1 361 ? 5.562 34.875 -0.008 1 96.44 361 ARG A CA 1
ATOM 2757 C C . ARG A 1 361 ? 6.891 34.219 0.396 1 96.44 361 ARG A C 1
ATOM 2759 O O . ARG A 1 361 ? 7.473 33.438 -0.365 1 96.44 361 ARG A O 1
ATOM 2766 N N . ILE A 1 362 ? 7.344 34.562 1.623 1 97.06 362 ILE A N 1
ATOM 2767 C CA . ILE A 1 362 ? 8.609 34.031 2.146 1 97.06 362 ILE A CA 1
ATOM 2768 C C . ILE A 1 362 ? 8.57 32.5 2.176 1 97.06 362 ILE A C 1
ATOM 2770 O O . ILE A 1 362 ? 9.531 31.844 1.772 1 97.06 362 ILE A O 1
ATOM 2774 N N . PHE A 1 363 ? 7.453 31.984 2.609 1 96.25 363 PHE A N 1
ATOM 2775 C CA . PHE A 1 363 ? 7.281 30.531 2.727 1 96.25 363 PHE A CA 1
ATOM 2776 C C . PHE A 1 363 ? 7.25 29.875 1.352 1 96.25 363 PHE A C 1
ATOM 2778 O O . PHE A 1 363 ? 7.891 28.844 1.135 1 96.25 363 PHE A O 1
ATOM 2785 N N . ASP A 1 364 ? 6.531 30.406 0.423 1 93.69 364 ASP A N 1
ATOM 2786 C CA . ASP A 1 364 ? 6.375 29.875 -0.925 1 93.69 364 ASP A CA 1
ATOM 2787 C C . ASP A 1 364 ? 7.703 29.875 -1.675 1 93.69 364 ASP A C 1
ATOM 2789 O O . ASP A 1 364 ? 8.039 28.906 -2.352 1 93.69 364 ASP A O 1
ATOM 2793 N N . GLU A 1 365 ? 8.461 30.953 -1.481 1 93.44 365 GLU A N 1
ATOM 2794 C CA . GLU A 1 365 ? 9.719 31.125 -2.207 1 93.44 365 GLU A CA 1
ATOM 2795 C C . GLU A 1 365 ? 10.875 30.438 -1.486 1 93.44 365 GLU A C 1
ATOM 2797 O O . GLU A 1 365 ? 11.969 30.312 -2.035 1 93.44 365 GLU A O 1
ATOM 2802 N N . LYS A 1 366 ? 10.578 29.938 -0.338 1 95 366 LYS A N 1
ATOM 2803 C CA . LYS A 1 366 ? 11.633 29.391 0.507 1 95 366 LYS A CA 1
ATOM 2804 C C . LYS A 1 366 ? 12.805 30.359 0.632 1 95 366 LYS A C 1
ATOM 2806 O O . LYS A 1 366 ? 13.961 29.953 0.503 1 95 366 LYS A O 1
ATOM 2811 N N . SER A 1 367 ? 12.453 31.578 0.821 1 95.56 367 SER A N 1
ATOM 2812 C CA . SER A 1 367 ? 13.469 32.625 0.908 1 95.56 367 SER A CA 1
ATOM 2813 C C . SER A 1 367 ? 13.805 32.938 2.359 1 95.56 367 SER A C 1
ATOM 2815 O O . SER A 1 367 ? 13.117 32.5 3.277 1 95.56 367 SER A O 1
ATOM 2817 N N . GLU A 1 368 ? 14.961 33.562 2.564 1 96.94 368 GLU A N 1
ATOM 2818 C CA . GLU A 1 368 ? 15.391 34.094 3.863 1 96.94 368 GLU A CA 1
ATOM 2819 C C . GLU A 1 368 ? 15.602 32.938 4.859 1 96.94 368 GLU A C 1
ATOM 2821 O O . GLU A 1 368 ? 15.305 33.094 6.047 1 96.94 368 GLU A O 1
ATOM 2826 N N . GLY A 1 369 ? 15.953 31.75 4.336 1 97.5 369 GLY A N 1
ATOM 2827 C CA . GLY A 1 369 ? 16.234 30.609 5.203 1 97.5 369 GLY A CA 1
ATOM 2828 C C . GLY A 1 369 ? 14.992 30.016 5.836 1 97.5 369 GLY A C 1
ATOM 2829 O O . GLY A 1 369 ? 15.07 29.391 6.898 1 97.5 369 GLY A O 1
ATOM 2830 N N . ASN A 1 370 ? 13.875 30.219 5.227 1 97.62 370 ASN A N 1
ATOM 2831 C CA . ASN A 1 370 ? 12.594 29.844 5.828 1 97.62 370 ASN A CA 1
ATOM 2832 C C . ASN A 1 370 ? 12.422 28.328 5.879 1 97.62 370 ASN A C 1
ATOM 2834 O O . ASN A 1 370 ? 12.734 27.641 4.914 1 97.62 370 ASN A O 1
ATOM 2838 N N . ILE A 1 371 ? 11.984 27.812 7.023 1 98 371 ILE A N 1
ATOM 2839 C CA . ILE A 1 371 ? 11.508 26.438 7.188 1 98 371 ILE A CA 1
ATOM 2840 C C . ILE A 1 371 ? 10.07 26.453 7.695 1 98 371 ILE A C 1
ATOM 2842 O O . ILE A 1 371 ? 9.188 25.828 7.098 1 98 371 ILE A O 1
ATOM 2846 N N . LYS A 1 372 ? 9.812 27.203 8.688 1 98.44 372 LYS A N 1
ATOM 2847 C CA . LYS A 1 372 ? 8.492 27.266 9.305 1 98.44 372 LYS A CA 1
ATOM 2848 C C . LYS A 1 372 ? 8.164 28.672 9.773 1 98.44 372 LYS A C 1
ATOM 2850 O O . LYS A 1 372 ? 9.016 29.344 10.359 1 98.44 372 LYS A O 1
ATOM 2855 N N . VAL A 1 373 ? 6.953 29.125 9.492 1 98.56 373 VAL A N 1
ATOM 2856 C CA . VAL A 1 373 ? 6.477 30.438 9.93 1 98.56 373 VAL A CA 1
ATOM 2857 C C . VAL A 1 373 ? 5.383 30.266 10.984 1 98.56 373 VAL A C 1
ATOM 2859 O O . VAL A 1 373 ? 4.465 29.469 10.805 1 98.56 373 VAL A O 1
ATOM 2862 N N . VAL A 1 374 ? 5.496 30.953 12.055 1 98.75 374 VAL A N 1
ATOM 2863 C CA . VAL A 1 374 ? 4.453 31.062 13.07 1 98.75 374 VAL A CA 1
ATOM 2864 C C . VAL A 1 374 ? 3.871 32.469 13.039 1 98.75 374 VAL A C 1
ATOM 2866 O O . VAL A 1 374 ? 4.609 33.469 13.109 1 98.75 374 VAL A O 1
ATOM 2869 N N . LEU A 1 375 ? 2.592 32.594 12.883 1 98.75 375 LEU A N 1
ATOM 2870 C CA . LEU A 1 375 ? 1.871 33.844 12.93 1 98.75 375 LEU A CA 1
ATOM 2871 C C . LEU A 1 375 ? 1.25 34.062 14.305 1 98.75 375 LEU A C 1
ATOM 2873 O O . LEU A 1 375 ? 0.728 33.125 14.914 1 98.75 375 LEU A O 1
ATOM 2877 N N . LYS A 1 376 ? 1.33 35.25 14.75 1 98.06 376 LYS A N 1
ATOM 2878 C CA . LYS A 1 376 ? 0.735 35.625 16.031 1 98.06 376 LYS A CA 1
ATOM 2879 C C . LYS A 1 376 ? -0.317 36.719 15.836 1 98.06 376 LYS A C 1
ATOM 2881 O O . LYS A 1 376 ? 0.002 37.812 15.406 1 98.06 376 LYS A O 1
ATOM 2886 N N . PRO A 1 377 ? -1.576 36.375 16.156 1 96.56 377 PRO A N 1
ATOM 2887 C CA . PRO A 1 377 ? -2.609 37.406 16.031 1 96.56 377 PRO A CA 1
ATOM 2888 C C . PRO A 1 377 ? -2.42 38.531 17.031 1 96.56 377 PRO A C 1
ATOM 2890 O O . PRO A 1 377 ? -1.828 38.344 18.094 1 96.56 377 PRO A O 1
ATOM 2893 N N . MET B 1 1 ? 12.672 -35.125 -24.859 1 97.31 1 MET B N 1
ATOM 2894 C CA . MET B 1 1 ? 11.422 -35.188 -24.109 1 97.31 1 MET B CA 1
ATOM 2895 C C . MET B 1 1 ? 10.352 -34.312 -24.766 1 97.31 1 MET B C 1
ATOM 2897 O O . MET B 1 1 ? 10.664 -33.406 -25.531 1 97.31 1 MET B O 1
ATOM 2901 N N . GLN B 1 2 ? 9.141 -34.688 -24.5 1 98.25 2 GLN B N 1
ATOM 2902 C CA . GLN B 1 2 ? 8.039 -33.812 -24.891 1 98.25 2 GLN B CA 1
ATOM 2903 C C . GLN B 1 2 ? 7.891 -32.656 -23.922 1 98.25 2 GLN B C 1
ATOM 2905 O O . GLN B 1 2 ? 8.047 -32.812 -22.719 1 98.25 2 GLN B O 1
ATOM 2910 N N . ALA B 1 3 ? 7.645 -31.469 -24.516 1 98.69 3 ALA B N 1
ATOM 2911 C CA . ALA B 1 3 ? 7.457 -30.281 -23.688 1 98.69 3 ALA B CA 1
ATOM 2912 C C . ALA B 1 3 ? 6.52 -29.281 -24.359 1 98.69 3 ALA B C 1
ATOM 2914 O O . ALA B 1 3 ? 6.438 -29.234 -25.594 1 98.69 3 ALA B O 1
ATOM 2915 N N . VAL B 1 4 ? 5.777 -28.562 -23.578 1 98.62 4 VAL B N 1
ATOM 2916 C CA . VAL B 1 4 ? 4.957 -27.453 -24.062 1 98.62 4 VAL B CA 1
ATOM 2917 C C . VAL B 1 4 ? 5.836 -26.234 -24.328 1 98.62 4 VAL B C 1
ATOM 2919 O O . VAL B 1 4 ? 6.496 -25.734 -23.422 1 98.62 4 VAL B O 1
ATOM 2922 N N . THR B 1 5 ? 5.801 -25.719 -25.547 1 97.81 5 THR B N 1
ATOM 2923 C CA . THR B 1 5 ? 6.727 -24.672 -25.953 1 97.81 5 THR B CA 1
ATOM 2924 C C . THR B 1 5 ? 5.977 -23.484 -26.562 1 97.81 5 THR B C 1
ATOM 2926 O O . THR B 1 5 ? 4.902 -23.656 -27.141 1 97.81 5 THR B O 1
ATOM 2929 N N . PHE B 1 6 ? 6.531 -22.328 -26.328 1 96.38 6 PHE B N 1
ATOM 2930 C CA . PHE B 1 6 ? 6.059 -21.109 -26.969 1 96.38 6 PHE B CA 1
ATOM 2931 C C . PHE B 1 6 ? 6.582 -21.016 -28.391 1 96.38 6 PHE B C 1
ATOM 2933 O O . PHE B 1 6 ? 7.789 -21.109 -28.625 1 96.38 6 PHE B O 1
ATOM 2940 N N . GLN B 1 7 ? 5.672 -20.812 -29.359 1 95.62 7 GLN B N 1
ATOM 2941 C CA . GLN B 1 7 ? 6.047 -20.75 -30.781 1 95.62 7 GLN B CA 1
ATOM 2942 C C . GLN B 1 7 ? 5.621 -19.422 -31.391 1 95.62 7 GLN B C 1
ATOM 2944 O O . GLN B 1 7 ? 5.305 -19.359 -32.594 1 95.62 7 GLN B O 1
ATOM 2949 N N . GLY B 1 8 ? 5.527 -18.422 -30.625 1 92.44 8 GLY B N 1
ATOM 2950 C CA . GLY B 1 8 ? 5.027 -17.125 -31.047 1 92.44 8 GLY B CA 1
ATOM 2951 C C . GLY B 1 8 ? 3.662 -16.781 -30.484 1 92.44 8 GLY B C 1
ATOM 2952 O O . GLY B 1 8 ? 3.029 -17.625 -29.844 1 92.44 8 GLY B O 1
ATOM 2953 N N . LYS B 1 9 ? 3.258 -15.594 -30.672 1 91 9 LYS B N 1
ATOM 2954 C CA . LYS B 1 9 ? 2 -15.102 -30.125 1 91 9 LYS B CA 1
ATOM 2955 C C . LYS B 1 9 ? 0.841 -16.031 -30.484 1 91 9 LYS B C 1
ATOM 2957 O O . LYS B 1 9 ? 0.661 -16.391 -31.641 1 91 9 LYS B O 1
ATOM 2962 N N . ASP B 1 10 ? 0.107 -16.453 -29.5 1 92.56 10 ASP B N 1
ATOM 2963 C CA . ASP B 1 10 ? -1.091 -17.281 -29.578 1 92.56 10 ASP B CA 1
ATOM 2964 C C . ASP B 1 10 ? -0.766 -18.656 -30.172 1 92.56 10 ASP B C 1
ATOM 2966 O O . ASP B 1 10 ? -1.619 -19.297 -30.781 1 92.56 10 ASP B O 1
ATOM 2970 N N . ASN B 1 11 ? 0.492 -19.047 -29.984 1 95.19 11 ASN B N 1
ATOM 2971 C CA . ASN B 1 11 ? 0.917 -20.312 -30.578 1 95.19 11 ASN B CA 1
ATOM 2972 C C . ASN B 1 11 ? 1.728 -21.141 -29.578 1 95.19 11 ASN B C 1
ATOM 2974 O O . ASN B 1 11 ? 2.939 -20.953 -29.453 1 95.19 11 ASN B O 1
ATOM 2978 N N . ILE B 1 12 ? 1.045 -22.031 -28.906 1 96.06 12 ILE B N 1
ATOM 2979 C CA . ILE B 1 12 ? 1.631 -23.016 -28 1 96.06 12 ILE B CA 1
ATOM 2980 C C . ILE B 1 12 ? 1.63 -24.391 -28.656 1 96.06 12 ILE B C 1
ATOM 2982 O O . ILE B 1 12 ? 0.612 -24.828 -29.203 1 96.06 12 ILE B O 1
ATOM 2986 N N . GLN B 1 13 ? 2.779 -25.062 -28.594 1 97.5 13 GLN B N 1
ATOM 2987 C CA . GLN B 1 13 ? 2.881 -26.391 -29.203 1 97.5 13 GLN B CA 1
ATOM 2988 C C . GLN B 1 13 ? 3.689 -27.328 -28.312 1 97.5 13 GLN B C 1
ATOM 2990 O O . GLN B 1 13 ? 4.586 -26.906 -27.594 1 97.5 13 GLN B O 1
ATOM 2995 N N . VAL B 1 14 ? 3.336 -28.609 -28.406 1 98.44 14 VAL B N 1
ATOM 2996 C CA . VAL B 1 14 ? 4.164 -29.641 -27.797 1 98.44 14 VAL B CA 1
ATOM 2997 C C . VAL B 1 14 ? 5.246 -30.078 -28.797 1 98.44 14 VAL B C 1
ATOM 2999 O O . VAL B 1 14 ? 4.941 -30.453 -29.922 1 98.44 14 VAL B O 1
ATOM 3002 N N . LYS B 1 15 ? 6.465 -30 -28.344 1 98.06 15 LYS B N 1
ATOM 3003 C CA . LYS B 1 15 ? 7.594 -30.359 -29.203 1 98.06 15 LYS B CA 1
ATOM 3004 C C . LYS B 1 15 ? 8.547 -31.312 -28.484 1 98.06 15 LYS B C 1
ATOM 3006 O O . LYS B 1 15 ? 8.516 -31.422 -27.266 1 98.06 15 LYS B O 1
ATOM 3011 N N . GLN B 1 16 ? 9.258 -32 -29.375 1 97.94 16 GLN B N 1
ATOM 3012 C CA . GLN B 1 16 ? 10.398 -32.75 -28.844 1 97.94 16 GLN B CA 1
ATOM 3013 C C . GLN B 1 16 ? 11.594 -31.828 -28.609 1 97.94 16 GLN B C 1
ATOM 3015 O O . GLN B 1 16 ? 12.039 -31.141 -29.531 1 97.94 16 GLN B O 1
ATOM 3020 N N . VAL B 1 17 ? 12.039 -31.766 -27.359 1 97.44 17 VAL B N 1
ATOM 3021 C CA . VAL B 1 17 ? 13.195 -30.953 -27.016 1 97.44 17 VAL B CA 1
ATOM 3022 C C . VAL B 1 17 ? 14.219 -31.797 -26.25 1 97.44 17 VAL B C 1
ATOM 3024 O O . VAL B 1 17 ? 13.953 -32.938 -25.922 1 97.44 17 VAL B O 1
ATOM 3027 N N . GLU B 1 18 ? 15.375 -31.219 -26.031 1 96.94 18 GLU B N 1
ATOM 3028 C CA . GLU B 1 18 ? 16.406 -31.938 -25.281 1 96.94 18 GLU B CA 1
ATOM 3029 C C . GLU B 1 18 ? 16 -32.156 -23.828 1 96.94 18 GLU B C 1
ATOM 3031 O O . GLU B 1 18 ? 15.406 -31.266 -23.219 1 96.94 18 GLU B O 1
ATOM 3036 N N . ASP B 1 19 ? 16.312 -33.312 -23.312 1 97.56 19 ASP B N 1
ATOM 3037 C CA . ASP B 1 19 ? 16.125 -33.562 -21.875 1 97.56 19 ASP B CA 1
ATOM 3038 C C . ASP B 1 19 ? 17 -32.594 -21.047 1 97.56 19 ASP B C 1
ATOM 3040 O O . ASP B 1 19 ? 18.109 -32.281 -21.453 1 97.56 19 ASP B O 1
ATOM 3044 N N . PRO B 1 20 ? 16.438 -32.188 -19.938 1 98.12 20 PRO B N 1
ATOM 3045 C CA . PRO B 1 20 ? 17.312 -31.422 -19.031 1 98.12 20 PRO B CA 1
ATOM 3046 C C . PRO B 1 20 ? 18.391 -32.281 -18.406 1 98.12 20 PRO B C 1
ATOM 3048 O O . PRO B 1 20 ? 18.219 -33.5 -18.266 1 98.12 20 PRO B O 1
ATOM 3051 N N . THR B 1 21 ? 19.469 -31.703 -18.094 1 97.88 21 THR B N 1
ATOM 3052 C CA . THR B 1 21 ? 20.578 -32.375 -17.406 1 97.88 21 THR B CA 1
ATOM 3053 C C . THR B 1 21 ? 20.984 -31.594 -16.141 1 97.88 21 THR B C 1
ATOM 3055 O O . THR B 1 21 ? 20.547 -30.469 -15.945 1 97.88 21 THR B O 1
ATOM 3058 N N . ILE B 1 22 ? 21.703 -32.281 -15.32 1 98.19 22 ILE B N 1
ATOM 3059 C CA . ILE B 1 22 ? 22.266 -31.594 -14.156 1 98.19 22 ILE B CA 1
ATOM 3060 C C . ILE B 1 22 ? 23.312 -30.578 -14.609 1 98.19 22 ILE B C 1
ATOM 3062 O O . ILE B 1 22 ? 24.25 -30.906 -15.32 1 98.19 22 ILE B O 1
ATOM 3066 N N . HIS B 1 23 ? 23.078 -29.344 -14.297 1 97.06 23 HIS B N 1
ATOM 3067 C CA . HIS B 1 23 ? 24.016 -28.266 -14.617 1 97.06 23 HIS B CA 1
ATOM 3068 C C . HIS B 1 23 ? 24.906 -27.938 -13.422 1 97.06 23 HIS B C 1
ATOM 3070 O O . HIS B 1 23 ? 26.109 -27.703 -13.586 1 97.06 23 HIS B O 1
ATOM 3076 N N . GLU B 1 24 ? 24.328 -27.875 -12.258 1 97.62 24 GLU B N 1
ATOM 3077 C CA . GLU B 1 24 ? 25.016 -27.641 -10.992 1 97.62 24 GLU B CA 1
ATOM 3078 C C . GLU B 1 24 ? 24.844 -28.828 -10.047 1 97.62 24 GLU B C 1
ATOM 3080 O O . GLU B 1 24 ? 23.844 -29.531 -10.109 1 97.62 24 GLU B O 1
ATOM 3085 N N . ASN B 1 25 ? 25.734 -28.938 -9.133 1 98.38 25 AS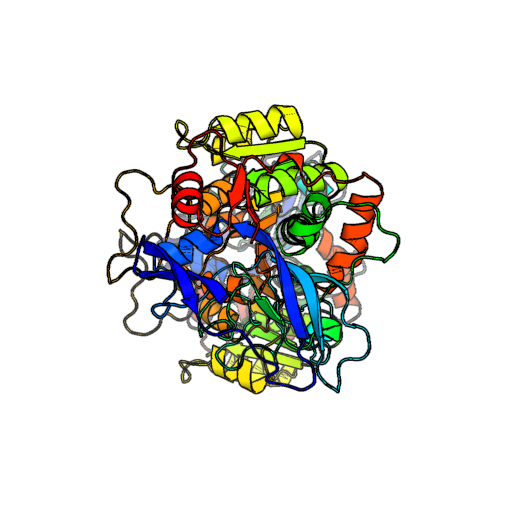N B N 1
ATOM 3086 C CA . ASN B 1 25 ? 25.75 -30.078 -8.227 1 98.38 25 ASN B CA 1
ATOM 3087 C C . ASN B 1 25 ? 24.578 -30.031 -7.254 1 98.38 25 ASN B C 1
ATOM 3089 O O . ASN B 1 25 ? 24.281 -31.031 -6.582 1 98.38 25 ASN B O 1
ATOM 3093 N N . THR B 1 26 ? 23.859 -28.922 -7.207 1 98.5 26 THR B N 1
ATOM 3094 C CA . THR B 1 26 ? 22.719 -28.781 -6.305 1 98.5 26 THR B CA 1
ATOM 3095 C C . THR B 1 26 ? 21.406 -28.953 -7.062 1 98.5 26 THR B C 1
ATOM 3097 O O . THR B 1 26 ? 20.328 -28.75 -6.504 1 98.5 26 THR B O 1
ATOM 3100 N N . ASP B 1 27 ? 21.438 -29.406 -8.32 1 98.75 27 ASP B N 1
ATOM 3101 C CA . ASP B 1 27 ? 20.266 -29.625 -9.156 1 98.75 27 ASP B CA 1
ATOM 3102 C C . ASP B 1 27 ? 19.656 -31 -8.914 1 98.75 27 ASP B C 1
ATOM 3104 O O . ASP B 1 27 ? 20.344 -31.922 -8.461 1 98.75 27 ASP B O 1
ATOM 3108 N N . ILE B 1 28 ? 18.438 -31.078 -9.266 1 98.94 28 ILE B N 1
ATOM 3109 C CA . ILE B 1 28 ? 17.812 -32.375 -9.477 1 98.94 28 ILE B CA 1
ATOM 3110 C C . ILE B 1 28 ? 17.062 -32.375 -10.812 1 98.94 28 ILE B C 1
ATOM 3112 O O . ILE B 1 28 ? 16.781 -31.312 -11.367 1 98.94 28 ILE B O 1
ATOM 3116 N N . ILE B 1 29 ? 16.828 -33.531 -11.32 1 98.94 29 ILE B N 1
ATOM 3117 C CA . ILE B 1 29 ? 15.922 -33.75 -12.438 1 98.94 29 ILE B CA 1
ATOM 3118 C C . ILE B 1 29 ? 14.648 -34.438 -11.945 1 98.94 29 ILE B C 1
ATOM 3120 O O . ILE B 1 29 ? 14.727 -35.438 -11.258 1 98.94 29 ILE B O 1
ATOM 3124 N N . VAL B 1 30 ? 13.562 -33.875 -12.273 1 98.94 30 VAL B N 1
ATOM 3125 C CA . VAL B 1 30 ? 12.273 -34.406 -11.836 1 98.94 30 VAL B CA 1
ATOM 3126 C C . VAL B 1 30 ? 11.492 -34.938 -13.039 1 98.94 30 VAL B C 1
ATOM 3128 O O . VAL B 1 30 ? 11.344 -34.25 -14.047 1 98.94 30 VAL B O 1
ATOM 3131 N N . ARG B 1 31 ? 11.055 -36.156 -12.969 1 98.94 31 ARG B N 1
ATOM 3132 C CA . ARG B 1 31 ? 10.062 -36.656 -13.922 1 98.94 31 ARG B CA 1
ATOM 3133 C C . ARG B 1 31 ? 8.664 -36.188 -13.555 1 98.94 31 ARG B C 1
ATOM 3135 O O . ARG B 1 31 ? 8.094 -36.625 -12.547 1 98.94 31 ARG B O 1
ATOM 3142 N N . ILE B 1 32 ? 8.102 -35.406 -14.367 1 98.88 32 ILE B N 1
ATOM 3143 C CA . ILE B 1 32 ? 6.859 -34.719 -14.031 1 98.88 32 ILE B CA 1
ATOM 3144 C C . ILE B 1 32 ? 5.691 -35.688 -14.117 1 98.88 32 ILE B C 1
ATOM 3146 O O . ILE B 1 32 ? 5.578 -36.438 -15.086 1 98.88 32 ILE B O 1
ATOM 3150 N N . THR B 1 33 ? 4.879 -35.688 -13.117 1 98.81 33 THR B N 1
ATOM 3151 C CA . THR B 1 33 ? 3.695 -36.531 -13.102 1 98.81 33 THR B CA 1
ATOM 3152 C C . THR B 1 33 ? 2.434 -35.719 -13.352 1 98.81 33 THR B C 1
ATOM 3154 O O . THR B 1 33 ? 1.43 -36.219 -13.844 1 98.81 33 THR B O 1
ATOM 3157 N N . ALA B 1 34 ? 2.438 -34.438 -12.984 1 98.75 34 ALA B N 1
ATOM 3158 C CA . ALA B 1 34 ? 1.332 -33.531 -13.211 1 98.75 34 ALA B CA 1
ATOM 3159 C C . ALA B 1 34 ? 1.827 -32.062 -13.25 1 98.75 34 ALA B C 1
ATOM 3161 O O . ALA B 1 34 ? 2.83 -31.734 -12.617 1 98.75 34 ALA B O 1
ATOM 3162 N N . THR B 1 35 ? 1.208 -31.219 -13.992 1 98.75 35 THR B N 1
ATOM 3163 C CA . THR B 1 35 ? 1.516 -29.797 -14.078 1 98.75 35 THR B CA 1
ATOM 3164 C C . THR B 1 35 ? 0.266 -29 -14.422 1 98.75 35 THR B C 1
ATOM 3166 O O . THR B 1 35 ? -0.618 -29.484 -15.125 1 98.75 35 THR B O 1
ATOM 3169 N N . GLY B 1 36 ? 0.165 -27.828 -13.906 1 98.25 36 GLY B N 1
ATOM 3170 C CA . GLY B 1 36 ? -1.01 -27 -14.133 1 98.25 36 GLY B CA 1
ATOM 3171 C C . GLY B 1 36 ? -0.78 -25.906 -15.172 1 98.25 36 GLY B C 1
ATOM 3172 O O . GLY B 1 36 ? 0.364 -25.578 -15.484 1 98.25 36 GLY B O 1
ATOM 3173 N N . ILE B 1 37 ? -1.854 -25.453 -15.758 1 97.31 37 ILE B N 1
ATOM 3174 C CA . ILE B 1 37 ? -1.85 -24.219 -16.547 1 97.31 37 ILE B CA 1
ATOM 3175 C C . ILE B 1 37 ? -2.328 -23.047 -15.688 1 97.31 37 ILE B C 1
ATOM 3177 O O . ILE B 1 37 ? -3.318 -23.172 -14.961 1 97.31 37 ILE B O 1
ATOM 3181 N N . CYS B 1 38 ? -1.659 -22 -15.703 1 94.19 38 CYS B N 1
ATOM 3182 C CA . CYS B 1 38 ? -1.977 -20.812 -14.914 1 94.19 38 CYS B CA 1
ATOM 3183 C C . CYS B 1 38 ? -2.346 -19.641 -15.812 1 94.19 38 CYS B C 1
ATOM 3185 O O . CYS B 1 38 ? -1.939 -19.578 -16.969 1 94.19 38 CYS B O 1
ATOM 3187 N N . GLY B 1 39 ? -3.119 -18.719 -15.273 1 90.69 39 GLY B N 1
ATOM 3188 C CA . GLY B 1 39 ? -3.449 -17.5 -16.016 1 90.69 39 GLY B CA 1
ATOM 3189 C C . GLY B 1 39 ? -2.225 -16.75 -16.5 1 90.69 39 GLY B C 1
ATOM 3190 O O . GLY B 1 39 ? -2.242 -16.188 -17.594 1 90.69 39 GLY B O 1
ATOM 3191 N N . SER B 1 40 ? -1.191 -16.734 -15.766 1 89.5 40 SER B N 1
ATOM 3192 C CA . SER B 1 40 ? 0.022 -16.016 -16.141 1 89.5 40 SER B CA 1
ATOM 3193 C C . SER B 1 40 ? 0.687 -16.656 -17.359 1 89.5 40 SER B C 1
ATOM 3195 O O . SER B 1 40 ? 1.469 -16 -18.062 1 89.5 40 SER B O 1
ATOM 3197 N N . ASP B 1 41 ? 0.439 -17.922 -17.641 1 91.5 41 ASP B N 1
ATOM 3198 C CA . ASP B 1 41 ? 0.94 -18.562 -18.859 1 91.5 41 ASP B CA 1
ATOM 3199 C C . ASP B 1 41 ? 0.338 -17.906 -20.109 1 91.5 41 ASP B C 1
ATOM 3201 O O . ASP B 1 41 ? 0.965 -17.891 -21.172 1 91.5 41 ASP B O 1
ATOM 3205 N N . LEU B 1 42 ? -0.882 -17.453 -19.891 1 88.25 42 LEU B N 1
ATOM 3206 C CA . LEU B 1 42 ? -1.539 -16.797 -21.016 1 88.25 42 LEU B CA 1
ATOM 3207 C C . LEU B 1 42 ? -0.827 -15.492 -21.375 1 88.25 42 LEU B C 1
ATOM 3209 O O . LEU B 1 42 ? -0.828 -15.078 -22.531 1 88.25 42 LEU B O 1
ATOM 3213 N N . HIS B 1 43 ? -0.227 -14.836 -20.344 1 83.06 43 HIS B N 1
ATOM 3214 C CA . HIS B 1 43 ? 0.57 -13.648 -20.625 1 83.06 43 HIS B CA 1
ATOM 3215 C C . HIS B 1 43 ? 1.726 -13.969 -21.562 1 83.06 43 HIS B C 1
ATOM 3217 O O . HIS B 1 43 ? 2.061 -13.164 -22.438 1 83.06 43 HIS B O 1
ATOM 3223 N N . LEU B 1 44 ? 2.283 -15.078 -21.312 1 85.94 44 LEU B N 1
ATOM 3224 C CA . LEU B 1 44 ? 3.359 -15.539 -22.188 1 85.94 44 LEU B CA 1
ATOM 3225 C C . LEU B 1 44 ? 2.842 -15.82 -23.594 1 85.94 44 LEU B C 1
ATOM 3227 O O . LEU B 1 44 ? 3.438 -15.383 -24.578 1 85.94 44 LEU B O 1
ATOM 3231 N N . MET B 1 45 ? 1.757 -16.5 -23.656 1 88.25 45 MET B N 1
ATOM 3232 C CA . MET B 1 45 ? 1.167 -16.891 -24.938 1 88.25 45 MET B CA 1
ATOM 3233 C C . MET B 1 45 ? 0.783 -15.672 -25.766 1 88.25 45 MET B C 1
ATOM 3235 O O . MET B 1 45 ? 0.938 -15.664 -26.984 1 88.25 45 MET B O 1
ATOM 3239 N N . LYS B 1 46 ? 0.353 -14.648 -25.016 1 85.75 46 LYS B N 1
ATOM 3240 C CA . LYS B 1 46 ? -0.126 -13.445 -25.703 1 85.75 46 LYS B CA 1
ATOM 3241 C C . LYS B 1 46 ? 1.029 -12.508 -26.031 1 85.75 46 LYS B C 1
ATOM 3243 O O . LYS B 1 46 ? 0.833 -11.484 -26.703 1 85.75 46 LYS B O 1
ATOM 3248 N N . GLY B 1 47 ? 2.244 -12.766 -25.609 1 78.06 47 GLY B N 1
ATOM 3249 C CA . GLY B 1 47 ? 3.439 -12.039 -26 1 78.06 47 GLY B CA 1
ATOM 3250 C C . GLY B 1 47 ? 3.725 -10.828 -25.141 1 78.06 47 GLY B C 1
ATOM 3251 O O . GLY B 1 47 ? 4.465 -9.93 -25.531 1 78.06 47 GLY B O 1
ATOM 3252 N N . SER B 1 48 ? 3.096 -10.703 -24.016 1 75.75 48 SER B N 1
ATOM 3253 C CA . SER B 1 48 ? 3.338 -9.57 -23.125 1 75.75 48 SER B CA 1
ATOM 3254 C C . SER B 1 48 ? 4.73 -9.641 -22.5 1 75.75 48 SER B C 1
ATOM 3256 O O . SER B 1 48 ? 5.27 -8.625 -22.062 1 75.75 48 SER B O 1
ATOM 3258 N N . ILE B 1 49 ? 5.289 -10.773 -22.438 1 77.62 49 ILE B N 1
ATOM 3259 C CA . ILE B 1 49 ? 6.648 -11.023 -21.969 1 77.62 49 ILE B CA 1
ATOM 3260 C C . ILE B 1 49 ? 7.477 -11.641 -23.094 1 77.62 49 ILE B C 1
ATOM 3262 O O . ILE B 1 49 ? 7.07 -12.641 -23.688 1 77.62 49 ILE B O 1
ATOM 3266 N N . PRO B 1 50 ? 8.516 -11.07 -23.391 1 79.5 50 PRO B N 1
ATOM 3267 C CA . PRO B 1 50 ? 9.32 -11.617 -24.484 1 79.5 50 PRO B CA 1
ATOM 3268 C C . PRO B 1 50 ? 9.836 -13.023 -24.203 1 79.5 50 PRO B C 1
ATOM 3270 O O . PRO B 1 50 ? 10.438 -13.258 -23.141 1 79.5 50 PRO B O 1
ATOM 3273 N N . LEU B 1 51 ? 9.539 -13.969 -25.141 1 87 51 LEU B N 1
ATOM 3274 C CA . LEU B 1 51 ? 10.016 -15.352 -25.062 1 87 51 LEU B CA 1
ATOM 3275 C C . LEU B 1 51 ? 10.633 -15.789 -26.391 1 87 51 LEU B C 1
ATOM 3277 O O . LEU B 1 51 ? 10.164 -15.383 -27.453 1 87 51 LEU B O 1
ATOM 3281 N N . GLY B 1 52 ? 11.656 -16.5 -26.266 1 87.62 52 GLY B N 1
ATOM 3282 C CA . GLY B 1 52 ? 12.203 -17.109 -27.469 1 87.62 52 GLY B CA 1
ATOM 3283 C C . GLY B 1 52 ? 11.391 -18.297 -27.953 1 87.62 52 GLY B C 1
ATOM 3284 O O . GLY B 1 52 ? 10.727 -18.969 -27.172 1 87.62 52 GLY B O 1
ATOM 3285 N N . GLU B 1 53 ? 11.508 -18.531 -29.25 1 90.94 53 GLU B N 1
ATOM 3286 C CA . GLU B 1 53 ? 10.875 -19.719 -29.828 1 90.94 53 GLU B CA 1
ATOM 3287 C C . GLU B 1 53 ? 11.398 -21 -29.172 1 90.94 53 GLU B C 1
ATOM 3289 O O . GLU B 1 53 ? 12.586 -21.094 -28.844 1 90.94 53 GLU B O 1
ATOM 3294 N N . ASP B 1 54 ? 10.461 -21.984 -28.906 1 94.62 54 ASP B N 1
ATOM 3295 C CA . ASP B 1 54 ? 10.742 -23.312 -28.375 1 94.62 54 ASP B CA 1
ATOM 3296 C C . ASP B 1 54 ? 10.969 -23.25 -26.859 1 94.62 54 ASP B C 1
ATOM 3298 O O . ASP B 1 54 ? 11.352 -24.234 -26.25 1 94.62 54 ASP B O 1
ATOM 3302 N N . TYR B 1 55 ? 10.781 -22.094 -26.312 1 95.69 55 TYR B N 1
ATOM 3303 C CA . TYR B 1 55 ? 10.938 -21.984 -24.875 1 95.69 55 TYR B CA 1
ATOM 3304 C C . TYR B 1 55 ? 9.914 -22.844 -24.141 1 95.69 55 TYR B C 1
ATOM 3306 O O . TYR B 1 55 ? 8.727 -22.781 -24.453 1 95.69 55 TYR B O 1
ATOM 3314 N N . VAL B 1 56 ? 10.406 -23.672 -23.203 1 97.69 56 VAL B N 1
ATOM 3315 C CA . VAL B 1 56 ? 9.531 -24.547 -22.422 1 97.69 56 VAL B CA 1
ATOM 3316 C C . VAL B 1 56 ? 8.867 -23.75 -21.312 1 97.69 56 VAL B C 1
ATOM 3318 O O . VAL B 1 56 ? 9.547 -23.141 -20.484 1 97.69 56 VAL B O 1
ATOM 3321 N N . ILE B 1 57 ? 7.465 -23.766 -21.203 1 97.06 57 ILE B N 1
ATOM 3322 C CA . ILE B 1 57 ? 6.738 -22.922 -20.266 1 97.06 57 ILE B CA 1
ATOM 3323 C C . ILE B 1 57 ? 6.129 -23.766 -19.156 1 97.06 57 ILE B C 1
ATOM 3325 O O . ILE B 1 57 ? 6.293 -25 -19.141 1 97.06 57 ILE B O 1
ATOM 3329 N N . GLY B 1 58 ? 5.523 -23.094 -18.156 1 97.56 58 GLY B N 1
ATOM 3330 C CA . GLY B 1 58 ? 4.84 -23.766 -17.062 1 97.56 58 GLY B CA 1
ATOM 3331 C C . GLY B 1 58 ? 5.57 -23.625 -15.742 1 97.56 58 GLY B C 1
ATOM 3332 O O . GLY B 1 58 ? 6.793 -23.781 -15.68 1 97.56 58 GLY B O 1
ATOM 3333 N N . HIS B 1 59 ? 4.758 -23.391 -14.648 1 98.12 59 HIS B N 1
ATOM 3334 C CA . HIS B 1 59 ? 5.414 -23.156 -13.367 1 98.12 59 HIS B CA 1
ATOM 3335 C C . HIS B 1 59 ? 4.641 -23.797 -12.219 1 98.12 59 HIS B C 1
ATOM 3337 O O . HIS B 1 59 ? 4.812 -23.422 -11.062 1 98.12 59 HIS B O 1
ATOM 3343 N N . GLU B 1 60 ? 3.727 -24.719 -12.539 1 98.5 60 GLU B N 1
ATOM 3344 C CA . GLU B 1 60 ? 2.982 -25.453 -11.516 1 98.5 60 GLU B CA 1
ATOM 3345 C C . GLU B 1 60 ? 3.213 -26.953 -11.633 1 98.5 60 GLU B C 1
ATOM 3347 O O . GLU B 1 60 ? 2.264 -27.719 -11.797 1 98.5 60 GLU B O 1
ATOM 3352 N N . PRO B 1 61 ? 4.395 -27.438 -11.391 1 98.75 61 PRO B N 1
ATOM 3353 C CA . PRO B 1 61 ? 4.68 -28.844 -11.609 1 98.75 61 PRO B CA 1
ATOM 3354 C C . PRO B 1 61 ? 4.848 -29.625 -10.305 1 98.75 61 PRO B C 1
ATOM 3356 O O . PRO B 1 61 ? 5.035 -29.016 -9.242 1 98.75 61 PRO B O 1
ATOM 3359 N N . MET B 1 62 ? 4.727 -30.906 -10.375 1 98.88 62 MET B N 1
ATOM 3360 C CA . MET B 1 62 ? 5.188 -31.875 -9.383 1 98.88 62 MET B CA 1
ATOM 3361 C C . MET B 1 62 ? 5.621 -33.188 -10.055 1 98.88 62 MET B C 1
ATOM 3363 O O . MET B 1 62 ? 5.363 -33.375 -11.242 1 98.88 62 MET B O 1
ATOM 3367 N N . GLY B 1 63 ? 6.363 -33.969 -9.336 1 98.81 63 GLY B N 1
ATOM 3368 C CA . GLY B 1 63 ? 6.77 -35.219 -9.922 1 98.81 63 GLY B CA 1
ATOM 3369 C C . GLY B 1 63 ? 7.668 -36.062 -9.008 1 98.81 63 GLY B C 1
ATOM 3370 O O . GLY B 1 63 ? 7.547 -35.969 -7.781 1 98.81 63 GLY B O 1
ATOM 3371 N N . ILE B 1 64 ? 8.438 -36.875 -9.711 1 98.88 64 ILE B N 1
ATOM 3372 C CA . ILE B 1 64 ? 9.32 -37.812 -9.016 1 98.88 64 ILE B CA 1
ATOM 3373 C C . ILE B 1 64 ? 10.773 -37.5 -9.359 1 98.88 64 ILE B C 1
ATOM 3375 O O . ILE B 1 64 ? 11.125 -37.344 -10.531 1 98.88 64 ILE B O 1
ATOM 3379 N N . VAL B 1 65 ? 11.594 -37.438 -8.305 1 98.94 65 VAL B N 1
ATOM 3380 C CA . VAL B 1 65 ? 13.016 -37.188 -8.531 1 98.94 65 VAL B CA 1
ATOM 3381 C C . VAL B 1 65 ? 13.625 -38.344 -9.328 1 98.94 65 VAL B C 1
ATOM 3383 O O . VAL B 1 65 ? 13.477 -39.5 -8.953 1 98.94 65 VAL B O 1
ATOM 3386 N N . GLU B 1 66 ? 14.289 -38 -10.383 1 98.75 66 GLU B N 1
ATOM 3387 C CA . GLU B 1 66 ? 14.883 -39 -11.281 1 98.75 66 GLU B CA 1
ATOM 3388 C C . GLU B 1 66 ? 16.406 -39.031 -11.156 1 98.75 66 GLU B C 1
ATOM 3390 O O . GLU B 1 66 ? 17.031 -40.062 -11.328 1 98.75 66 GLU B O 1
ATOM 3395 N N . GLU B 1 67 ? 17 -37.906 -10.961 1 98.69 67 GLU B N 1
ATOM 3396 C CA . GLU B 1 67 ? 18.438 -37.719 -10.812 1 98.69 67 GLU B CA 1
ATOM 3397 C C . GLU B 1 67 ? 18.75 -36.625 -9.789 1 98.69 67 GLU B C 1
ATOM 3399 O O . GLU B 1 67 ? 17.984 -35.688 -9.633 1 98.69 67 GLU B O 1
ATOM 3404 N N . VAL B 1 68 ? 19.891 -36.781 -9.086 1 98.62 68 VAL B N 1
ATOM 3405 C CA . VAL B 1 68 ? 20.281 -35.844 -8.062 1 98.62 68 VAL B CA 1
ATOM 3406 C C . VAL B 1 68 ? 21.734 -35.438 -8.25 1 98.62 68 VAL B C 1
ATOM 3408 O O . VAL B 1 68 ? 22.578 -36.281 -8.547 1 98.62 68 VAL B O 1
ATOM 3411 N N . GLY B 1 69 ? 21.969 -34.188 -8.211 1 98.62 69 GLY B N 1
ATOM 3412 C CA . GLY B 1 69 ? 23.344 -33.719 -8.195 1 98.62 69 GLY B CA 1
ATOM 3413 C C . GLY B 1 69 ? 24.109 -34.156 -6.953 1 98.62 69 GLY B C 1
ATOM 3414 O O . GLY B 1 69 ? 23.5 -34.5 -5.941 1 98.62 69 GLY B O 1
ATOM 3415 N N . SER B 1 70 ? 25.453 -33.969 -6.957 1 98.31 70 SER B N 1
ATOM 3416 C CA . SER B 1 70 ? 26.328 -34.562 -5.941 1 98.31 70 SER B CA 1
ATOM 3417 C C . SER B 1 70 ? 26.219 -33.781 -4.629 1 98.31 70 SER B C 1
ATOM 3419 O O . SER B 1 70 ? 26.641 -34.281 -3.578 1 98.31 70 SER B O 1
ATOM 3421 N N . GLN B 1 71 ? 25.734 -32.562 -4.641 1 98.38 71 GLN B N 1
ATOM 3422 C CA . GLN B 1 71 ? 25.688 -31.766 -3.424 1 98.38 71 GLN B CA 1
ATOM 3423 C C . GLN B 1 71 ? 24.281 -31.688 -2.861 1 98.38 71 GLN B C 1
ATOM 3425 O O . GLN B 1 71 ? 24.016 -30.938 -1.907 1 98.38 71 GLN B O 1
ATOM 3430 N N . VAL B 1 72 ? 23.344 -32.375 -3.492 1 98.69 72 VAL B N 1
ATOM 3431 C CA . VAL B 1 72 ? 21.984 -32.469 -2.943 1 98.69 72 VAL B CA 1
ATOM 3432 C C . VAL B 1 72 ? 22 -33.406 -1.732 1 98.69 72 VAL B C 1
ATOM 3434 O O . VAL B 1 72 ? 22.531 -34.531 -1.8 1 98.69 72 VAL B O 1
ATOM 3437 N N . LYS B 1 73 ? 21.391 -33 -0.643 1 98.25 73 LYS B N 1
ATOM 3438 C CA . LYS B 1 73 ? 21.562 -33.719 0.61 1 98.25 73 LYS B CA 1
ATOM 3439 C C . LYS B 1 73 ? 20.219 -34.281 1.082 1 98.25 73 LYS B C 1
ATOM 3441 O O . LYS B 1 73 ? 20.188 -35.312 1.758 1 98.25 73 LYS B O 1
ATOM 3446 N N . ASN B 1 74 ? 19.156 -33.719 0.749 1 97.81 74 ASN B N 1
ATOM 3447 C CA . ASN B 1 74 ? 17.891 -34.031 1.406 1 97.81 74 ASN B CA 1
ATOM 3448 C C . ASN B 1 74 ? 16.922 -34.719 0.453 1 97.81 74 ASN B C 1
ATOM 3450 O O . ASN B 1 74 ? 15.805 -35.062 0.839 1 97.81 74 ASN B O 1
ATOM 3454 N N . LEU B 1 75 ? 17.281 -34.875 -0.814 1 98.75 75 LEU B N 1
ATOM 3455 C CA . LEU B 1 75 ? 16.453 -35.531 -1.829 1 98.75 75 LEU B CA 1
ATOM 3456 C C . LEU B 1 75 ? 17.188 -36.688 -2.49 1 98.75 75 LEU B C 1
ATOM 3458 O O . LEU B 1 75 ? 18.422 -36.688 -2.562 1 98.75 75 LEU B O 1
ATOM 3462 N N . LYS B 1 76 ? 16.422 -37.656 -2.936 1 98.56 76 LYS B N 1
ATOM 3463 C CA . LYS B 1 76 ? 16.984 -38.812 -3.65 1 98.56 76 LYS B CA 1
ATOM 3464 C C . LYS B 1 76 ? 16.016 -39.281 -4.738 1 98.56 76 LYS B C 1
ATOM 3466 O O . LYS B 1 76 ? 14.844 -38.938 -4.742 1 98.56 76 LYS B O 1
ATOM 3471 N N . LYS B 1 77 ? 16.578 -40.125 -5.617 1 98.56 77 LYS B N 1
ATOM 3472 C CA . LYS B 1 77 ? 15.758 -40.719 -6.664 1 98.56 77 LYS B CA 1
ATOM 3473 C C . LYS B 1 77 ? 14.547 -41.438 -6.074 1 98.56 77 LYS B C 1
ATOM 3475 O O . LYS B 1 77 ? 14.672 -42.156 -5.09 1 98.56 77 LYS B O 1
ATOM 3480 N N . GLY B 1 78 ? 13.414 -41.125 -6.598 1 98.69 78 GLY B N 1
ATOM 3481 C CA . GLY B 1 78 ? 12.195 -41.781 -6.133 1 98.69 78 GLY B CA 1
ATOM 3482 C C . GLY B 1 78 ? 11.344 -40.875 -5.246 1 98.69 78 GLY B C 1
ATOM 3483 O O . GLY B 1 78 ? 10.156 -41.125 -5.043 1 98.69 78 GLY B O 1
ATOM 3484 N N . ASP B 1 79 ? 11.93 -39.844 -4.691 1 98.75 79 ASP B N 1
ATOM 3485 C CA . ASP B 1 79 ? 11.172 -38.906 -3.857 1 98.75 79 ASP B CA 1
ATOM 3486 C C . ASP B 1 79 ? 10.102 -38.188 -4.672 1 98.75 79 ASP B C 1
ATOM 3488 O O . ASP B 1 79 ? 10.344 -37.781 -5.809 1 98.75 79 ASP B O 1
ATOM 3492 N N . ARG B 1 80 ? 8.875 -38.062 -4.094 1 98.75 80 ARG B N 1
ATOM 3493 C CA . ARG B 1 80 ? 7.809 -37.25 -4.637 1 98.75 80 ARG B CA 1
ATOM 3494 C C . ARG B 1 80 ? 7.973 -35.781 -4.223 1 98.75 80 ARG B C 1
ATOM 3496 O O . ARG B 1 80 ? 8.133 -35.469 -3.037 1 98.75 80 ARG B O 1
ATOM 3503 N N . VAL B 1 81 ? 8 -34.875 -5.234 1 98.88 81 VAL B N 1
ATOM 3504 C CA . VAL B 1 81 ? 8.266 -33.469 -4.879 1 98.88 81 VAL B CA 1
ATOM 3505 C C . VAL B 1 81 ? 7.258 -32.562 -5.586 1 98.88 81 VAL B C 1
ATOM 3507 O O . VAL B 1 81 ? 6.82 -32.875 -6.703 1 98.88 81 VAL B O 1
ATOM 3510 N N . VAL B 1 82 ? 6.797 -31.562 -4.938 1 98.94 82 VAL B N 1
ATOM 3511 C CA . VAL B 1 82 ? 6.145 -30.406 -5.543 1 98.94 82 VAL B CA 1
ATOM 3512 C C . VAL B 1 82 ? 7.164 -29.297 -5.746 1 98.94 82 VAL B C 1
ATOM 3514 O O . VAL B 1 82 ? 7.91 -28.953 -4.824 1 98.94 82 VAL B O 1
ATOM 3517 N N . VAL B 1 83 ? 7.273 -28.75 -6.934 1 98.81 83 VAL B N 1
ATOM 3518 C CA . VAL B 1 83 ? 8.219 -27.688 -7.25 1 98.81 83 VAL B CA 1
ATOM 3519 C C . VAL B 1 83 ? 7.488 -26.344 -7.301 1 98.81 83 VAL B C 1
ATOM 3521 O O . VAL B 1 83 ? 6.621 -26.141 -8.148 1 98.81 83 VAL B O 1
ATOM 3524 N N . PRO B 1 84 ? 7.797 -25.422 -6.395 1 98.75 84 PRO B N 1
ATOM 3525 C CA . PRO B 1 84 ? 7.148 -24.109 -6.418 1 98.75 84 PRO B CA 1
ATOM 3526 C C . PRO B 1 84 ? 7.547 -23.281 -7.641 1 98.75 84 PRO B C 1
ATOM 3528 O O . PRO B 1 84 ? 8.586 -23.547 -8.258 1 98.75 84 PRO B O 1
ATOM 3531 N N . PHE B 1 85 ? 6.75 -22.281 -7.957 1 98.12 85 PHE B N 1
ATOM 3532 C CA . PHE B 1 85 ? 7.062 -21.469 -9.125 1 98.12 85 PHE B CA 1
ATOM 3533 C C . PHE B 1 85 ? 8.266 -20.578 -8.852 1 98.12 85 PHE B C 1
ATOM 3535 O O . PHE B 1 85 ? 8.992 -20.203 -9.781 1 98.12 85 PHE B O 1
ATOM 3542 N N . ASN B 1 86 ? 8.555 -20.219 -7.574 1 97 86 ASN B N 1
ATOM 3543 C CA . ASN B 1 86 ? 9.742 -19.469 -7.215 1 97 86 ASN B CA 1
ATOM 3544 C C . ASN B 1 86 ? 10.977 -20.359 -7.145 1 97 86 ASN B C 1
ATOM 3546 O O . ASN B 1 86 ? 10.891 -21.516 -6.758 1 97 86 ASN B O 1
ATOM 3550 N N . ILE B 1 87 ? 12.062 -19.812 -7.5 1 98.44 87 ILE B N 1
ATOM 3551 C CA . ILE B 1 87 ? 13.352 -20.453 -7.273 1 98.44 87 ILE B CA 1
ATOM 3552 C C . ILE B 1 87 ? 14.109 -19.719 -6.172 1 98.44 87 ILE B C 1
ATOM 3554 O O . ILE B 1 87 ? 14.281 -18.5 -6.234 1 98.44 87 ILE B O 1
ATOM 3558 N N . GLY B 1 88 ? 14.477 -20.438 -5.129 1 98.44 88 GLY B N 1
ATOM 3559 C CA . GLY B 1 88 ? 15.188 -19.828 -4.008 1 98.44 88 GLY B CA 1
ATOM 3560 C C . GLY B 1 88 ? 16.5 -20.516 -3.689 1 98.44 88 GLY B C 1
ATOM 3561 O O . GLY B 1 88 ? 16.594 -21.75 -3.773 1 98.44 88 GLY B O 1
ATOM 3562 N N . CYS B 1 89 ? 17.5 -19.781 -3.238 1 98.25 89 CYS B N 1
ATOM 3563 C CA . CYS B 1 89 ? 18.828 -20.328 -2.971 1 98.25 89 CYS B CA 1
ATOM 3564 C C . CYS B 1 89 ? 18.938 -20.812 -1.529 1 98.25 89 CYS B C 1
ATOM 3566 O O . CYS B 1 89 ? 19.828 -21.594 -1.199 1 98.25 89 CYS B O 1
ATOM 3568 N N . GLY B 1 90 ? 18.141 -20.266 -0.66 1 98.25 90 GLY B N 1
ATOM 3569 C CA . GLY B 1 90 ? 18.141 -20.672 0.739 1 98.25 90 GLY B CA 1
ATOM 3570 C C . GLY B 1 90 ? 19.203 -19.953 1.559 1 98.25 90 GLY B C 1
ATOM 3571 O O . GLY B 1 90 ? 19.266 -20.109 2.779 1 98.25 90 GLY B O 1
ATOM 3572 N N . GLU B 1 91 ? 20 -19.047 0.981 1 98.25 91 GLU B N 1
ATOM 3573 C CA . GLU B 1 91 ? 21.172 -18.516 1.678 1 98.25 91 GLU B CA 1
ATOM 3574 C C . GLU B 1 91 ? 21.141 -17 1.726 1 98.25 91 GLU B C 1
ATOM 3576 O O . GLU B 1 91 ? 21.719 -16.391 2.623 1 98.25 91 GLU B O 1
ATOM 3581 N N . CYS B 1 92 ? 20.594 -16.375 0.759 1 97.5 92 CYS B N 1
ATOM 3582 C CA . CYS B 1 92 ? 20.594 -14.906 0.723 1 97.5 92 CYS B CA 1
ATOM 3583 C C . CYS B 1 92 ? 19.641 -14.336 1.771 1 97.5 92 CYS B C 1
ATOM 3585 O O . CYS B 1 92 ? 18.891 -15.078 2.41 1 97.5 92 CYS B O 1
ATOM 3587 N N . PHE B 1 93 ? 19.672 -13 1.961 1 96.88 93 PHE B N 1
ATOM 3588 C CA . PHE B 1 93 ? 18.859 -12.305 2.949 1 96.88 93 PHE B CA 1
ATOM 3589 C C . PHE B 1 93 ? 17.375 -12.633 2.752 1 96.88 93 PHE B C 1
ATOM 3591 O O . PHE B 1 93 ? 16.672 -12.93 3.717 1 96.88 93 PHE B O 1
ATOM 3598 N N . TYR B 1 94 ? 16.922 -12.633 1.587 1 98.12 94 TYR B N 1
ATOM 3599 C CA . TYR B 1 94 ? 15.5 -12.797 1.284 1 98.12 94 TYR B CA 1
ATOM 3600 C C . TYR B 1 94 ? 15.039 -14.227 1.546 1 98.12 94 TYR B C 1
ATOM 3602 O O . TYR B 1 94 ? 13.984 -14.445 2.146 1 98.12 94 TYR B O 1
ATOM 3610 N N . CYS B 1 95 ? 15.82 -15.195 1.167 1 98.44 95 CYS B N 1
ATOM 3611 C CA . CYS B 1 95 ? 15.469 -16.594 1.426 1 98.44 95 CYS B CA 1
ATOM 3612 C C . CYS B 1 95 ? 15.508 -16.891 2.92 1 98.44 95 CYS B C 1
ATOM 3614 O O . CYS B 1 95 ? 14.68 -17.656 3.424 1 98.44 95 CYS B O 1
ATOM 3616 N N . LYS B 1 96 ? 16.375 -16.234 3.596 1 98.38 96 LYS B N 1
ATOM 3617 C CA . LYS B 1 96 ? 16.516 -16.5 5.023 1 98.38 96 LYS B CA 1
ATOM 3618 C C . LYS B 1 96 ? 15.461 -15.758 5.832 1 98.38 96 LYS B C 1
ATOM 3620 O O . LYS B 1 96 ? 15.312 -15.992 7.035 1 98.38 96 LYS B O 1
ATOM 3625 N N . ASN B 1 97 ? 14.719 -14.875 5.188 1 97.81 97 ASN B N 1
ATOM 3626 C CA . ASN B 1 97 ? 13.703 -14.094 5.879 1 97.81 97 ASN B CA 1
ATOM 3627 C C . ASN B 1 97 ? 12.32 -14.305 5.27 1 97.81 97 ASN B C 1
ATOM 3629 O O . ASN B 1 97 ? 11.508 -13.383 5.223 1 97.81 97 ASN B O 1
ATOM 3633 N N . GLN B 1 98 ? 12.055 -15.484 4.684 1 98.31 98 GLN B N 1
ATOM 3634 C CA . GLN B 1 98 ? 10.75 -15.922 4.195 1 98.31 98 GLN B CA 1
ATOM 3635 C C . GLN B 1 98 ? 10.25 -15.023 3.068 1 98.31 98 GLN B C 1
ATOM 3637 O O . GLN B 1 98 ? 9.062 -14.703 3.002 1 98.31 98 GLN B O 1
ATOM 3642 N N . MET B 1 99 ? 11.234 -14.523 2.252 1 98.62 99 MET B N 1
ATOM 3643 C CA . MET B 1 99 ? 10.953 -13.648 1.114 1 98.62 99 MET B CA 1
ATOM 3644 C C . MET B 1 99 ? 11.523 -14.242 -0.174 1 98.62 99 MET B C 1
ATOM 3646 O O . MET B 1 99 ? 12.125 -13.523 -0.976 1 98.62 99 MET B O 1
ATOM 3650 N N . GLU B 1 100 ? 11.258 -15.539 -0.43 1 98.5 100 GLU B N 1
ATOM 3651 C CA . GLU B 1 100 ? 11.961 -16.312 -1.457 1 98.5 100 GLU B CA 1
ATOM 3652 C C . GLU B 1 100 ? 11.594 -15.82 -2.855 1 98.5 100 GLU B C 1
ATOM 3654 O O . GLU B 1 100 ? 12.328 -16.062 -3.814 1 98.5 100 GLU B O 1
ATOM 3659 N N . SER B 1 101 ? 10.422 -15.164 -2.992 1 98.12 101 SER B N 1
ATOM 3660 C CA . SER B 1 101 ? 10.039 -14.617 -4.293 1 98.12 101 SER B CA 1
ATOM 3661 C C . SER B 1 101 ? 11.047 -13.578 -4.77 1 98.12 101 SER B C 1
ATOM 3663 O O . SER B 1 101 ? 11.047 -13.203 -5.945 1 98.12 101 SER B O 1
ATOM 3665 N N . GLN B 1 102 ? 11.883 -13.141 -3.826 1 98.31 102 GLN B N 1
ATOM 3666 C CA . GLN B 1 102 ? 12.828 -12.07 -4.133 1 98.31 102 GLN B CA 1
ATOM 3667 C C . GLN B 1 102 ? 14.266 -12.547 -3.969 1 98.31 102 GLN B C 1
ATOM 3669 O O . GLN B 1 102 ? 15.156 -11.758 -3.635 1 98.31 102 GLN B O 1
ATOM 3674 N N . CYS B 1 103 ? 14.578 -13.781 -4.18 1 98.38 103 CYS B N 1
ATOM 3675 C CA . CYS B 1 103 ? 15.906 -14.367 -4.02 1 98.38 103 CYS B CA 1
ATOM 3676 C C . CYS B 1 103 ? 16.938 -13.625 -4.855 1 98.38 103 CYS B C 1
ATOM 3678 O O . CYS B 1 103 ? 16.75 -13.414 -6.051 1 98.38 103 CYS B O 1
ATOM 3680 N N . ASP B 1 104 ? 18.094 -13.289 -4.281 1 97 104 ASP B N 1
ATOM 3681 C CA . ASP B 1 104 ? 19.141 -12.508 -4.938 1 97 104 ASP B CA 1
ATOM 3682 C C . ASP B 1 104 ? 19.969 -13.383 -5.871 1 97 104 ASP B C 1
ATOM 3684 O O . ASP B 1 104 ? 20.625 -12.875 -6.793 1 97 104 ASP B O 1
ATOM 3688 N N . ASN B 1 105 ? 19.906 -14.633 -5.676 1 97.69 105 ASN B N 1
ATOM 3689 C CA . ASN B 1 105 ? 20.906 -15.477 -6.32 1 97.69 105 ASN B CA 1
ATOM 3690 C C . ASN B 1 105 ? 20.312 -16.266 -7.48 1 97.69 105 ASN B C 1
ATOM 3692 O O . ASN B 1 105 ? 21.047 -16.828 -8.297 1 97.69 105 ASN B O 1
ATOM 3696 N N . SER B 1 106 ? 19.062 -16.312 -7.543 1 97.62 106 SER B N 1
ATOM 3697 C CA . SER B 1 106 ? 18.438 -17.203 -8.516 1 97.62 106 SER B CA 1
ATOM 3698 C C . SER B 1 106 ? 18.312 -16.531 -9.883 1 97.62 106 SER B C 1
ATOM 3700 O O . SER B 1 106 ? 18.25 -17.219 -10.906 1 97.62 106 SER B O 1
ATOM 3702 N N . ASN B 1 107 ? 18.234 -15.211 -9.945 1 97.06 107 ASN B N 1
ATOM 3703 C CA . ASN B 1 107 ? 18 -14.477 -11.188 1 97.06 107 ASN B CA 1
ATOM 3704 C C . ASN B 1 107 ? 19.156 -13.516 -11.492 1 97.06 107 ASN B C 1
ATOM 3706 O O . ASN B 1 107 ? 19.188 -12.398 -10.977 1 97.06 107 ASN B O 1
ATOM 3710 N N . PRO B 1 108 ? 20.031 -13.836 -12.32 1 93.5 108 PRO B N 1
ATOM 3711 C CA . PRO B 1 108 ? 21.156 -12.945 -12.641 1 93.5 108 PRO B CA 1
ATOM 3712 C C . PRO B 1 108 ? 20.75 -11.812 -13.586 1 93.5 108 PRO B C 1
ATOM 3714 O O . PRO B 1 108 ? 21.547 -10.906 -13.828 1 93.5 108 PRO B O 1
ATOM 3717 N N . HIS B 1 109 ? 19.578 -11.82 -14.094 1 89.5 109 HIS B N 1
ATOM 3718 C CA . HIS B 1 109 ? 19.188 -10.906 -15.156 1 89.5 109 HIS B CA 1
ATOM 3719 C C . HIS B 1 109 ? 18.266 -9.812 -14.625 1 89.5 109 HIS B C 1
ATOM 3721 O O . HIS B 1 109 ? 17.844 -8.93 -15.383 1 89.5 109 HIS B O 1
ATOM 3727 N N . GLY B 1 110 ? 17.938 -9.875 -13.375 1 87.25 110 GLY B N 1
ATOM 3728 C CA . GLY B 1 110 ? 16.984 -8.906 -12.852 1 87.25 110 GLY B CA 1
ATOM 3729 C C . GLY B 1 110 ? 17.016 -8.805 -11.336 1 87.25 110 GLY B C 1
ATOM 3730 O O . GLY B 1 110 ? 17.781 -9.516 -10.68 1 87.25 110 GLY B O 1
ATOM 3731 N N . ASP B 1 111 ? 16.125 -7.934 -10.836 1 89.44 111 ASP B N 1
ATOM 3732 C CA . ASP B 1 111 ? 16.109 -7.641 -9.406 1 89.44 111 ASP B CA 1
ATOM 3733 C C . ASP B 1 111 ? 15.258 -8.664 -8.648 1 89.44 111 ASP B C 1
ATOM 3735 O O . ASP B 1 111 ? 15.633 -9.102 -7.559 1 89.44 111 ASP B O 1
ATOM 3739 N N . ALA B 1 112 ? 14.156 -9.141 -9.211 1 94.06 112 ALA B N 1
ATOM 3740 C CA . ALA B 1 112 ? 13.273 -10.109 -8.562 1 94.06 112 ALA B CA 1
ATOM 3741 C C . ALA B 1 112 ? 13.828 -11.523 -8.688 1 94.06 112 ALA B C 1
ATOM 3743 O O . ALA B 1 112 ? 14.703 -11.789 -9.516 1 94.06 112 ALA B O 1
ATOM 3744 N N . GLY B 1 113 ? 13.312 -12.391 -7.895 1 97.06 113 GLY B N 1
ATOM 3745 C CA . GLY B 1 113 ? 13.734 -13.781 -7.949 1 97.06 113 GLY B CA 1
ATOM 3746 C C . GLY B 1 113 ? 13.328 -14.484 -9.234 1 97.06 113 GLY B C 1
ATOM 3747 O O . GLY B 1 113 ? 12.5 -13.969 -9.992 1 97.06 113 GLY B O 1
ATOM 3748 N N . ALA B 1 114 ? 13.898 -15.633 -9.469 1 97.81 114 ALA B N 1
ATOM 3749 C CA . ALA B 1 114 ? 13.641 -16.391 -10.695 1 97.81 114 ALA B CA 1
ATOM 3750 C C . ALA B 1 114 ? 12.352 -17.188 -10.578 1 97.81 114 ALA B C 1
ATOM 3752 O O . ALA B 1 114 ? 11.906 -17.516 -9.477 1 97.81 114 ALA B O 1
ATOM 3753 N N . LEU B 1 115 ? 11.797 -17.469 -11.742 1 97.19 115 LEU B N 1
ATOM 3754 C CA . LEU B 1 115 ? 10.578 -18.266 -11.875 1 97.19 115 LEU B CA 1
ATOM 3755 C C . LEU B 1 115 ? 10.766 -19.359 -12.922 1 97.19 115 LEU B C 1
ATOM 3757 O O . LEU B 1 115 ? 11.414 -19.141 -13.953 1 97.19 115 LEU B O 1
ATOM 3761 N N . PHE B 1 116 ? 10.18 -20.422 -12.68 1 97.88 116 PHE B N 1
ATOM 3762 C CA . PHE B 1 116 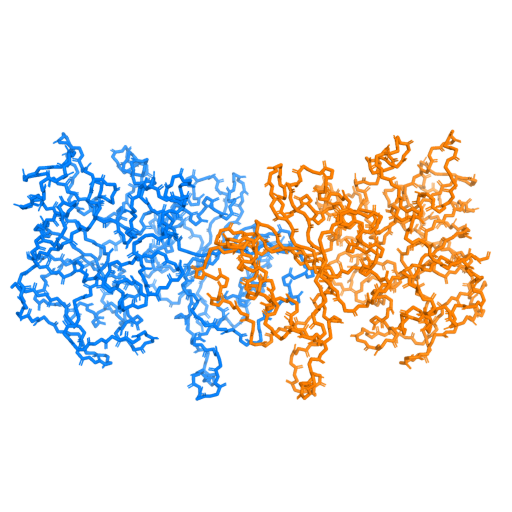? 10.164 -21.469 -13.703 1 97.88 116 PHE B CA 1
ATOM 3763 C C . PHE B 1 116 ? 9.258 -21.062 -14.859 1 97.88 116 PHE B C 1
ATOM 3765 O O . PHE B 1 116 ? 8.141 -20.594 -14.648 1 97.88 116 PHE B O 1
ATOM 3772 N N . GLY B 1 117 ? 9.781 -21.141 -16.031 1 96.19 117 GLY B N 1
ATOM 3773 C CA . GLY B 1 117 ? 8.938 -21.031 -17.219 1 96.19 117 GLY B CA 1
ATOM 3774 C C . GLY B 1 117 ? 8.695 -19.594 -17.641 1 96.19 117 GLY B C 1
ATOM 3775 O O . GLY B 1 117 ? 7.746 -19.312 -18.375 1 96.19 117 GLY B O 1
ATOM 3776 N N . TYR B 1 118 ? 9.477 -18.531 -17.078 1 91.44 118 TYR B N 1
ATOM 3777 C CA . TYR B 1 118 ? 9.188 -17.125 -17.359 1 91.44 118 TYR B CA 1
ATOM 3778 C C . TYR B 1 118 ? 10.391 -16.438 -18 1 91.44 118 TYR B C 1
ATOM 3780 O O . TYR B 1 118 ? 10.766 -15.336 -17.594 1 91.44 118 TYR B O 1
ATOM 3788 N N . SER B 1 119 ? 10.961 -16.797 -18.906 1 86.06 119 SER B N 1
ATOM 3789 C CA . SER B 1 119 ? 11.883 -16.156 -19.844 1 86.06 119 SER B CA 1
ATOM 3790 C C . SER B 1 119 ? 13.156 -15.703 -19.141 1 86.06 119 SER B C 1
ATOM 3792 O O . SER B 1 119 ? 13.367 -16 -17.969 1 86.06 119 SER B O 1
ATOM 3794 N N . GLU B 1 120 ? 13.914 -14.828 -19.812 1 89.81 120 GLU B N 1
ATOM 3795 C CA . GLU B 1 120 ? 15.242 -14.414 -19.375 1 89.81 120 GLU B CA 1
ATOM 3796 C C . GLU B 1 120 ? 15.156 -13.43 -18.203 1 89.81 120 GLU B C 1
ATOM 3798 O O . GLU B 1 120 ? 15.914 -13.531 -17.234 1 89.81 120 GLU B O 1
ATOM 3803 N N . GLN B 1 121 ? 14.242 -12.578 -18.234 1 89.12 121 GLN B N 1
ATOM 3804 C CA . GLN B 1 121 ? 14.125 -11.547 -17.219 1 89.12 121 GLN B CA 1
ATOM 3805 C C . GLN B 1 121 ? 13.844 -12.156 -15.852 1 89.12 121 GLN B C 1
ATOM 3807 O O . GLN B 1 121 ? 14.117 -11.539 -14.82 1 89.12 121 GLN B O 1
ATOM 3812 N N . PHE B 1 122 ? 13.375 -13.391 -15.852 1 93.5 122 PHE B N 1
ATOM 3813 C CA . PHE B 1 122 ? 13.031 -14.055 -14.602 1 93.5 122 PHE B CA 1
ATOM 3814 C C . PHE B 1 122 ? 13.93 -15.266 -14.375 1 93.5 122 PHE B C 1
ATOM 3816 O O . PHE B 1 122 ? 13.492 -16.281 -13.812 1 93.5 122 PHE B O 1
ATOM 3823 N N . GLY B 1 123 ? 15.164 -15.164 -14.938 1 94.19 123 GLY B N 1
ATOM 3824 C CA . GLY B 1 123 ? 16.172 -16.156 -14.625 1 94.19 123 GLY B CA 1
ATOM 3825 C C . GLY B 1 123 ? 16.406 -17.156 -15.75 1 94.19 123 GLY B C 1
ATOM 3826 O O . GLY B 1 123 ? 17.438 -17.828 -15.797 1 94.19 123 GLY B O 1
ATOM 3827 N N . ASN B 1 124 ? 15.414 -17.297 -16.625 1 94.44 124 ASN B N 1
ATOM 3828 C CA . ASN B 1 124 ? 15.523 -18.125 -17.828 1 94.44 124 ASN B CA 1
ATOM 3829 C C . ASN B 1 124 ? 15.57 -19.609 -17.484 1 94.44 124 ASN B C 1
ATOM 3831 O O . ASN B 1 124 ? 16.328 -20.375 -18.078 1 94.44 124 ASN B O 1
ATOM 3835 N N . TYR B 1 125 ? 14.852 -20.062 -16.547 1 96.81 125 TYR B N 1
ATOM 3836 C CA . TYR B 1 125 ? 14.68 -21.469 -16.234 1 96.81 125 TYR B CA 1
ATOM 3837 C C . TYR B 1 125 ? 13.508 -22.062 -17 1 96.81 125 TYR B C 1
ATOM 3839 O O . TYR B 1 125 ? 12.383 -21.562 -16.922 1 96.81 125 TYR B O 1
ATOM 3847 N N . PRO B 1 126 ? 13.742 -23.125 -17.719 1 96.75 126 PRO B N 1
ATOM 3848 C CA . PRO B 1 126 ? 12.617 -23.766 -18.406 1 96.75 126 PRO B CA 1
ATOM 3849 C C . PRO B 1 126 ? 11.508 -24.203 -17.453 1 96.75 126 PRO B C 1
ATOM 3851 O O . PRO B 1 126 ? 11.773 -24.453 -16.281 1 96.75 126 PRO B O 1
ATOM 3854 N N . GLY B 1 127 ? 10.305 -24.344 -18.016 1 97.81 127 GLY B N 1
ATOM 3855 C CA . GLY B 1 127 ? 9.125 -24.609 -17.203 1 97.81 127 GLY B CA 1
ATOM 3856 C C . GLY B 1 127 ? 8.859 -26.094 -17.031 1 97.81 127 GLY B C 1
ATOM 3857 O O . GLY B 1 127 ? 9.57 -26.922 -17.578 1 97.81 127 GLY B O 1
ATOM 3858 N N . GLY B 1 128 ? 7.848 -26.328 -16.219 1 98.25 128 GLY B N 1
ATOM 3859 C CA . GLY B 1 128 ? 7.535 -27.688 -15.781 1 98.25 128 GLY B CA 1
ATOM 3860 C C . GLY B 1 128 ? 6.434 -28.328 -16.609 1 98.25 128 GLY B C 1
ATOM 3861 O O . GLY B 1 128 ? 5.988 -29.438 -16.297 1 98.25 128 GLY B O 1
ATOM 3862 N N . GLN B 1 129 ? 5.926 -27.672 -17.625 1 98.69 129 GLN B N 1
ATOM 3863 C CA . GLN B 1 129 ? 5.02 -28.344 -18.547 1 98.69 129 GLN B CA 1
ATOM 3864 C C . GLN B 1 129 ? 5.793 -29.156 -19.578 1 98.69 129 GLN B C 1
ATOM 3866 O O . GLN B 1 129 ? 5.777 -28.844 -20.766 1 98.69 129 GLN B O 1
ATOM 3871 N N . ALA B 1 130 ? 6.375 -30.203 -19.094 1 98.75 130 ALA B N 1
ATOM 3872 C CA . ALA B 1 130 ? 7.289 -31.094 -19.797 1 98.75 130 ALA B CA 1
ATOM 3873 C C . ALA B 1 130 ? 7.371 -32.469 -19.109 1 98.75 130 ALA B C 1
ATOM 3875 O O . ALA B 1 130 ? 6.812 -32.656 -18.031 1 98.75 130 ALA B O 1
ATOM 3876 N N . GLU B 1 131 ? 8.055 -33.375 -19.781 1 98.88 131 GLU B N 1
ATOM 3877 C CA . GLU B 1 131 ? 8.227 -34.688 -19.188 1 98.88 131 GLU B CA 1
ATOM 3878 C C . GLU B 1 131 ? 9.242 -34.656 -18.047 1 98.88 131 GLU B C 1
ATOM 3880 O O . GLU B 1 131 ? 9.133 -35.406 -17.078 1 98.88 131 GLU B O 1
ATOM 3885 N N . TYR B 1 132 ? 10.266 -33.781 -18.172 1 98.81 132 TYR B N 1
ATOM 3886 C CA . TYR B 1 132 ? 11.297 -33.625 -17.156 1 98.81 132 TYR B CA 1
ATOM 3887 C C . TYR B 1 132 ? 11.578 -32.156 -16.875 1 98.81 132 TYR B C 1
ATOM 3889 O O . TYR B 1 132 ? 11.344 -31.312 -17.719 1 98.81 132 TYR B O 1
ATOM 3897 N N . LEU B 1 133 ? 12.078 -31.891 -15.695 1 98.88 133 LEU B N 1
ATOM 3898 C CA . LEU B 1 133 ? 12.398 -30.531 -15.258 1 98.88 133 LEU B CA 1
ATOM 3899 C C . LEU B 1 133 ? 13.688 -30.516 -14.438 1 98.88 133 LEU B C 1
ATOM 3901 O O . LEU B 1 133 ? 13.867 -31.359 -13.547 1 98.88 133 LEU B O 1
ATOM 3905 N N . ARG B 1 134 ? 14.555 -29.656 -14.773 1 98.88 134 ARG B N 1
ATOM 3906 C CA . ARG B 1 134 ? 15.688 -29.375 -13.898 1 98.88 134 ARG B CA 1
ATOM 3907 C C . ARG B 1 134 ? 15.305 -28.391 -12.805 1 98.88 134 ARG B C 1
ATOM 3909 O O . ARG B 1 134 ? 14.758 -27.328 -13.094 1 98.88 134 ARG B O 1
ATOM 3916 N N . VAL B 1 135 ? 15.609 -28.719 -11.578 1 98.88 135 VAL B N 1
ATOM 3917 C CA . VAL B 1 135 ? 15.328 -27.844 -10.438 1 98.88 135 VAL B CA 1
ATOM 3918 C C . VAL B 1 135 ? 16.625 -27.438 -9.758 1 98.88 135 VAL B C 1
ATOM 3920 O O . VAL B 1 135 ? 17.328 -28.281 -9.18 1 98.88 135 VAL B O 1
ATOM 3923 N N . PRO B 1 136 ? 16.938 -26.172 -9.805 1 98.62 136 PRO B N 1
ATOM 3924 C CA . PRO B 1 136 ? 18.125 -25.688 -9.102 1 98.62 136 PRO B CA 1
ATOM 3925 C C . PRO B 1 136 ? 17.891 -25.531 -7.598 1 98.62 136 PRO B C 1
ATOM 3927 O O . PRO B 1 136 ? 16.75 -25.469 -7.145 1 98.62 136 PRO B O 1
ATOM 3930 N N . TYR B 1 137 ? 19.031 -25.438 -6.824 1 98.56 137 TYR B N 1
ATOM 3931 C CA . TYR B 1 137 ? 18.922 -25.297 -5.375 1 98.56 137 TYR B CA 1
ATOM 3932 C C . TYR B 1 137 ? 17.875 -26.25 -4.809 1 98.56 137 TYR B C 1
ATOM 3934 O O . TYR B 1 137 ? 17.016 -25.844 -4.023 1 98.56 137 TYR B O 1
ATOM 3942 N N . ALA B 1 138 ? 17.984 -27.469 -5.238 1 98.75 138 ALA B N 1
ATOM 3943 C CA . ALA B 1 138 ? 16.891 -28.406 -5.121 1 98.75 138 ALA B CA 1
ATOM 3944 C C . ALA B 1 138 ? 16.5 -28.625 -3.658 1 98.75 138 ALA B C 1
ATOM 3946 O O . ALA B 1 138 ? 15.312 -28.719 -3.326 1 98.75 138 ALA B O 1
ATOM 3947 N N . ASP B 1 139 ? 17.5 -28.656 -2.76 1 98.5 139 ASP B N 1
ATOM 3948 C CA . ASP B 1 139 ? 17.234 -28.953 -1.355 1 98.5 139 ASP B CA 1
ATOM 3949 C C . ASP B 1 139 ? 16.344 -27.875 -0.738 1 98.5 139 ASP B C 1
ATOM 3951 O O . ASP B 1 139 ? 15.484 -28.172 0.098 1 98.5 139 ASP B O 1
ATOM 3955 N N . PHE B 1 140 ? 16.531 -26.672 -1.109 1 98.62 140 PHE B N 1
ATOM 3956 C CA . PHE B 1 140 ? 15.75 -25.578 -0.54 1 98.62 140 PHE B CA 1
ATOM 3957 C C . PHE B 1 140 ? 14.477 -25.328 -1.344 1 98.62 140 PHE B C 1
ATOM 3959 O O . PHE B 1 140 ? 13.422 -25.078 -0.772 1 98.62 140 PHE B O 1
ATOM 3966 N N . THR B 1 141 ? 14.516 -25.391 -2.656 1 98.56 141 THR B N 1
ATOM 3967 C CA . THR B 1 141 ? 13.438 -25 -3.555 1 98.56 141 THR B CA 1
ATOM 3968 C C . THR B 1 141 ? 12.289 -26 -3.498 1 98.56 141 THR B C 1
ATOM 3970 O O . THR B 1 141 ? 11.117 -25.609 -3.467 1 98.56 141 THR B O 1
ATOM 3973 N N . SER B 1 142 ? 12.539 -27.234 -3.344 1 98.62 142 SER B N 1
ATOM 3974 C CA . SER B 1 142 ? 11.547 -28.281 -3.555 1 98.62 142 SER B CA 1
ATOM 3975 C C . SER B 1 142 ? 10.852 -28.656 -2.25 1 98.62 142 SER B C 1
ATOM 3977 O O . SER B 1 142 ? 11.469 -28.625 -1.183 1 98.62 142 SER B O 1
ATOM 3979 N N . PHE B 1 143 ? 9.602 -28.953 -2.361 1 98.88 143 PHE B N 1
ATOM 3980 C CA . PHE B 1 143 ? 8.875 -29.547 -1.247 1 98.88 143 PHE B CA 1
ATOM 3981 C C . PHE B 1 143 ? 8.773 -31.062 -1.411 1 98.88 143 PHE B C 1
ATOM 3983 O O . PHE B 1 143 ? 8.148 -31.547 -2.355 1 98.88 143 PHE B O 1
ATOM 3990 N N . LYS B 1 144 ? 9.398 -31.75 -0.539 1 98.75 144 LYS B N 1
ATOM 3991 C CA . LYS B 1 144 ? 9.305 -33.219 -0.532 1 98.75 144 LYS B CA 1
ATOM 3992 C C . LYS B 1 144 ? 7.996 -33.656 0.107 1 98.75 144 LYS B C 1
ATOM 3994 O O . LYS B 1 144 ? 7.754 -33.406 1.29 1 98.75 144 LYS B O 1
ATOM 3999 N N . VAL B 1 145 ? 7.152 -34.344 -0.67 1 98.75 145 VAL B N 1
ATOM 4000 C CA . VAL B 1 145 ? 5.934 -34.906 -0.119 1 98.75 145 VAL B CA 1
ATOM 4001 C C . VAL B 1 145 ? 6.293 -36.031 0.852 1 98.75 145 VAL B C 1
ATOM 4003 O O . VAL B 1 145 ? 7.098 -36.906 0.527 1 98.75 145 VAL B O 1
ATOM 4006 N N . PRO B 1 146 ? 5.715 -36 2.014 1 98.19 146 PRO B N 1
ATOM 4007 C CA . PRO B 1 146 ? 6.043 -37.062 2.982 1 98.19 146 PRO B CA 1
ATOM 4008 C C . PRO B 1 146 ? 5.824 -38.469 2.426 1 98.19 146 PRO B C 1
ATOM 4010 O O . PRO B 1 146 ? 4.855 -38.688 1.7 1 98.19 146 PRO B O 1
ATOM 4013 N N . GLU B 1 147 ? 6.656 -39.344 2.826 1 95.75 147 GLU B N 1
ATOM 4014 C CA . GLU B 1 147 ? 6.637 -40.719 2.311 1 95.75 147 GLU B CA 1
ATOM 4015 C C . GLU B 1 147 ? 5.32 -41.406 2.645 1 95.75 147 GLU B C 1
ATOM 4017 O O . GLU B 1 147 ? 4.836 -42.219 1.868 1 95.75 147 GLU B O 1
ATOM 4022 N N . ASN B 1 148 ? 4.812 -41.062 3.717 1 96.06 148 ASN B N 1
ATOM 4023 C CA . ASN B 1 148 ? 3.604 -41.719 4.18 1 96.06 148 ASN B CA 1
ATOM 4024 C C . ASN B 1 148 ? 2.344 -41 3.697 1 96.06 148 ASN B C 1
ATOM 4026 O O . ASN B 1 148 ? 1.231 -41.375 4.082 1 96.06 148 ASN B O 1
ATOM 4030 N N . SER B 1 149 ? 2.545 -40 2.906 1 97.12 149 SER B N 1
ATOM 4031 C CA . SER B 1 149 ? 1.376 -39.281 2.416 1 97.12 149 SER B CA 1
ATOM 4032 C C . SER B 1 149 ? 0.509 -40.156 1.529 1 97.12 149 SER B C 1
ATOM 4034 O O . SER B 1 149 ? 1.02 -40.844 0.644 1 97.12 149 SER B O 1
ATOM 4036 N N . GLU B 1 150 ? -0.804 -40.094 1.751 1 96.75 150 GLU B N 1
ATOM 4037 C CA . GLU B 1 150 ? -1.756 -40.844 0.929 1 96.75 150 GLU B CA 1
ATOM 4038 C C . GLU B 1 150 ? -2.449 -39.938 -0.074 1 96.75 150 GLU B C 1
ATOM 4040 O O . GLU B 1 150 ? -3.314 -40.375 -0.833 1 96.75 150 GLU B O 1
ATOM 4045 N N . LEU B 1 151 ? -2.031 -38.719 -0.093 1 97.38 151 LEU B N 1
ATOM 4046 C CA . LEU B 1 151 ? -2.637 -37.75 -0.996 1 97.38 151 LEU B CA 1
ATOM 4047 C C . LEU B 1 151 ? -2.182 -37.969 -2.432 1 97.38 151 LEU B C 1
ATOM 4049 O O . LEU B 1 151 ? -1 -38.219 -2.682 1 97.38 151 LEU B O 1
ATOM 4053 N N . ASP B 1 152 ? -3.125 -37.938 -3.344 1 97.06 152 ASP B N 1
ATOM 4054 C CA . ASP B 1 152 ? -2.766 -38.062 -4.754 1 97.06 152 ASP B CA 1
ATOM 4055 C C . ASP B 1 152 ? -2.139 -36.75 -5.273 1 97.06 152 ASP B C 1
ATOM 4057 O O . ASP B 1 152 ? -2.084 -35.75 -4.559 1 97.06 152 ASP B O 1
ATOM 4061 N N . ASP B 1 153 ? -1.624 -36.75 -6.441 1 97.25 153 ASP B N 1
ATOM 4062 C CA . ASP B 1 153 ? -0.904 -35.625 -7.027 1 97.25 153 ASP B CA 1
ATOM 4063 C C . ASP B 1 153 ? -1.792 -34.406 -7.109 1 97.25 153 ASP B C 1
ATOM 4065 O O . ASP B 1 153 ? -1.36 -33.281 -6.766 1 97.25 153 ASP B O 1
ATOM 4069 N N . GLU B 1 154 ? -3.01 -34.531 -7.496 1 97.31 154 GLU B N 1
ATOM 4070 C CA . GLU B 1 154 ? -3.908 -33.406 -7.691 1 97.31 154 GLU B CA 1
ATOM 4071 C C . GLU B 1 154 ? -4.18 -32.688 -6.375 1 97.31 154 GLU B C 1
ATOM 4073 O O . GLU B 1 154 ? -4.457 -31.484 -6.367 1 97.31 154 GLU B O 1
ATOM 4078 N N . SER B 1 155 ? -4.039 -33.438 -5.254 1 97.75 155 SER B N 1
ATOM 4079 C CA . SER B 1 155 ? -4.289 -32.844 -3.939 1 97.75 155 SER B CA 1
ATOM 4080 C C . SER B 1 155 ? -3.133 -31.969 -3.5 1 97.75 155 SER B C 1
ATOM 4082 O O . SER B 1 155 ? -3.303 -31.094 -2.641 1 97.75 155 SER B O 1
ATOM 4084 N N . VAL B 1 156 ? -1.933 -32.156 -4.102 1 98.25 156 VAL B N 1
ATOM 4085 C CA . VAL B 1 156 ? -0.79 -31.422 -3.559 1 98.25 156 VAL B CA 1
ATOM 4086 C C . VAL B 1 156 ? -0.137 -30.594 -4.66 1 98.25 156 VAL B C 1
ATOM 4088 O O . VAL B 1 156 ? 0.683 -29.719 -4.379 1 98.25 156 VAL B O 1
ATOM 4091 N N . LEU B 1 157 ? -0.569 -30.781 -5.922 1 98.69 157 LEU B N 1
ATOM 4092 C CA . LEU B 1 157 ? -0 -30.109 -7.094 1 98.69 157 LEU B CA 1
ATOM 4093 C C . LEU B 1 157 ? -0.002 -28.594 -6.914 1 98.69 157 LEU B C 1
ATOM 4095 O O . LEU B 1 157 ? 0.984 -27.938 -7.234 1 98.69 157 LEU B O 1
ATOM 4099 N N . PHE B 1 158 ? -1.076 -28.078 -6.324 1 98.62 158 PHE B N 1
ATOM 4100 C CA . PHE B 1 158 ? -1.295 -26.641 -6.336 1 98.62 158 PHE B CA 1
ATOM 4101 C C . PHE B 1 158 ? -0.543 -25.969 -5.191 1 98.62 158 PHE B C 1
ATOM 4103 O O . PHE B 1 158 ? -0.567 -24.75 -5.059 1 98.62 158 PHE B O 1
ATOM 4110 N N . LEU B 1 159 ? 0.203 -26.797 -4.398 1 98.75 159 LEU B N 1
ATOM 4111 C CA . LEU B 1 159 ? 1.186 -26.219 -3.488 1 98.75 159 LEU B CA 1
ATOM 4112 C C . LEU B 1 159 ? 2.271 -25.484 -4.262 1 98.75 159 LEU B C 1
ATOM 4114 O O . LEU B 1 159 ? 2.996 -24.656 -3.691 1 98.75 159 LEU B O 1
ATOM 4118 N N . SER B 1 160 ? 2.346 -25.781 -5.52 1 98.56 160 SER B N 1
ATOM 4119 C CA . SER B 1 160 ? 3.361 -25.172 -6.371 1 98.56 160 SER B CA 1
ATOM 4120 C C . SER B 1 160 ? 3.078 -23.688 -6.59 1 98.56 160 SER B C 1
ATOM 4122 O O . SER B 1 160 ? 3.988 -22.906 -6.898 1 98.56 160 SER B O 1
ATOM 4124 N N . ASP B 1 161 ? 1.807 -23.234 -6.496 1 98.5 161 ASP B N 1
ATOM 4125 C CA . ASP B 1 161 ? 1.494 -21.844 -6.797 1 98.5 161 ASP B CA 1
ATOM 4126 C C . ASP B 1 161 ? 0.129 -21.453 -6.234 1 98.5 161 ASP B C 1
ATOM 4128 O O . ASP B 1 161 ? 0.044 -20.719 -5.25 1 98.5 161 ASP B O 1
ATOM 4132 N N . VAL B 1 162 ? -0.994 -22.031 -6.645 1 98.56 162 VAL B N 1
ATOM 4133 C CA . VAL B 1 162 ? -2.365 -21.594 -6.395 1 98.56 162 VAL B CA 1
ATOM 4134 C C . VAL B 1 162 ? -2.611 -21.5 -4.891 1 98.56 162 VAL B C 1
ATOM 4136 O O . VAL B 1 162 ? -3.055 -20.453 -4.398 1 98.56 162 VAL B O 1
ATOM 4139 N N . ILE B 1 163 ? -2.277 -22.562 -4.164 1 98.81 163 ILE B N 1
ATOM 4140 C CA . ILE B 1 163 ? -2.578 -22.609 -2.738 1 98.81 163 ILE B CA 1
ATOM 4141 C C . ILE B 1 163 ? -1.754 -21.562 -1.998 1 98.81 163 ILE B C 1
ATOM 4143 O O . ILE B 1 163 ? -2.309 -20.688 -1.326 1 98.81 163 ILE B O 1
ATOM 4147 N N . PRO B 1 164 ? -0.457 -21.562 -2.15 1 98.88 164 PRO B N 1
ATOM 4148 C CA . PRO B 1 164 ? 0.316 -20.609 -1.36 1 98.88 164 PRO B CA 1
ATOM 4149 C C . PRO B 1 164 ? 0.089 -19.156 -1.803 1 98.88 164 PRO B C 1
ATOM 4151 O O . PRO B 1 164 ? 0.126 -18.25 -0.978 1 98.88 164 PRO B O 1
ATOM 4154 N N . THR B 1 165 ? -0.084 -18.875 -3.098 1 98.75 165 THR B N 1
ATOM 4155 C CA . THR B 1 165 ? -0.361 -17.531 -3.57 1 98.75 165 THR B CA 1
ATOM 4156 C C . THR B 1 165 ? -1.638 -16.984 -2.936 1 98.75 165 THR B C 1
ATOM 4158 O O . THR B 1 165 ? -1.662 -15.852 -2.449 1 98.75 165 THR B O 1
ATOM 4161 N N . SER B 1 166 ? -2.664 -17.797 -2.943 1 98.88 166 SER B N 1
ATOM 4162 C CA . SER B 1 166 ? -3.943 -17.391 -2.367 1 98.88 166 SER B CA 1
ATOM 4163 C C . SER B 1 166 ? -3.83 -17.188 -0.862 1 98.88 166 SER B C 1
ATOM 4165 O O . SER B 1 166 ? -4.312 -16.172 -0.334 1 98.88 166 SER B O 1
ATOM 4167 N N . TYR B 1 167 ? -3.199 -18.141 -0.195 1 98.94 167 TYR B N 1
ATOM 4168 C CA . TYR B 1 167 ? -3.012 -18.062 1.249 1 98.94 167 TYR B CA 1
ATOM 4169 C C . TYR B 1 167 ? -2.227 -16.812 1.621 1 98.94 167 TYR B C 1
ATOM 4171 O O . TYR B 1 167 ? -2.635 -16.047 2.508 1 98.94 167 TYR B O 1
ATOM 4179 N N . TRP B 1 168 ? -1.114 -16.641 0.957 1 98.88 168 TRP B N 1
ATOM 4180 C CA . TRP B 1 168 ? -0.26 -15.484 1.226 1 98.88 168 TRP B CA 1
ATOM 4181 C C . TRP B 1 168 ? -1.021 -14.18 1.01 1 98.88 168 TRP B C 1
ATOM 4183 O O . TRP B 1 168 ? -0.847 -13.227 1.764 1 98.88 168 TRP B O 1
ATOM 4193 N N . SER B 1 169 ? -1.829 -14.094 -0.019 1 98.81 169 SER B N 1
ATOM 4194 C CA . SER B 1 169 ? -2.588 -12.883 -0.314 1 98.81 169 SER B CA 1
ATOM 4195 C C . SER B 1 169 ? -3.518 -12.516 0.837 1 98.81 169 SER B C 1
ATOM 4197 O O . SER B 1 169 ? -3.635 -11.344 1.201 1 98.81 169 SER B O 1
ATOM 4199 N N . VAL B 1 170 ? -4.168 -13.523 1.359 1 98.94 170 VAL B N 1
ATOM 4200 C CA . VAL B 1 170 ? -5.07 -13.305 2.486 1 98.94 170 VAL B CA 1
ATOM 4201 C C . VAL B 1 170 ? -4.27 -12.859 3.709 1 98.94 170 VAL B C 1
ATOM 4203 O O . VAL B 1 170 ? -4.617 -11.875 4.359 1 98.94 170 VAL B O 1
ATOM 4206 N N . GLU B 1 171 ? -3.156 -13.531 3.98 1 98.75 171 GLU B N 1
ATOM 4207 C CA . GLU B 1 171 ? -2.32 -13.188 5.129 1 98.75 171 GLU B CA 1
ATOM 4208 C C . GLU B 1 171 ? -1.693 -11.805 4.969 1 98.75 171 GLU B C 1
ATOM 4210 O O . GLU B 1 171 ? -1.73 -10.992 5.891 1 98.75 171 GLU B O 1
ATOM 4215 N N . HIS B 1 172 ? -1.149 -11.594 3.842 1 98.69 172 HIS B N 1
ATOM 4216 C CA . HIS B 1 172 ? -0.396 -10.375 3.566 1 98.69 172 HIS B CA 1
ATOM 4217 C C . HIS B 1 172 ? -1.313 -9.164 3.529 1 98.69 172 HIS B C 1
ATOM 4219 O O . HIS B 1 172 ? -0.898 -8.055 3.879 1 98.69 172 HIS B O 1
ATOM 4225 N N . SER B 1 173 ? -2.551 -9.328 3.166 1 98.69 173 SER B N 1
ATOM 4226 C CA . SER B 1 173 ? -3.516 -8.234 3.125 1 98.69 173 SER B CA 1
ATOM 4227 C C . SER B 1 173 ? -3.959 -7.832 4.527 1 98.69 173 SER B C 1
ATOM 4229 O O . SER B 1 173 ? -4.496 -6.738 4.727 1 98.69 173 SER B O 1
ATOM 4231 N N . GLY B 1 174 ? -3.857 -8.75 5.457 1 98.38 174 GLY B N 1
ATOM 4232 C CA . GLY B 1 174 ? -4.215 -8.453 6.836 1 98.38 174 GLY B CA 1
ATOM 4233 C C . GLY B 1 174 ? -5.645 -8.82 7.172 1 98.38 174 GLY B C 1
ATOM 4234 O O . GLY B 1 174 ? -6.23 -8.273 8.109 1 98.38 174 GLY B O 1
ATOM 4235 N N . VAL B 1 175 ? -6.254 -9.703 6.391 1 98.75 175 VAL B N 1
ATOM 4236 C CA . VAL B 1 175 ? -7.598 -10.172 6.711 1 98.75 175 VAL B CA 1
ATOM 4237 C C . VAL B 1 175 ? -7.645 -10.664 8.156 1 98.75 175 VAL B C 1
ATOM 4239 O O . VAL B 1 175 ? -6.719 -11.328 8.617 1 98.75 175 VAL B O 1
ATOM 4242 N N . LYS B 1 176 ? -8.672 -10.328 8.859 1 98.25 176 LYS B N 1
ATOM 4243 C CA . LYS B 1 176 ? -8.914 -10.766 10.234 1 98.25 176 LYS B CA 1
ATOM 4244 C C . LYS B 1 176 ? -10.344 -11.25 10.414 1 98.25 176 LYS B C 1
ATOM 4246 O O . LYS B 1 176 ? -11.188 -11.055 9.539 1 98.25 176 LYS B O 1
ATOM 4251 N N . SER B 1 177 ? -10.477 -11.852 11.57 1 98.62 177 SER B N 1
ATOM 4252 C CA . SER B 1 177 ? -11.82 -12.305 11.914 1 98.62 177 SER B CA 1
ATOM 4253 C C . SER B 1 177 ? -12.805 -11.141 11.906 1 98.62 177 SER B C 1
ATOM 4255 O O . SER B 1 177 ? -12.508 -10.062 12.43 1 98.62 177 SER B O 1
ATOM 4257 N N . GLY B 1 178 ? -13.945 -11.344 11.273 1 98.56 178 GLY B N 1
ATOM 4258 C CA . GLY B 1 178 ? -14.992 -10.336 11.258 1 98.56 178 GLY B CA 1
ATOM 4259 C C . GLY B 1 178 ? -14.945 -9.445 10.031 1 98.56 178 GLY B C 1
ATOM 4260 O O . GLY B 1 178 ? -15.875 -8.672 9.781 1 98.56 178 GLY B O 1
ATOM 4261 N N . ASP B 1 179 ? -13.961 -9.57 9.188 1 98.75 179 ASP B N 1
ATOM 4262 C CA . ASP B 1 179 ? -13.773 -8.688 8.039 1 98.75 179 ASP B CA 1
ATOM 4263 C C . ASP B 1 179 ? -14.758 -9.023 6.922 1 98.75 179 ASP B C 1
ATOM 4265 O O . ASP B 1 179 ? -15.164 -10.18 6.766 1 98.75 179 ASP B O 1
ATOM 4269 N N . THR B 1 180 ? -15.148 -8.023 6.211 1 98.88 180 THR B N 1
ATOM 4270 C CA . THR B 1 180 ? -15.719 -8.18 4.879 1 98.88 180 THR B CA 1
ATOM 4271 C C . THR B 1 180 ? -14.617 -8.172 3.816 1 98.88 180 THR B C 1
ATOM 4273 O O . THR B 1 180 ? -13.852 -7.211 3.717 1 98.88 180 THR B O 1
ATOM 4276 N N . VAL B 1 181 ? -14.562 -9.273 3.043 1 98.94 181 VAL B N 1
ATOM 4277 C CA . VAL B 1 181 ? -13.5 -9.43 2.055 1 98.94 181 VAL B CA 1
ATOM 4278 C C . VAL B 1 181 ? -14.102 -9.531 0.658 1 98.94 181 VAL B C 1
ATOM 4280 O O . VAL B 1 181 ? -14.977 -10.367 0.412 1 98.94 181 VAL B O 1
ATOM 4283 N N . VAL B 1 182 ? -13.688 -8.656 -0.245 1 98.94 182 VAL B N 1
ATOM 4284 C CA . VAL B 1 182 ? -14.055 -8.742 -1.655 1 98.94 182 VAL B CA 1
ATOM 4285 C C . VAL B 1 182 ? -12.891 -9.344 -2.451 1 98.94 182 VAL B C 1
ATOM 4287 O O . VAL B 1 182 ? -11.758 -8.875 -2.346 1 98.94 182 VAL B O 1
ATOM 4290 N N . VAL B 1 183 ? -13.156 -10.336 -3.205 1 98.94 183 VAL B N 1
ATOM 4291 C CA . VAL B 1 183 ? -12.172 -10.961 -4.086 1 98.94 183 VAL B CA 1
ATOM 4292 C C . VAL B 1 183 ? -12.539 -10.695 -5.543 1 98.94 183 VAL B C 1
ATOM 4294 O O . VAL B 1 183 ? -13.586 -11.141 -6.016 1 98.94 183 VAL B O 1
ATOM 4297 N N . LEU B 1 184 ? -11.68 -9.93 -6.219 1 98.5 184 LEU B N 1
ATOM 4298 C CA . LEU B 1 184 ? -11.883 -9.672 -7.641 1 98.5 184 LEU B CA 1
ATOM 4299 C C . LEU B 1 184 ? -11.289 -10.797 -8.484 1 98.5 184 LEU B C 1
ATOM 4301 O O . LEU B 1 184 ? -10.07 -11.008 -8.469 1 98.5 184 LEU B O 1
ATOM 4305 N N . GLY B 1 185 ? -12.078 -11.461 -9.242 1 97.5 185 GLY B N 1
ATOM 4306 C CA . GLY B 1 185 ? -11.688 -12.641 -10.008 1 97.5 185 GLY B CA 1
ATOM 4307 C C . GLY B 1 185 ? -12.07 -13.945 -9.328 1 97.5 185 GLY B C 1
ATOM 4308 O O . GLY B 1 185 ? -11.773 -14.141 -8.148 1 97.5 185 GLY B O 1
ATOM 4309 N N . CYS B 1 186 ? -12.75 -14.773 -10.078 1 97.88 186 CYS B N 1
ATOM 4310 C CA . CYS B 1 186 ? -13.125 -16.078 -9.57 1 97.88 186 CYS B CA 1
ATOM 4311 C C . CYS B 1 186 ? -12.477 -17.188 -10.391 1 97.88 186 CYS B C 1
ATOM 4313 O O . CYS B 1 186 ? -13.109 -18.203 -10.688 1 97.88 186 CYS B O 1
ATOM 4315 N N . GLY B 1 187 ? -11.273 -16.906 -10.844 1 97.25 187 GLY B N 1
ATOM 4316 C CA . GLY B 1 187 ? -10.422 -17.984 -11.336 1 97.25 187 GLY B CA 1
ATOM 4317 C C . GLY B 1 187 ? -9.82 -18.828 -10.219 1 97.25 187 GLY B C 1
ATOM 4318 O O . GLY B 1 187 ? -10.242 -18.719 -9.062 1 97.25 187 GLY B O 1
ATOM 4319 N N . PRO B 1 188 ? -8.828 -19.625 -10.57 1 97.88 188 PRO B N 1
ATOM 4320 C CA . PRO B 1 188 ? -8.258 -20.531 -9.57 1 97.88 188 PRO B CA 1
ATOM 4321 C C . PRO B 1 188 ? -7.734 -19.797 -8.344 1 97.88 188 PRO B C 1
ATOM 4323 O O . PRO B 1 188 ? -8.031 -20.203 -7.211 1 97.88 188 PRO B O 1
ATOM 4326 N N . ILE B 1 189 ? -6.992 -18.719 -8.539 1 98.38 189 ILE B N 1
ATOM 4327 C CA . ILE B 1 189 ? -6.438 -17.969 -7.426 1 98.38 189 ILE B CA 1
ATOM 4328 C C . ILE B 1 189 ? -7.566 -17.344 -6.605 1 98.38 189 ILE B C 1
ATOM 4330 O O . ILE B 1 189 ? -7.566 -17.438 -5.375 1 98.38 189 ILE B O 1
ATOM 4334 N N . GLY B 1 190 ? -8.5 -16.75 -7.312 1 98.69 190 GLY B N 1
ATOM 4335 C CA . GLY B 1 190 ? -9.609 -16.109 -6.629 1 98.69 190 GLY B CA 1
ATOM 4336 C C . GLY B 1 190 ? -10.445 -17.062 -5.809 1 98.69 190 GLY B C 1
ATOM 4337 O O . GLY B 1 190 ? -10.773 -16.781 -4.656 1 98.69 190 GLY B O 1
ATOM 4338 N N . LEU B 1 191 ? -10.789 -18.188 -6.418 1 98.81 191 LEU B N 1
ATOM 4339 C CA . LEU B 1 191 ? -11.594 -19.188 -5.723 1 98.81 191 LEU B CA 1
ATOM 4340 C C . LEU B 1 191 ? -10.867 -19.719 -4.488 1 98.81 191 LEU B C 1
ATOM 4342 O O . LEU B 1 191 ? -11.477 -19.875 -3.426 1 98.81 191 LEU B O 1
ATOM 4346 N N . MET B 1 192 ? -9.594 -19.984 -4.633 1 98.81 192 MET B N 1
ATOM 4347 C CA . MET B 1 192 ? -8.82 -20.453 -3.492 1 98.81 192 MET B CA 1
ATOM 4348 C C . MET B 1 192 ? -8.688 -19.375 -2.432 1 98.81 192 MET B C 1
ATOM 4350 O O . MET B 1 192 ? -8.727 -19.656 -1.233 1 98.81 192 MET B O 1
ATOM 4354 N N . THR B 1 193 ? -8.547 -18.094 -2.803 1 98.94 193 THR B N 1
ATOM 4355 C CA . THR B 1 193 ? -8.477 -16.953 -1.894 1 98.94 193 THR B CA 1
ATOM 4356 C C . THR B 1 193 ? -9.75 -16.859 -1.057 1 98.94 193 THR B C 1
ATOM 4358 O O . THR B 1 193 ? -9.695 -16.594 0.146 1 98.94 193 THR B O 1
ATOM 4361 N N . GLN B 1 194 ? -10.891 -17.094 -1.705 1 98.94 194 GLN B N 1
ATOM 4362 C CA . GLN B 1 194 ? -12.164 -17.078 -1 1 98.94 194 GLN B CA 1
ATOM 4363 C C . GLN B 1 194 ? -12.18 -18.094 0.134 1 98.94 194 GLN B C 1
ATOM 4365 O O . GLN B 1 194 ? -12.625 -17.797 1.242 1 98.94 194 GLN B O 1
ATOM 4370 N N . LYS B 1 195 ? -11.641 -19.281 -0.138 1 98.81 195 LYS B N 1
ATOM 4371 C CA . LYS B 1 195 ? -11.57 -20.328 0.885 1 98.81 195 LYS B CA 1
ATOM 4372 C C . LYS B 1 195 ? -10.719 -19.875 2.07 1 98.81 195 LYS B C 1
ATOM 4374 O O . LYS B 1 195 ? -11.117 -20.047 3.225 1 98.81 195 LYS B O 1
ATOM 4379 N N . PHE B 1 196 ? -9.594 -19.328 1.777 1 98.88 196 PHE B N 1
ATOM 4380 C CA . PHE B 1 196 ? -8.688 -18.922 2.846 1 98.88 196 PHE B CA 1
ATOM 4381 C C . PHE B 1 196 ? -9.25 -17.734 3.611 1 98.88 196 PHE B C 1
ATOM 4383 O O . PHE B 1 196 ? -9.023 -17.594 4.816 1 98.88 196 PHE B O 1
ATOM 4390 N N . ALA B 1 197 ? -10 -16.812 2.924 1 98.88 197 ALA B N 1
ATOM 4391 C CA . ALA B 1 197 ? -10.656 -15.711 3.627 1 98.88 197 ALA B CA 1
ATOM 4392 C C . ALA B 1 197 ? -11.609 -16.234 4.699 1 98.88 197 ALA B C 1
ATOM 4394 O O . ALA B 1 197 ? -11.602 -15.75 5.832 1 98.88 197 ALA B O 1
ATOM 4395 N N . TRP B 1 198 ? -12.414 -17.281 4.328 1 98.81 198 TRP B N 1
ATOM 4396 C CA . TRP B 1 198 ? -13.289 -17.922 5.309 1 98.81 198 TRP B CA 1
ATOM 4397 C C . TRP B 1 198 ? -12.477 -18.516 6.457 1 98.81 198 TRP B C 1
ATOM 4399 O O . TRP B 1 198 ? -12.828 -18.328 7.629 1 98.81 198 TRP B O 1
ATOM 4409 N N . LEU B 1 199 ? -11.438 -19.203 6.098 1 98.5 199 LEU B N 1
ATOM 4410 C CA . LEU B 1 199 ? -10.625 -19.875 7.105 1 98.5 199 LEU B CA 1
ATOM 4411 C C . LEU B 1 199 ? -10.008 -18.875 8.07 1 98.5 199 LEU B C 1
ATOM 4413 O O . LEU B 1 199 ? -9.773 -19.188 9.242 1 98.5 199 LEU B O 1
ATOM 4417 N N . LYS B 1 200 ? -9.711 -17.656 7.574 1 98.38 200 LYS B N 1
ATOM 4418 C CA . LYS B 1 200 ? -9.125 -16.609 8.406 1 98.38 200 LYS B CA 1
ATOM 4419 C C . LYS B 1 200 ? -10.188 -15.969 9.305 1 98.38 200 LYS B C 1
ATOM 4421 O O . LYS B 1 200 ? -9.852 -15.18 10.195 1 98.38 200 LYS B O 1
ATOM 4426 N N . GLY B 1 201 ? -11.469 -16.25 9.062 1 98.5 201 GLY B N 1
ATOM 4427 C CA . GLY B 1 201 ? -12.523 -15.797 9.945 1 98.5 201 GLY B CA 1
ATOM 4428 C C . GLY B 1 201 ? -13.32 -14.641 9.383 1 98.5 201 GLY B C 1
ATOM 4429 O O . GLY B 1 201 ? -14.039 -13.953 10.109 1 98.5 201 GLY B O 1
ATOM 4430 N N . ALA B 1 202 ? -13.211 -14.391 8.086 1 98.69 202 ALA B N 1
ATOM 4431 C CA . ALA B 1 202 ? -14.016 -13.336 7.484 1 98.69 202 ALA B CA 1
ATOM 4432 C C . ALA B 1 202 ? -15.5 -13.539 7.781 1 98.69 202 ALA B C 1
ATOM 4434 O O . ALA B 1 202 ? -15.984 -14.68 7.805 1 98.69 202 ALA B O 1
ATOM 4435 N N . GLU B 1 203 ? -16.188 -12.469 8.008 1 98.5 203 GLU B N 1
ATOM 4436 C CA . GLU B 1 203 ? -17.625 -12.531 8.258 1 98.5 203 GLU B CA 1
ATOM 4437 C C . GLU B 1 203 ? -18.406 -12.586 6.945 1 98.5 203 GLU B C 1
ATOM 4439 O O . GLU B 1 203 ? -19.469 -13.227 6.871 1 98.5 203 GLU B O 1
ATOM 4444 N N . ARG B 1 204 ? -17.891 -11.891 6.031 1 98.56 204 ARG B N 1
ATOM 4445 C CA . ARG B 1 204 ? -18.5 -11.805 4.711 1 98.56 204 ARG B CA 1
ATOM 4446 C C . ARG B 1 204 ? -17.453 -11.922 3.609 1 98.56 204 ARG B C 1
ATOM 4448 O O . ARG B 1 204 ? -16.406 -11.266 3.664 1 98.56 204 ARG B O 1
ATOM 4455 N N . VAL B 1 205 ? -17.641 -12.828 2.633 1 98.94 205 VAL B N 1
ATOM 4456 C CA . VAL B 1 205 ? -16.781 -12.977 1.471 1 98.94 205 VAL B CA 1
ATOM 4457 C C . VAL B 1 205 ? -17.578 -12.789 0.19 1 98.94 205 VAL B C 1
ATOM 4459 O O . VAL B 1 205 ? -18.641 -13.406 0.02 1 98.94 205 VAL B O 1
ATOM 4462 N N . ILE B 1 206 ? -17.125 -11.922 -0.69 1 98.88 206 ILE B N 1
ATOM 4463 C CA . ILE B 1 206 ? -17.812 -11.555 -1.925 1 98.88 206 ILE B CA 1
ATOM 4464 C C . ILE B 1 206 ? -16.891 -11.82 -3.119 1 98.88 206 ILE B C 1
ATOM 4466 O O . ILE B 1 206 ? -15.758 -11.352 -3.154 1 98.88 206 ILE B O 1
ATOM 4470 N N . GLY B 1 207 ? -17.344 -12.617 -4.098 1 98.56 207 GLY B N 1
ATOM 4471 C CA . GLY B 1 207 ? -16.625 -12.867 -5.332 1 98.56 207 GLY B CA 1
ATOM 4472 C C . GLY B 1 207 ? -17.156 -12.07 -6.512 1 98.56 207 GLY B C 1
ATOM 4473 O O . GLY B 1 207 ? -18.375 -11.945 -6.68 1 98.56 207 GLY B O 1
ATOM 4474 N N . VAL B 1 208 ? -16.266 -11.477 -7.254 1 97.81 208 VAL B N 1
ATOM 4475 C CA . VAL B 1 208 ? -16.625 -10.68 -8.43 1 97.81 208 VAL B CA 1
ATOM 4476 C C . VAL B 1 208 ? -16 -11.305 -9.68 1 97.81 208 VAL B C 1
ATOM 4478 O O . VAL B 1 208 ? -14.812 -11.625 -9.695 1 97.81 208 VAL B O 1
ATOM 4481 N N . ASP B 1 209 ? -16.734 -11.516 -10.711 1 96.75 209 ASP B N 1
ATOM 4482 C CA . ASP B 1 209 ? -16.266 -12.047 -11.992 1 96.75 209 ASP B CA 1
ATOM 4483 C C . ASP B 1 209 ? -17.297 -11.781 -13.094 1 96.75 209 ASP B C 1
ATOM 4485 O O . ASP B 1 209 ? -18.297 -11.094 -12.867 1 96.75 209 ASP B O 1
ATOM 4489 N N . GLN B 1 210 ? -16.984 -12.148 -14.312 1 94.81 210 GLN B N 1
ATOM 4490 C CA . GLN B 1 210 ? -17.953 -12.008 -15.383 1 94.81 210 GLN B CA 1
ATOM 4491 C C . GLN B 1 210 ? -18.297 -13.359 -16 1 94.81 210 GLN B C 1
ATOM 4493 O O . GLN B 1 210 ? -19.234 -13.469 -16.797 1 94.81 210 GLN B O 1
ATOM 4498 N N . ILE B 1 211 ? -17.547 -14.422 -15.688 1 95.38 211 ILE B N 1
ATOM 4499 C CA . ILE B 1 211 ? -17.75 -15.75 -16.266 1 95.38 211 ILE B CA 1
ATOM 4500 C C . ILE B 1 211 ? -18.781 -16.516 -15.445 1 95.38 211 ILE B C 1
ATOM 4502 O O . ILE B 1 211 ? -18.562 -16.828 -14.273 1 95.38 211 ILE B O 1
ATOM 4506 N N . PRO B 1 212 ? -19.844 -16.953 -16 1 96.5 212 PRO B N 1
ATOM 4507 C CA . PRO B 1 212 ? -20.969 -17.516 -15.25 1 96.5 212 PRO B CA 1
ATOM 4508 C C . PRO B 1 212 ? -20.594 -18.766 -14.469 1 96.5 212 PRO B C 1
ATOM 4510 O O . PRO B 1 212 ? -20.953 -18.906 -13.297 1 96.5 212 PRO B O 1
ATOM 4513 N N . HIS B 1 213 ? -19.906 -19.688 -15.102 1 97.69 213 HIS B N 1
ATOM 4514 C CA . HIS B 1 213 ? -19.641 -20.938 -14.406 1 97.69 213 HIS B CA 1
ATOM 4515 C C . HIS B 1 213 ? -18.656 -20.734 -13.258 1 97.69 213 HIS B C 1
ATOM 4517 O O . HIS B 1 213 ? -18.656 -21.5 -12.289 1 97.69 213 HIS B O 1
ATOM 4523 N N . ARG B 1 214 ? -17.797 -19.703 -13.312 1 98 214 ARG B N 1
ATOM 4524 C CA . ARG B 1 214 ? -16.922 -19.375 -12.195 1 98 214 ARG B CA 1
ATOM 4525 C C . ARG B 1 214 ? -17.719 -18.797 -11.023 1 98 214 ARG B C 1
ATOM 4527 O O . ARG B 1 214 ? -17.484 -19.172 -9.875 1 98 214 ARG B O 1
ATOM 4534 N N . LEU B 1 215 ? -18.641 -17.938 -11.344 1 97.94 215 LEU B N 1
ATOM 4535 C CA . LEU B 1 215 ? -19.5 -17.359 -10.32 1 97.94 215 LEU B CA 1
ATOM 4536 C C . LEU B 1 215 ? -20.344 -18.438 -9.648 1 97.94 215 LEU B C 1
ATOM 4538 O O . LEU B 1 215 ? -20.531 -18.422 -8.43 1 97.94 215 LEU B O 1
ATOM 4542 N N . GLU B 1 216 ? -20.859 -19.297 -10.477 1 98.31 216 GLU B N 1
ATOM 4543 C CA . GLU B 1 216 ? -21.656 -20.406 -9.938 1 98.31 216 GLU B CA 1
ATOM 4544 C C . GLU B 1 216 ? -20.828 -21.281 -9.008 1 98.31 216 GLU B C 1
ATOM 4546 O O . GLU B 1 216 ? -21.297 -21.688 -7.945 1 98.31 216 GLU B O 1
ATOM 4551 N N . HIS B 1 217 ? -19.625 -21.594 -9.453 1 98.5 217 HIS B N 1
ATOM 4552 C CA . HIS B 1 217 ? -18.734 -22.375 -8.617 1 98.5 217 HIS B CA 1
ATOM 4553 C C . HIS B 1 217 ? -18.453 -21.688 -7.289 1 98.5 217 HIS B C 1
ATOM 4555 O O . HIS B 1 217 ? -18.484 -22.328 -6.234 1 98.5 217 HIS B O 1
ATOM 4561 N N . ALA B 1 218 ? -18.156 -20.406 -7.293 1 98.69 218 ALA B N 1
ATOM 4562 C CA . ALA B 1 218 ? -17.891 -19.625 -6.09 1 98.69 218 ALA B CA 1
ATOM 4563 C C . ALA B 1 218 ? -19.062 -19.688 -5.121 1 98.69 218 ALA B C 1
ATOM 4565 O O . ALA B 1 218 ? -18.875 -19.906 -3.92 1 98.69 218 ALA B O 1
ATOM 4566 N N . LYS B 1 219 ? -20.219 -19.516 -5.617 1 98.44 219 LYS B N 1
ATOM 4567 C CA . LYS B 1 219 ? -21.422 -19.531 -4.809 1 98.44 219 LYS B CA 1
ATOM 4568 C C . LYS B 1 219 ? -21.688 -20.906 -4.215 1 98.44 219 LYS B C 1
ATOM 4570 O O . LYS B 1 219 ? -21.906 -21.047 -3.008 1 98.44 219 LYS B O 1
ATOM 4575 N N . ARG B 1 220 ? -21.594 -21.891 -5.02 1 98.19 220 ARG B N 1
ATOM 4576 C CA . ARG B 1 220 ? -22 -23.234 -4.625 1 98.19 220 ARG B CA 1
ATOM 4577 C C . ARG B 1 220 ? -20.938 -23.891 -3.75 1 98.19 220 ARG B C 1
ATOM 4579 O O . ARG B 1 220 ? -21.266 -24.531 -2.746 1 98.19 220 ARG B O 1
ATOM 4586 N N . VAL B 1 221 ? -19.75 -23.719 -4.156 1 98.19 221 VAL B N 1
ATOM 4587 C CA . VAL B 1 221 ? -18.672 -24.484 -3.523 1 98.19 221 VAL B CA 1
ATOM 4588 C C . VAL B 1 221 ? -18.062 -23.672 -2.381 1 98.19 221 VAL B C 1
ATOM 4590 O O . VAL B 1 221 ? -17.797 -24.219 -1.305 1 98.19 221 VAL B O 1
ATOM 4593 N N . ASN B 1 222 ? -17.859 -22.391 -2.592 1 98.56 222 ASN B N 1
ATOM 4594 C CA . ASN B 1 222 ? -17.188 -21.578 -1.588 1 98.56 222 ASN B CA 1
ATOM 4595 C C . ASN B 1 222 ? -18.172 -20.781 -0.741 1 98.56 222 ASN B C 1
ATOM 4597 O O . ASN B 1 222 ? -17.781 -20.109 0.206 1 98.56 222 ASN B O 1
ATOM 4601 N N . ASN B 1 223 ? -19.484 -20.859 -1.061 1 98.12 223 ASN B N 1
ATOM 4602 C CA . ASN B 1 223 ? -20.531 -20.188 -0.292 1 98.12 223 ASN B CA 1
ATOM 4603 C C . ASN B 1 223 ? -20.266 -18.688 -0.184 1 98.12 223 ASN B C 1
ATOM 4605 O O . ASN B 1 223 ? -20.25 -18.125 0.917 1 98.12 223 ASN B O 1
ATOM 4609 N N . VAL B 1 224 ? -19.984 -18.031 -1.305 1 98.38 224 VAL B N 1
ATOM 4610 C CA . VAL B 1 224 ? -19.75 -16.594 -1.27 1 98.38 224 VAL B CA 1
ATOM 4611 C C . VAL B 1 224 ? -20.844 -15.875 -2.035 1 98.38 224 VAL B C 1
ATOM 4613 O O . VAL B 1 224 ? -21.516 -16.469 -2.885 1 98.38 224 VAL B O 1
ATOM 4616 N N . GLU B 1 225 ? -21.094 -14.586 -1.633 1 98.25 225 GLU B N 1
ATOM 4617 C CA . GLU B 1 225 ? -21.875 -13.703 -2.484 1 98.25 225 GLU B CA 1
ATOM 4618 C C . GLU B 1 225 ? -21.141 -13.383 -3.779 1 98.25 225 GLU B C 1
ATOM 4620 O O . GLU B 1 225 ? -19.906 -13.242 -3.781 1 98.25 225 GLU B O 1
ATOM 4625 N N . THR B 1 226 ? -21.906 -13.344 -4.875 1 97.88 226 THR B N 1
ATOM 4626 C CA . THR B 1 226 ? -21.219 -13.094 -6.141 1 97.88 226 THR B CA 1
ATOM 4627 C C . THR B 1 226 ? -21.844 -11.898 -6.863 1 97.88 226 THR B C 1
ATOM 4629 O O . THR B 1 226 ? -23.047 -11.656 -6.746 1 97.88 226 THR B O 1
ATOM 4632 N N . TYR B 1 227 ? -21.047 -11.156 -7.539 1 97.12 227 TYR B N 1
ATOM 4633 C CA . TYR B 1 227 ? -21.453 -10.055 -8.406 1 97.12 227 TYR B CA 1
ATOM 4634 C C . TYR B 1 227 ? -20.844 -10.195 -9.797 1 97.12 227 TYR B C 1
ATOM 4636 O O . TYR B 1 227 ? -19.641 -10.406 -9.93 1 97.12 227 TYR B O 1
ATOM 4644 N N . ASP B 1 228 ? -21.656 -10.102 -10.82 1 95.19 228 ASP B N 1
ATOM 4645 C CA . ASP B 1 228 ? -21.25 -10.102 -12.227 1 95.19 228 ASP B CA 1
ATOM 4646 C C . ASP B 1 228 ? -21.016 -8.672 -12.719 1 95.19 228 ASP B C 1
ATOM 4648 O O . ASP B 1 228 ? -21.953 -7.875 -12.805 1 95.19 228 ASP B O 1
ATOM 4652 N N . PHE B 1 229 ? -19.766 -8.328 -13.102 1 90.38 229 PHE B N 1
ATOM 4653 C CA . PHE B 1 229 ? -19.484 -6.945 -13.453 1 90.38 229 PHE B CA 1
ATOM 4654 C C . PHE B 1 229 ? -19.766 -6.695 -14.93 1 90.38 229 PHE B C 1
ATOM 4656 O O . PHE B 1 229 ? -19.688 -5.559 -15.398 1 90.38 229 PHE B O 1
ATOM 4663 N N . SER B 1 230 ? -20.109 -7.668 -15.781 1 86.88 230 SER B N 1
ATOM 4664 C CA . SER B 1 230 ? -20.344 -7.508 -17.219 1 86.88 230 SER B CA 1
ATOM 4665 C C . SER B 1 230 ? -21.484 -6.527 -17.469 1 86.88 230 SER B C 1
ATOM 4667 O O . SER B 1 230 ? -21.5 -5.848 -18.5 1 86.88 230 SER B O 1
ATOM 4669 N N . ASN B 1 231 ? -22.359 -6.402 -16.594 1 78.88 231 ASN B N 1
ATOM 4670 C CA . ASN B 1 231 ? -23.469 -5.496 -16.844 1 78.88 231 ASN B CA 1
ATOM 4671 C C . ASN B 1 231 ? -23.531 -4.379 -15.805 1 78.88 231 ASN B C 1
ATOM 4673 O O . ASN B 1 231 ? -24.594 -3.809 -15.562 1 78.88 231 ASN B O 1
ATOM 4677 N N . ASN B 1 232 ? -22.438 -4.141 -15.203 1 83.12 232 ASN B N 1
ATOM 4678 C CA . ASN B 1 232 ? -22.422 -3.107 -14.18 1 83.12 232 ASN B CA 1
ATOM 4679 C C . ASN B 1 232 ? -21.141 -2.279 -14.234 1 83.12 232 ASN B C 1
ATOM 4681 O O . ASN B 1 232 ? -20.109 -2.689 -13.711 1 83.12 232 ASN B O 1
ATOM 4685 N N . SER B 1 233 ? -21.234 -1.135 -14.797 1 80.25 233 SER B N 1
ATOM 4686 C CA . SER B 1 233 ? -20.078 -0.273 -14.961 1 80.25 233 SER B CA 1
ATOM 4687 C C . SER B 1 233 ? -19.703 0.419 -13.656 1 80.25 233 SER B C 1
ATOM 4689 O O . SER B 1 233 ? -18.594 0.943 -13.516 1 80.25 233 SER B O 1
ATOM 4691 N N . GLU B 1 234 ? -20.609 0.356 -12.703 1 89.81 234 GLU B N 1
ATOM 4692 C CA . GLU B 1 234 ? -20.359 1.026 -11.438 1 89.81 234 GLU B CA 1
ATOM 4693 C C . GLU B 1 234 ? -20.234 0.02 -10.297 1 89.81 234 GLU B C 1
ATOM 4695 O O . GLU B 1 234 ? -20.719 0.271 -9.188 1 89.81 234 GLU B O 1
ATOM 4700 N N . LEU B 1 235 ? -19.656 -1.082 -10.586 1 92.88 235 LEU B N 1
ATOM 4701 C CA . LEU B 1 235 ? -19.625 -2.184 -9.633 1 92.88 235 LEU B CA 1
ATOM 4702 C C . LEU B 1 235 ? -18.906 -1.767 -8.352 1 92.88 235 LEU B C 1
ATOM 4704 O O . LEU B 1 235 ? -19.312 -2.162 -7.254 1 92.88 235 LEU B O 1
ATOM 4708 N N . GLY B 1 236 ? -17.844 -1.026 -8.469 1 95.69 236 GLY B N 1
ATOM 4709 C CA . GLY B 1 236 ? -17.141 -0.575 -7.273 1 95.69 236 GLY B CA 1
ATOM 4710 C C . GLY B 1 236 ? -18.031 0.186 -6.312 1 95.69 236 GLY B C 1
ATOM 4711 O O . GLY B 1 236 ? -18.047 -0.106 -5.113 1 95.69 236 GLY B O 1
ATOM 4712 N N . SER B 1 237 ? -18.75 1.144 -6.828 1 95.12 237 SER B N 1
ATOM 4713 C CA . SER B 1 237 ? -19.672 1.936 -6.02 1 95.12 237 SER B CA 1
ATOM 4714 C C . SER B 1 237 ? -20.781 1.072 -5.449 1 95.12 237 SER B C 1
ATOM 4716 O O . SER B 1 237 ? -21.219 1.271 -4.312 1 95.12 237 SER B O 1
ATOM 4718 N N . LEU B 1 238 ? -21.297 0.132 -6.27 1 96.44 238 LEU B N 1
ATOM 4719 C CA . LEU B 1 238 ? -22.328 -0.786 -5.805 1 96.44 238 LEU B CA 1
ATOM 4720 C C . LEU B 1 238 ? -21.844 -1.606 -4.617 1 96.44 238 LEU B C 1
ATOM 4722 O O . LEU B 1 238 ? -22.562 -1.764 -3.627 1 96.44 238 LEU B O 1
ATOM 4726 N N . LEU B 1 239 ? -20.641 -2.127 -4.727 1 97.75 239 LEU B N 1
ATOM 4727 C CA . LEU B 1 239 ? -20.078 -2.93 -3.643 1 97.75 239 LEU B CA 1
ATOM 4728 C C . LEU B 1 239 ? -19.891 -2.092 -2.383 1 97.75 239 LEU B C 1
ATOM 4730 O O . LEU B 1 239 ? -20.141 -2.57 -1.272 1 97.75 239 LEU B O 1
ATOM 4734 N N . ASN B 1 240 ? -19.422 -0.88 -2.529 1 97.25 240 ASN B N 1
ATOM 4735 C CA . ASN B 1 240 ? -19.297 0.028 -1.396 1 97.25 240 ASN B CA 1
ATOM 4736 C C . ASN B 1 240 ? -20.609 0.196 -0.657 1 97.25 240 ASN B C 1
ATOM 4738 O O . ASN B 1 240 ? -20.656 0.127 0.573 1 97.25 240 ASN B O 1
ATOM 4742 N N . GLU B 1 241 ? -21.703 0.401 -1.407 1 95.94 241 GLU B N 1
ATOM 4743 C CA . GLU B 1 241 ? -23.047 0.557 -0.838 1 95.94 241 GLU B CA 1
ATOM 4744 C C . GLU B 1 241 ? -23.5 -0.729 -0.163 1 95.94 241 GLU B C 1
ATOM 4746 O O . GLU B 1 241 ? -23.984 -0.703 0.976 1 95.94 241 GLU B O 1
ATOM 4751 N N . LYS B 1 242 ? -23.312 -1.817 -0.868 1 96.81 242 LYS B N 1
ATOM 4752 C CA . LYS B 1 242 ? -23.828 -3.105 -0.4 1 96.81 242 LYS B CA 1
ATOM 4753 C C . LYS B 1 242 ? -23.078 -3.566 0.85 1 96.81 242 LYS B C 1
ATOM 4755 O O . LYS B 1 242 ? -23.578 -4.395 1.609 1 96.81 242 LYS B O 1
ATOM 4760 N N . THR B 1 243 ? -21.906 -3.047 1.031 1 97.31 243 THR B N 1
ATOM 4761 C CA . THR B 1 243 ? -21.125 -3.408 2.217 1 97.31 243 THR B CA 1
ATOM 4762 C C . THR B 1 243 ? -21.188 -2.293 3.258 1 97.31 243 THR B C 1
ATOM 4764 O O . THR B 1 243 ? -20.422 -2.295 4.219 1 97.31 243 THR B O 1
ATOM 4767 N N . LYS B 1 244 ? -22.016 -1.318 3.082 1 95.25 244 LYS B N 1
ATOM 4768 C CA . LYS B 1 244 ? -22.281 -0.238 4.031 1 95.25 244 LYS B CA 1
ATOM 4769 C C . LYS B 1 244 ? -21.016 0.567 4.301 1 95.25 244 LYS B C 1
ATOM 4771 O O . LYS B 1 244 ? -20.641 0.787 5.457 1 95.25 244 LYS B O 1
ATOM 4776 N N . GLY B 1 245 ? -20.375 0.919 3.193 1 95.19 245 GLY B N 1
ATOM 4777 C CA . GLY B 1 245 ? -19.234 1.804 3.34 1 95.19 245 GLY B CA 1
ATOM 4778 C C . GLY B 1 245 ? -17.922 1.173 2.883 1 95.19 245 GLY B C 1
ATOM 4779 O O . GLY B 1 245 ? -16.844 1.714 3.135 1 95.19 245 GLY B O 1
ATOM 4780 N N . GLY B 1 246 ? -17.984 0.004 2.283 1 97.5 246 GLY B N 1
ATOM 4781 C CA . GLY B 1 246 ? -16.812 -0.61 1.673 1 97.5 246 GLY B CA 1
ATOM 4782 C C . GLY B 1 246 ? -16.328 -1.84 2.416 1 97.5 246 GLY B C 1
ATOM 4783 O O . GLY B 1 246 ? -16.672 -2.039 3.586 1 97.5 246 GLY B O 1
ATOM 4784 N N . ALA B 1 247 ? -15.578 -2.645 1.754 1 98.81 247 ALA B N 1
ATOM 4785 C CA . ALA B 1 247 ? -14.969 -3.846 2.326 1 98.81 247 ALA B CA 1
ATOM 4786 C C . ALA B 1 247 ? -13.703 -3.504 3.105 1 98.81 247 ALA B C 1
ATOM 4788 O O . ALA B 1 247 ? -12.984 -2.564 2.752 1 98.81 247 ALA B O 1
ATOM 4789 N N . ASP B 1 248 ? -13.406 -4.297 4.168 1 98.75 248 ASP B N 1
ATOM 4790 C CA . ASP B 1 248 ? -12.18 -4.125 4.934 1 98.75 248 ASP B CA 1
ATOM 4791 C C . ASP B 1 248 ? -10.945 -4.418 4.078 1 98.75 248 ASP B C 1
ATOM 4793 O O . ASP B 1 248 ? -9.93 -3.736 4.195 1 98.75 248 ASP B O 1
ATOM 4797 N N . VAL B 1 249 ? -11.117 -5.441 3.291 1 98.94 249 VAL B N 1
ATOM 4798 C CA . VAL B 1 249 ? -10.031 -5.879 2.422 1 98.94 249 VAL B CA 1
ATOM 4799 C C . VAL B 1 249 ? -10.578 -6.215 1.036 1 98.94 249 VAL B C 1
ATOM 4801 O O . VAL B 1 249 ? -11.625 -6.848 0.913 1 98.94 249 VAL B O 1
ATOM 4804 N N . VAL B 1 250 ? -9.953 -5.742 -0.003 1 98.94 250 VAL B N 1
ATOM 4805 C CA . VAL B 1 250 ? -10.203 -6.145 -1.384 1 98.94 250 VAL B CA 1
ATOM 4806 C C . VAL B 1 250 ? -8.961 -6.812 -1.957 1 98.94 250 VAL B C 1
ATOM 4808 O O . VAL B 1 250 ? -7.863 -6.246 -1.918 1 98.94 250 VAL B O 1
ATOM 4811 N N . ILE B 1 251 ? -9.086 -7.988 -2.447 1 98.94 251 ILE B N 1
ATOM 4812 C CA . ILE B 1 251 ? -7.969 -8.734 -3.018 1 98.94 251 ILE B CA 1
ATOM 4813 C C . ILE B 1 251 ? -8.18 -8.906 -4.52 1 98.94 251 ILE B C 1
ATOM 4815 O O . ILE B 1 251 ? -9.133 -9.562 -4.949 1 98.94 251 ILE B O 1
ATOM 4819 N N . ASP B 1 252 ? -7.309 -8.32 -5.312 1 98.75 252 ASP B N 1
ATOM 4820 C CA . ASP B 1 252 ? -7.348 -8.422 -6.766 1 98.75 252 ASP B CA 1
ATOM 4821 C C . ASP B 1 252 ? -6.609 -9.664 -7.254 1 98.75 252 ASP B C 1
ATOM 4823 O O . ASP B 1 252 ? -5.375 -9.719 -7.215 1 98.75 252 ASP B O 1
ATOM 4827 N N . CYS B 1 253 ? -7.336 -10.578 -7.754 1 98 253 CYS B N 1
ATOM 4828 C CA . CYS B 1 253 ? -6.762 -11.812 -8.289 1 98 253 CYS B CA 1
ATOM 4829 C C . CYS B 1 253 ? -6.844 -11.828 -9.812 1 98 253 CYS B C 1
ATOM 4831 O O . CYS B 1 253 ? -6.84 -12.898 -10.43 1 98 253 CYS B O 1
ATOM 4833 N N . VAL B 1 254 ? -6.992 -10.672 -10.43 1 94.94 254 VAL B N 1
ATOM 4834 C CA . VAL B 1 254 ? -7.176 -10.555 -11.867 1 94.94 254 VAL B CA 1
ATOM 4835 C C . VAL B 1 254 ? -5.895 -10.016 -12.508 1 94.94 254 VAL B C 1
ATOM 4837 O O . VAL B 1 254 ? -5.402 -10.586 -13.492 1 94.94 254 VAL B O 1
ATOM 4840 N N . GLY B 1 255 ? -5.383 -8.93 -11.977 1 91.94 255 GLY B N 1
ATOM 4841 C CA . GLY B 1 255 ? -4.207 -8.289 -12.547 1 91.94 255 GLY B CA 1
ATOM 4842 C C . GLY B 1 255 ? -4.508 -7.531 -13.828 1 91.94 255 GLY B C 1
ATOM 4843 O O . GLY B 1 255 ? -5.59 -6.961 -13.977 1 91.94 255 GLY B O 1
ATOM 4844 N N . MET B 1 256 ? -3.572 -7.441 -14.711 1 82.94 256 MET B N 1
ATOM 4845 C CA . MET B 1 256 ? -3.656 -6.621 -15.914 1 82.94 256 MET B CA 1
ATOM 4846 C C . MET B 1 256 ? -4.539 -7.285 -16.969 1 82.94 256 MET B C 1
ATOM 4848 O O . MET B 1 256 ? -4.773 -6.719 -18.031 1 82.94 256 MET B O 1
ATOM 4852 N N . ASP B 1 257 ? -5.039 -8.453 -16.688 1 72.25 257 ASP B N 1
ATOM 4853 C CA . ASP B 1 257 ? -5.84 -9.234 -17.625 1 72.25 257 ASP B CA 1
ATOM 4854 C C . ASP B 1 257 ? -7.328 -8.938 -17.453 1 72.25 257 ASP B C 1
ATOM 4856 O O . ASP B 1 257 ? -8.172 -9.656 -17.984 1 72.25 257 ASP B O 1
ATOM 4860 N N . GLY B 1 258 ? -7.598 -7.961 -16.828 1 6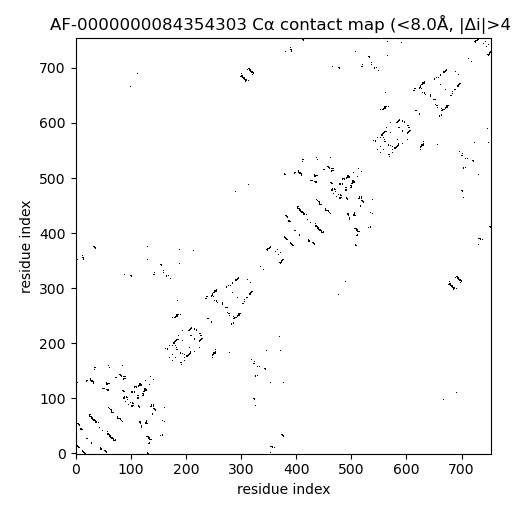8.81 258 GLY B N 1
ATOM 4861 C CA . GLY B 1 258 ? -9 -7.605 -16.688 1 68.81 258 GLY B CA 1
ATOM 4862 C C . GLY B 1 258 ? -9.664 -7.242 -18.016 1 68.81 258 GLY B C 1
ATOM 4863 O O . GLY B 1 258 ? -8.984 -7.043 -19.016 1 68.81 258 GLY B O 1
ATOM 4864 N N . THR B 1 259 ? -10.875 -7.391 -17.953 1 60.41 259 THR B N 1
ATOM 4865 C CA . THR B 1 259 ? -11.641 -7.051 -19.156 1 60.41 259 THR B CA 1
ATOM 4866 C C . THR B 1 259 ? -11.469 -5.574 -19.5 1 60.41 259 THR B C 1
ATOM 4868 O O . THR B 1 259 ? -11.625 -4.707 -18.625 1 60.41 259 THR B O 1
ATOM 4871 N N . VAL B 1 260 ? -11.016 -5.402 -20.688 1 66 260 VAL B N 1
ATOM 4872 C CA . VAL B 1 260 ? -10.867 -4.035 -21.172 1 66 260 VAL B CA 1
ATOM 4873 C C . VAL B 1 260 ? -12.203 -3.523 -21.688 1 66 260 VAL B C 1
ATOM 4875 O O . VAL B 1 260 ? -12.844 -4.164 -22.531 1 66 260 VAL B O 1
ATOM 4878 N N . PRO B 1 261 ? -12.703 -2.443 -21.031 1 59.03 261 PRO B N 1
ATOM 4879 C CA . PRO B 1 261 ? -13.961 -1.892 -21.547 1 59.03 261 PRO B CA 1
ATOM 4880 C C . PRO B 1 261 ? -13.891 -1.587 -23.047 1 59.03 261 PRO B C 1
ATOM 4882 O O . PRO B 1 261 ? -12.812 -1.286 -23.578 1 59.03 261 PRO B O 1
ATOM 4885 N N . ASN B 1 262 ? -15.102 -1.71 -23.641 1 56 262 ASN B N 1
ATOM 4886 C CA . ASN B 1 262 ? -15.203 -1.373 -25.047 1 56 262 ASN B CA 1
ATOM 4887 C C . ASN B 1 262 ? -14.703 0.043 -25.328 1 56 262 ASN B C 1
ATOM 4889 O O . ASN B 1 262 ? -15.062 0.982 -24.625 1 56 262 ASN B O 1
ATOM 4893 N N . GLY B 1 263 ? -13.789 0.239 -26.297 1 55.56 263 GLY B N 1
ATOM 4894 C CA . GLY B 1 263 ? -13.328 1.558 -26.703 1 55.56 263 GLY B CA 1
ATOM 4895 C C . GLY B 1 263 ? -12.016 1.958 -26.047 1 55.56 263 GLY B C 1
ATOM 4896 O O . GLY B 1 263 ? -11.43 2.988 -26.391 1 55.56 263 GLY B O 1
ATOM 4897 N N . GLU B 1 264 ? -11.719 1.255 -24.984 1 59.12 264 GLU B N 1
ATOM 4898 C CA . GLU B 1 264 ? -10.422 1.548 -24.406 1 59.12 264 GLU B CA 1
ATOM 4899 C C . GLU B 1 264 ? -9.312 0.731 -25.062 1 59.12 264 GLU B C 1
ATOM 4901 O O . GLU B 1 264 ? -9.516 -0.44 -25.391 1 59.12 264 GLU B O 1
ATOM 4906 N N . SER B 1 265 ? -8.344 1.315 -25.641 1 55.53 265 SER B N 1
ATOM 4907 C CA . SER B 1 265 ? -7.199 0.616 -26.219 1 55.53 265 SER B CA 1
ATOM 4908 C C . SER B 1 265 ? -5.934 0.857 -25.406 1 55.53 265 SER B C 1
ATOM 4910 O O . SER B 1 265 ? -5.691 1.973 -24.938 1 55.53 265 SER B O 1
ATOM 4912 N N . PHE B 1 266 ? -5.461 -0.287 -24.922 1 56.19 266 PHE B N 1
ATOM 4913 C CA . PHE B 1 266 ? -4.168 -0.208 -24.25 1 56.19 266 PHE B CA 1
ATOM 4914 C C . PHE B 1 266 ? -3.066 -0.791 -25.141 1 56.19 266 PHE B C 1
ATOM 4916 O O . PHE B 1 266 ? -3.326 -1.654 -25.969 1 56.19 266 PHE B O 1
ATOM 4923 N N . GLY B 1 267 ? -1.828 -0.248 -25.047 1 52.75 267 GLY B N 1
ATOM 4924 C CA . GLY B 1 267 ? -0.74 -0.922 -25.734 1 52.75 267 GLY B CA 1
ATOM 4925 C C . GLY B 1 267 ? -0.303 -0.21 -27 1 52.75 267 GLY B C 1
ATOM 4926 O O . GLY B 1 267 ? 0.302 -0.819 -27.891 1 52.75 267 GLY B O 1
ATOM 4927 N N . SER B 1 268 ? -0.939 0.959 -27.125 1 44.28 268 SER B N 1
ATOM 4928 C CA . SER B 1 268 ? -0.307 1.641 -28.25 1 44.28 268 SER B CA 1
ATOM 4929 C C . SER B 1 268 ? 1.17 1.903 -27.969 1 44.28 268 SER B C 1
ATOM 4931 O O . SER B 1 268 ? 1.608 1.878 -26.828 1 44.28 268 SER B O 1
ATOM 4933 N N . ASP B 1 269 ? 1.96 1.896 -28.953 1 47 269 ASP B N 1
ATOM 4934 C CA . ASP B 1 269 ? 3.41 2.057 -28.969 1 47 269 ASP B CA 1
ATOM 4935 C C . ASP B 1 269 ? 3.848 3.127 -27.969 1 47 269 ASP B C 1
ATOM 4937 O O . ASP B 1 269 ? 4.953 3.062 -27.422 1 47 269 ASP B O 1
ATOM 4941 N N . GLN B 1 270 ? 2.873 3.988 -27.594 1 48.47 270 GLN B N 1
ATOM 4942 C CA . GLN B 1 270 ? 3.314 5.086 -26.734 1 48.47 270 GLN B CA 1
ATOM 4943 C C . GLN B 1 270 ? 2.738 4.945 -25.328 1 48.47 270 GLN B C 1
ATOM 4945 O O . GLN B 1 270 ? 3.059 5.742 -24.438 1 48.47 270 GLN B O 1
ATOM 4950 N N . ASP B 1 271 ? 2.047 3.768 -25.188 1 61.66 271 ASP B N 1
ATOM 4951 C CA . ASP B 1 271 ? 1.383 3.662 -23.891 1 61.66 271 ASP B CA 1
ATOM 4952 C C . ASP B 1 271 ? 2.254 2.91 -22.891 1 61.66 271 ASP B C 1
ATOM 4954 O O . ASP B 1 271 ? 2.762 1.827 -23.188 1 61.66 271 ASP B O 1
ATOM 4958 N N . ASN B 1 272 ? 2.662 3.516 -21.828 1 67 272 ASN B N 1
ATOM 4959 C CA . ASN B 1 272 ? 3.477 2.938 -20.766 1 67 272 ASN B CA 1
ATOM 4960 C C . ASN B 1 272 ? 2.691 1.909 -19.953 1 67 272 ASN B C 1
ATOM 4962 O O . ASN B 1 272 ? 3.227 1.314 -19.016 1 67 272 ASN B O 1
ATOM 4966 N N . GLN B 1 273 ? 1.438 1.661 -20.422 1 72.62 273 GLN B N 1
ATOM 4967 C CA . GLN B 1 273 ? 0.595 0.721 -19.688 1 72.62 273 GLN B CA 1
ATOM 4968 C C . GLN B 1 273 ? 0.279 -0.508 -20.547 1 72.62 273 GLN B C 1
ATOM 4970 O O . GLN B 1 273 ? -0.053 -0.385 -21.719 1 72.62 273 GLN B O 1
ATOM 4975 N N . VAL B 1 274 ? 0.583 -1.648 -19.938 1 70.75 274 VAL B N 1
ATOM 4976 C CA . VAL B 1 274 ? 0.18 -2.922 -20.516 1 70.75 274 VAL B CA 1
ATOM 4977 C C . VAL B 1 274 ? -1.019 -3.486 -19.766 1 70.75 274 VAL B C 1
ATOM 4979 O O . VAL B 1 274 ? -0.958 -3.674 -18.547 1 70.75 274 VAL B O 1
ATOM 4982 N N . GLY B 1 275 ? -2.15 -3.754 -20.531 1 77.38 275 GLY B N 1
ATOM 4983 C CA . GLY B 1 275 ? -3.359 -4.273 -19.922 1 77.38 275 GLY B CA 1
ATOM 4984 C C . GLY B 1 275 ? -4.168 -3.209 -19.203 1 77.38 275 GLY B C 1
ATOM 4985 O O . GLY B 1 275 ? -3.842 -2.021 -19.266 1 77.38 275 GLY B O 1
ATOM 4986 N N . THR B 1 276 ? -5.207 -3.611 -18.562 1 86.56 276 THR B N 1
ATOM 4987 C CA . THR B 1 276 ? -6.129 -2.684 -17.922 1 86.56 276 THR B CA 1
ATOM 4988 C C . THR B 1 276 ? -5.84 -2.59 -16.422 1 86.56 276 THR B C 1
ATOM 4990 O O . THR B 1 276 ? -5.242 -3.5 -15.836 1 86.56 276 THR B O 1
ATOM 4993 N N . ILE B 1 277 ? -6.211 -1.444 -15.82 1 92.94 277 ILE B N 1
ATOM 4994 C CA . ILE B 1 277 ? -6.145 -1.317 -14.367 1 92.94 277 ILE B CA 1
ATOM 4995 C C . ILE B 1 277 ? -7.555 -1.211 -13.789 1 92.94 277 ILE B C 1
ATOM 4997 O O . ILE B 1 277 ? -7.734 -0.752 -12.656 1 92.94 277 ILE B O 1
ATOM 5001 N N . ARG B 1 278 ? -8.555 -1.611 -14.516 1 92.5 278 ARG B N 1
ATOM 5002 C CA . ARG B 1 278 ? -9.953 -1.512 -14.117 1 92.5 278 ARG B CA 1
ATOM 5003 C C . ARG B 1 278 ? -10.195 -2.219 -12.789 1 92.5 278 ARG B C 1
ATOM 5005 O O . ARG B 1 278 ? -10.977 -1.743 -11.961 1 92.5 278 ARG B O 1
ATOM 5012 N N . PRO B 1 279 ? -9.594 -3.422 -12.578 1 95.62 279 PRO B N 1
ATOM 5013 C CA . PRO B 1 279 ? -9.781 -4.039 -11.266 1 95.62 279 PRO B CA 1
ATOM 5014 C C . PRO B 1 279 ? -9.312 -3.143 -10.117 1 95.62 279 PRO B C 1
ATOM 5016 O O . PRO B 1 279 ? -9.922 -3.129 -9.047 1 95.62 279 PRO B O 1
ATOM 5019 N N . ILE B 1 280 ? -8.266 -2.395 -10.336 1 97.69 280 ILE B N 1
ATOM 5020 C CA . ILE B 1 280 ? -7.75 -1.488 -9.312 1 97.69 280 ILE B CA 1
ATOM 5021 C C . ILE B 1 280 ? -8.742 -0.349 -9.094 1 97.69 280 ILE B C 1
ATOM 5023 O O . ILE B 1 280 ? -8.984 0.056 -7.949 1 97.69 280 ILE B O 1
ATOM 5027 N N . VAL B 1 281 ? -9.289 0.206 -10.156 1 96.31 281 VAL B N 1
ATOM 5028 C CA . VAL B 1 281 ? -10.297 1.254 -10.047 1 96.31 281 VAL B CA 1
ATOM 5029 C C . VAL B 1 281 ? -11.5 0.737 -9.258 1 96.31 281 VAL B C 1
ATOM 5031 O O . VAL B 1 281 ? -11.992 1.415 -8.352 1 96.31 281 VAL B O 1
ATOM 5034 N N . THR B 1 282 ? -11.922 -0.479 -9.562 1 96.69 282 THR B N 1
ATOM 5035 C CA . THR B 1 282 ? -13.016 -1.099 -8.82 1 96.69 282 THR B CA 1
ATOM 5036 C C . THR B 1 282 ? -12.656 -1.234 -7.34 1 96.69 282 THR B C 1
ATOM 5038 O O . THR B 1 282 ? -13.477 -0.932 -6.469 1 96.69 282 THR B O 1
ATOM 5041 N N . ALA B 1 283 ? -11.477 -1.698 -7.078 1 98.44 283 ALA B N 1
ATOM 5042 C CA . ALA B 1 283 ? -11.023 -1.865 -5.703 1 98.44 283 ALA B CA 1
ATOM 5043 C C . ALA B 1 283 ? -11.016 -0.532 -4.961 1 98.44 283 ALA B C 1
ATOM 5045 O O . ALA B 1 283 ? -11.398 -0.464 -3.791 1 98.44 283 ALA B O 1
ATOM 5046 N N . SER B 1 284 ? -10.57 0.548 -5.621 1 98.19 284 SER B N 1
ATOM 5047 C CA . SER B 1 284 ? -10.492 1.866 -5 1 98.19 284 SER B CA 1
ATOM 5048 C C . SER B 1 284 ? -11.867 2.355 -4.566 1 98.19 284 SER B C 1
ATOM 5050 O O . SER B 1 284 ? -11.992 3.09 -3.582 1 98.19 284 SER B O 1
ATOM 5052 N N . GLN B 1 285 ? -12.852 1.94 -5.246 1 97.81 285 GLN B N 1
ATOM 5053 C CA . GLN B 1 285 ? -14.219 2.348 -4.941 1 97.81 285 GLN B CA 1
ATOM 5054 C C . GLN B 1 285 ? -14.844 1.438 -3.885 1 97.81 285 GLN B C 1
ATOM 5056 O O . GLN B 1 285 ? -15.641 1.888 -3.061 1 97.81 285 GLN B O 1
ATOM 5061 N N . ALA B 1 286 ? -14.414 0.172 -3.873 1 98.56 286 ALA B N 1
ATOM 5062 C CA . ALA B 1 286 ? -15.086 -0.849 -3.072 1 98.56 286 ALA B CA 1
ATOM 5063 C C . ALA B 1 286 ? -14.484 -0.933 -1.673 1 98.56 286 ALA B C 1
ATOM 5065 O O . ALA B 1 286 ? -15.117 -1.456 -0.751 1 98.56 286 ALA B O 1
ATOM 5066 N N . VAL B 1 287 ? -13.312 -0.511 -1.497 1 98.75 287 VAL B N 1
ATOM 5067 C CA . VAL B 1 287 ? -12.617 -0.662 -0.223 1 98.75 287 VAL B CA 1
ATOM 5068 C C . VAL B 1 287 ? -13.086 0.418 0.751 1 98.75 287 VAL B C 1
ATOM 5070 O O . VAL B 1 287 ? -13.398 1.539 0.343 1 98.75 287 VAL B O 1
ATOM 5073 N N . ARG B 1 288 ? -13.148 0.141 1.988 1 98.12 288 ARG B N 1
ATOM 5074 C CA . ARG B 1 288 ? -13.555 1.117 2.994 1 98.12 288 ARG B CA 1
ATOM 5075 C C . ARG B 1 288 ? -12.406 2.062 3.334 1 98.12 288 ARG B C 1
ATOM 5077 O O . ARG B 1 288 ? -11.25 1.775 3.027 1 98.12 288 ARG B O 1
ATOM 5084 N N . LYS B 1 289 ? -12.766 3.232 3.965 1 98 289 LYS B N 1
ATOM 5085 C CA . LYS B 1 289 ? -11.727 4.094 4.531 1 98 289 LYS B CA 1
ATOM 5086 C C . LYS B 1 289 ? -10.836 3.316 5.496 1 98 289 LYS B C 1
ATOM 5088 O O . LYS B 1 289 ? -11.328 2.494 6.273 1 98 289 LYS B O 1
ATOM 5093 N N . PHE B 1 290 ? -9.461 3.5 5.344 1 98.5 290 PHE B N 1
ATOM 5094 C CA . PHE B 1 290 ? -8.438 2.816 6.129 1 98.5 290 PHE B CA 1
ATOM 5095 C C . PHE B 1 290 ? -8.391 1.335 5.777 1 98.5 290 PHE B C 1
ATOM 5097 O O . PHE B 1 290 ? -7.77 0.543 6.488 1 98.5 290 PHE B O 1
ATOM 5104 N N . GLY B 1 291 ? -9.062 0.897 4.723 1 98.69 291 GLY B N 1
ATOM 5105 C CA . GLY B 1 291 ? -9 -0.495 4.305 1 98.69 291 GLY B CA 1
ATOM 5106 C C . GLY B 1 291 ? -7.723 -0.842 3.57 1 98.69 291 GLY B C 1
ATOM 5107 O O . GLY B 1 291 ? -6.812 -0.015 3.469 1 98.69 291 GLY B O 1
ATOM 5108 N N . THR B 1 292 ? -7.68 -2.113 3.08 1 98.94 292 THR B N 1
ATOM 5109 C CA . THR B 1 292 ? -6.492 -2.609 2.389 1 98.94 292 THR B CA 1
ATOM 5110 C C . THR B 1 292 ? -6.867 -3.205 1.034 1 98.94 292 THR B C 1
ATOM 5112 O O . THR B 1 292 ? -7.863 -3.918 0.916 1 98.94 292 THR B O 1
ATOM 5115 N N . VAL B 1 293 ? -6.113 -2.842 0.033 1 98.94 293 VAL B N 1
ATOM 5116 C CA . VAL B 1 293 ? -6.184 -3.492 -1.271 1 98.94 293 VAL B CA 1
ATOM 5117 C C . VAL B 1 293 ? -4.926 -4.32 -1.506 1 98.94 293 VAL B C 1
ATOM 5119 O O . VAL B 1 293 ? -3.809 -3.807 -1.417 1 98.94 293 VAL B O 1
ATOM 5122 N N . GLN B 1 294 ? -5.098 -5.566 -1.719 1 98.94 294 GLN B N 1
ATOM 5123 C CA . GLN B 1 294 ? -4.027 -6.5 -2.066 1 98.94 294 GLN B CA 1
ATOM 5124 C C . GLN B 1 294 ? -4.043 -6.824 -3.557 1 98.94 294 GLN B C 1
ATOM 5126 O O . GLN B 1 294 ? -5.039 -7.328 -4.078 1 98.94 294 GLN B O 1
ATOM 5131 N N . LEU B 1 295 ? -2.941 -6.453 -4.215 1 98.75 295 LEU B N 1
ATOM 5132 C CA . LEU B 1 295 ? -2.789 -6.824 -5.617 1 98.75 295 LEU B CA 1
ATOM 5133 C C . LEU B 1 295 ? -2.027 -8.141 -5.754 1 98.75 295 LEU B C 1
ATOM 5135 O O . LEU B 1 295 ? -0.801 -8.164 -5.617 1 98.75 295 LEU B O 1
ATOM 5139 N N . THR B 1 296 ? -2.77 -9.156 -6.043 1 98.19 296 THR B N 1
ATOM 5140 C CA . THR B 1 296 ? -2.205 -10.484 -6.258 1 98.19 296 THR B CA 1
ATOM 5141 C C . THR B 1 296 ? -2.004 -10.75 -7.746 1 98.19 296 THR B C 1
ATOM 5143 O O . THR B 1 296 ? -0.99 -11.32 -8.148 1 98.19 296 THR B O 1
ATOM 5146 N N . GLY B 1 297 ? -3.016 -10.367 -8.539 1 96.44 297 GLY B N 1
ATOM 5147 C CA . GLY B 1 297 ? -2.812 -10.414 -9.977 1 96.44 297 GLY B CA 1
ATOM 5148 C C . GLY B 1 297 ? -1.66 -9.547 -10.445 1 96.44 297 GLY B C 1
ATOM 5149 O O . GLY B 1 297 ? -1.445 -8.453 -9.922 1 96.44 297 GLY B O 1
ATOM 5150 N N . VAL B 1 298 ? -1.056 -9.906 -11.531 1 93 298 VAL B N 1
ATOM 5151 C CA . VAL B 1 298 ? 0.212 -9.312 -11.945 1 93 298 VAL B CA 1
ATOM 5152 C C . VAL B 1 298 ? -0.046 -7.996 -12.68 1 93 298 VAL B C 1
ATOM 5154 O O . VAL B 1 298 ? -0.879 -7.938 -13.586 1 93 298 VAL B O 1
ATOM 5157 N N . TYR B 1 299 ? 0.622 -6.973 -12.234 1 93.12 299 TYR B N 1
ATOM 5158 C CA . TYR B 1 299 ? 0.774 -5.711 -12.953 1 93.12 299 TYR B CA 1
ATOM 5159 C C . TYR B 1 299 ? 2.24 -5.434 -13.266 1 93.12 299 TYR B C 1
ATOM 5161 O O . TYR B 1 299 ? 3.014 -5.074 -12.375 1 93.12 299 TYR B O 1
ATOM 5169 N N . GLY B 1 300 ? 2.609 -5.496 -14.555 1 89.25 300 GLY B N 1
ATOM 5170 C CA . GLY B 1 300 ? 4.027 -5.488 -14.891 1 89.25 300 GLY B CA 1
ATOM 5171 C C . GLY B 1 300 ? 4.484 -4.184 -15.516 1 89.25 300 GLY B C 1
ATOM 5172 O O . GLY B 1 300 ? 5.652 -4.039 -15.875 1 89.25 300 GLY B O 1
ATOM 5173 N N . SER B 1 301 ? 3.598 -3.225 -15.633 1 91 301 SER B N 1
ATOM 5174 C CA . SER B 1 301 ? 3.943 -1.973 -16.297 1 91 301 SER B CA 1
ATOM 5175 C C . SER B 1 301 ? 3.502 -0.769 -15.477 1 91 301 SER B C 1
ATOM 5177 O O . SER B 1 301 ? 2.879 -0.926 -14.422 1 91 301 SER B O 1
ATOM 5179 N N . ASN B 1 302 ? 3.881 0.373 -15.906 1 94.19 302 ASN B N 1
ATOM 5180 C CA . ASN B 1 302 ? 3.303 1.59 -15.344 1 94.19 302 ASN B CA 1
ATOM 5181 C C . ASN B 1 302 ? 1.806 1.682 -15.633 1 94.19 302 ASN B C 1
ATOM 5183 O O . ASN B 1 302 ? 1.294 0.997 -16.516 1 94.19 302 ASN B O 1
ATOM 5187 N N . ALA B 1 303 ? 1.189 2.443 -14.875 1 93.94 303 ALA B N 1
ATOM 5188 C CA . ALA B 1 303 ? -0.255 2.605 -15.016 1 93.94 303 ALA B CA 1
ATOM 5189 C C . ALA B 1 303 ? -0.62 4.066 -15.266 1 93.94 303 ALA B C 1
ATOM 5191 O O . ALA B 1 303 ? -0.065 4.969 -14.633 1 93.94 303 ALA B O 1
ATOM 5192 N N . ASN B 1 304 ? -1.522 4.316 -16.188 1 92.12 304 ASN B N 1
ATOM 5193 C CA . ASN B 1 304 ? -2.09 5.637 -16.438 1 92.12 304 ASN B CA 1
ATOM 5194 C C . ASN B 1 304 ? -3.43 5.812 -15.727 1 92.12 304 ASN B C 1
ATOM 5196 O O . ASN B 1 304 ? -4.199 4.859 -15.594 1 92.12 304 ASN B O 1
ATOM 5200 N N . ASP B 1 305 ? -3.658 7.004 -15.289 1 92.69 305 ASP B N 1
ATOM 5201 C CA . ASP B 1 305 ? -4.895 7.359 -14.602 1 92.69 305 ASP B CA 1
ATOM 5202 C C . ASP B 1 305 ? -5.078 6.527 -13.336 1 92.69 305 ASP B C 1
ATOM 5204 O O . ASP B 1 305 ? -6.191 6.113 -13.008 1 92.69 305 ASP B O 1
ATOM 5208 N N . PHE B 1 306 ? -3.965 6.133 -12.734 1 95.88 306 PHE B N 1
ATOM 5209 C CA . PHE B 1 306 ? -3.986 5.395 -11.477 1 95.88 306 PHE B CA 1
ATOM 5210 C C . PHE B 1 306 ? -4.75 6.172 -10.414 1 95.88 306 PHE B C 1
ATOM 5212 O O . PHE B 1 306 ? -4.484 7.355 -10.188 1 95.88 306 PHE B O 1
ATOM 5219 N N . PRO B 1 307 ? -5.738 5.551 -9.758 1 97.31 307 PRO B N 1
ATOM 5220 C CA . PRO B 1 307 ? -6.605 6.293 -8.844 1 97.31 307 PRO B CA 1
ATOM 5221 C C . PRO B 1 307 ? -5.926 6.621 -7.516 1 97.31 307 PRO B C 1
ATOM 5223 O O . PRO B 1 307 ? -6.469 6.332 -6.445 1 97.31 307 PRO B O 1
ATOM 5226 N N . LEU B 1 308 ? -4.859 7.367 -7.559 1 97.56 308 LEU B N 1
ATOM 5227 C CA . LEU B 1 308 ? -4.023 7.699 -6.41 1 97.56 308 LEU B CA 1
ATOM 5228 C C . LEU B 1 308 ? -4.781 8.578 -5.422 1 97.56 308 LEU B C 1
ATOM 5230 O O . LEU B 1 308 ? -4.711 8.359 -4.211 1 97.56 308 LEU B O 1
ATOM 5234 N N . GLY B 1 309 ? -5.484 9.586 -5.883 1 95.56 309 GLY B N 1
ATOM 5235 C CA . GLY B 1 309 ? -6.234 10.484 -5.02 1 95.56 309 GLY B CA 1
ATOM 5236 C C . GLY B 1 309 ? -7.293 9.781 -4.195 1 95.56 309 GLY B C 1
ATOM 5237 O O . GLY B 1 309 ? -7.512 10.117 -3.031 1 95.56 309 GLY B O 1
ATOM 5238 N N . ASP B 1 310 ? -7.93 8.781 -4.82 1 96.25 310 ASP B N 1
ATOM 5239 C CA . ASP B 1 310 ? -8.938 8 -4.117 1 96.25 310 ASP B CA 1
ATOM 5240 C C . ASP B 1 310 ? -8.32 7.203 -2.973 1 96.25 310 ASP B C 1
ATOM 5242 O O . ASP B 1 310 ? -8.859 7.164 -1.866 1 96.25 310 ASP B O 1
ATOM 5246 N N . PHE B 1 311 ? -7.207 6.598 -3.25 1 98.38 311 PHE B N 1
ATOM 5247 C CA . PHE B 1 311 ? -6.523 5.816 -2.229 1 98.38 311 PHE B CA 1
ATOM 5248 C C . PHE B 1 311 ? -6 6.719 -1.116 1 98.38 311 PHE B C 1
ATOM 5250 O O . PHE B 1 311 ? -6.188 6.426 0.067 1 98.38 311 PHE B O 1
ATOM 5257 N N . PHE B 1 312 ? -5.434 7.852 -1.458 1 97.81 312 PHE B N 1
ATOM 5258 C CA . PHE B 1 312 ? -4.824 8.75 -0.485 1 97.81 312 PHE B CA 1
ATOM 5259 C C . PHE B 1 312 ? -5.883 9.352 0.433 1 97.81 312 PHE B C 1
ATOM 5261 O O . PHE B 1 312 ? -5.727 9.344 1.656 1 97.81 312 PHE B O 1
ATOM 5268 N N . SER B 1 313 ? -6.945 9.875 -0.145 1 96 313 SER B N 1
ATOM 5269 C CA . SER B 1 313 ? -7.949 10.617 0.61 1 96 313 SER B CA 1
ATOM 5270 C C . SER B 1 313 ? -8.641 9.734 1.641 1 96 313 SER B C 1
ATOM 5272 O O . SER B 1 313 ? -9.195 10.234 2.621 1 96 313 SER B O 1
ATOM 5274 N N . ARG B 1 314 ? -8.523 8.422 1.463 1 97.5 314 ARG B N 1
ATOM 5275 C CA . ARG B 1 314 ? -9.258 7.52 2.346 1 97.5 314 ARG B CA 1
ATOM 5276 C C . ARG B 1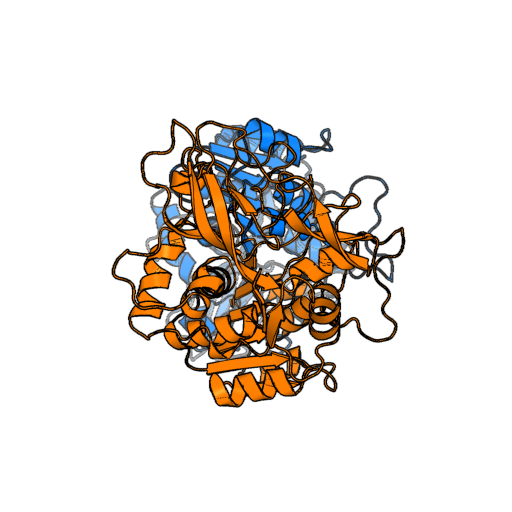 314 ? -8.297 6.645 3.145 1 97.5 314 ARG B C 1
ATOM 5278 O O . ARG B 1 314 ? -8.703 5.633 3.721 1 97.5 314 ARG B O 1
ATOM 5285 N N . ASN B 1 315 ? -7.031 7.039 3.105 1 98.62 315 ASN B N 1
ATOM 5286 C CA . ASN B 1 315 ? -6.012 6.367 3.904 1 98.62 315 ASN B CA 1
ATOM 5287 C C . ASN B 1 315 ? -5.945 4.875 3.592 1 98.62 315 ASN B C 1
ATOM 5289 O O . ASN B 1 315 ? -5.812 4.051 4.5 1 98.62 315 ASN B O 1
ATOM 5293 N N . VAL B 1 316 ? -6.012 4.473 2.346 1 98.75 316 VAL B N 1
ATOM 5294 C CA . VAL B 1 316 ? -6.016 3.066 1.948 1 98.75 316 VAL B CA 1
ATOM 5295 C C . VAL B 1 316 ? -4.578 2.551 1.862 1 98.75 316 VAL B C 1
ATOM 5297 O O . VAL B 1 316 ? -3.693 3.246 1.36 1 98.75 316 VAL B O 1
ATOM 5300 N N . SER B 1 317 ? -4.34 1.324 2.328 1 98.81 317 SER B N 1
ATOM 5301 C CA . SER B 1 317 ? -3.066 0.637 2.148 1 98.81 317 SER B CA 1
ATOM 5302 C C . SER B 1 317 ? -3.086 -0.248 0.906 1 98.81 317 SER B C 1
ATOM 5304 O O . SER B 1 317 ? -4.07 -0.946 0.65 1 98.81 317 SER B O 1
ATOM 5306 N N . LEU B 1 318 ? -2.025 -0.163 0.117 1 98.88 318 LEU B N 1
ATOM 5307 C CA . LEU B 1 318 ? -1.844 -1.047 -1.03 1 98.88 318 LEU B CA 1
ATOM 5308 C C . LEU B 1 318 ? -0.702 -2.027 -0.786 1 98.88 318 LEU B C 1
ATOM 5310 O O . LEU B 1 318 ? 0.415 -1.617 -0.46 1 98.88 318 LEU B O 1
ATOM 5314 N N . LYS B 1 319 ? -1.011 -3.271 -0.888 1 98.75 319 LYS B N 1
ATOM 5315 C CA . LYS B 1 319 ? -0.019 -4.344 -0.844 1 98.75 319 LYS B CA 1
ATOM 5316 C C . LYS B 1 319 ? -0.011 -5.141 -2.145 1 98.75 319 LYS B C 1
ATOM 5318 O O . LYS B 1 319 ? -1.021 -5.199 -2.848 1 98.75 319 LYS B O 1
ATOM 5323 N N . MET B 1 320 ? 1.194 -5.664 -2.434 1 98.75 320 MET B N 1
ATOM 5324 C CA . MET B 1 320 ? 1.268 -6.285 -3.752 1 98.75 320 MET B CA 1
ATOM 5325 C C . MET B 1 320 ? 2.52 -7.148 -3.877 1 98.75 320 MET B C 1
ATOM 5327 O O . MET B 1 320 ? 3.43 -7.055 -3.053 1 98.75 320 MET B O 1
ATOM 5331 N N . GLY B 1 321 ? 2.512 -7.996 -4.914 1 97.69 321 GLY B N 1
ATOM 5332 C CA . GLY B 1 321 ? 3.742 -8.68 -5.293 1 97.69 321 GLY B CA 1
ATOM 5333 C C . GLY B 1 321 ? 3.555 -10.164 -5.523 1 97.69 321 GLY B C 1
ATOM 5334 O O . GLY B 1 321 ? 2.434 -10.633 -5.73 1 97.69 321 GLY B O 1
ATOM 5335 N N . GLN B 1 322 ? 4.688 -10.852 -5.625 1 97.06 322 GLN B N 1
ATOM 5336 C CA . GLN B 1 322 ? 4.758 -12.297 -5.824 1 97.06 322 GLN B CA 1
ATOM 5337 C C . GLN B 1 322 ? 4.863 -13.031 -4.492 1 97.06 322 GLN B C 1
ATOM 5339 O O . GLN B 1 322 ? 5.691 -12.688 -3.646 1 97.06 322 GLN B O 1
ATOM 5344 N N . ALA B 1 323 ? 4.035 -14.023 -4.332 1 98.44 323 ALA B N 1
ATOM 5345 C CA . ALA B 1 323 ? 3.998 -14.773 -3.08 1 98.44 323 ALA B CA 1
ATOM 5346 C C . ALA B 1 323 ? 5.309 -15.523 -2.85 1 98.44 323 ALA B C 1
ATOM 5348 O O . ALA B 1 323 ? 5.801 -16.219 -3.744 1 98.44 323 ALA B O 1
ATOM 5349 N N . PRO B 1 324 ? 5.957 -15.367 -1.674 1 98.62 324 PRO B N 1
ATOM 5350 C CA . PRO B 1 324 ? 7.078 -16.219 -1.291 1 98.62 324 PRO B CA 1
ATOM 5351 C C . PRO B 1 324 ? 6.629 -17.625 -0.875 1 98.62 324 PRO B C 1
ATOM 5353 O O . PRO B 1 324 ? 6.406 -17.875 0.312 1 98.62 324 PRO B O 1
ATOM 5356 N N . VAL B 1 325 ? 6.66 -18.54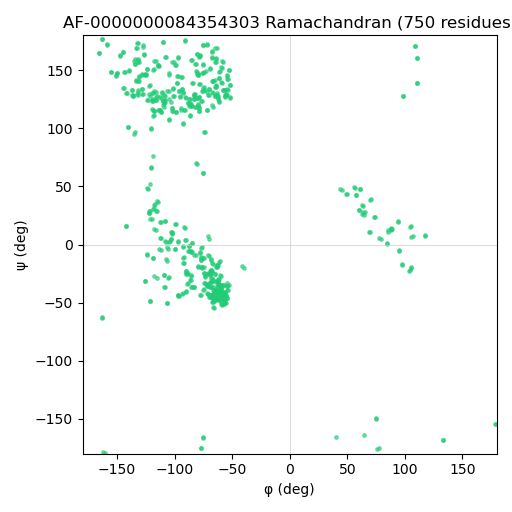7 -1.659 1 98.06 325 VAL B N 1
ATOM 5357 C CA . VAL B 1 325 ? 5.871 -19.781 -1.607 1 98.06 325 VAL B CA 1
ATOM 5358 C C . VAL B 1 325 ? 6.613 -20.828 -0.795 1 98.06 325 VAL B C 1
ATOM 5360 O O . VAL B 1 325 ? 5.996 -21.609 -0.062 1 98.06 325 VAL B O 1
ATOM 5363 N N . ILE B 1 326 ? 7.918 -20.875 -0.823 1 98.69 326 ILE B N 1
ATOM 5364 C CA . ILE B 1 326 ? 8.703 -22.031 -0.418 1 98.69 326 ILE B CA 1
ATOM 5365 C C . ILE B 1 326 ? 8.492 -22.297 1.068 1 98.69 326 ILE B C 1
ATOM 5367 O O . ILE B 1 326 ? 8.141 -23.422 1.456 1 98.69 326 ILE B O 1
ATOM 5371 N N . HIS B 1 327 ? 8.57 -21.25 1.909 1 98.75 327 HIS B N 1
ATOM 5372 C CA . HIS B 1 327 ? 8.461 -21.469 3.348 1 98.75 327 HIS B CA 1
ATOM 5373 C C . HIS B 1 327 ? 7.023 -21.766 3.756 1 98.75 327 HIS B C 1
ATOM 5375 O O . HIS B 1 327 ? 6.777 -22.25 4.863 1 98.75 327 HIS B O 1
ATOM 5381 N N . LEU B 1 328 ? 6.074 -21.562 2.844 1 98.81 328 LEU B N 1
ATOM 5382 C CA . LEU B 1 328 ? 4.664 -21.734 3.172 1 98.81 328 LEU B CA 1
ATOM 5383 C C . LEU B 1 328 ? 4.215 -23.172 2.934 1 98.81 328 LEU B C 1
ATOM 5385 O O . LEU B 1 328 ? 3.223 -23.609 3.508 1 98.81 328 LEU B O 1
ATOM 5389 N N . MET B 1 329 ? 4.867 -23.906 2.066 1 98.69 329 MET B N 1
ATOM 5390 C CA . MET B 1 329 ? 4.406 -25.172 1.504 1 98.69 329 MET B CA 1
ATOM 5391 C C . MET B 1 329 ? 4.18 -26.203 2.604 1 98.69 329 MET B C 1
ATOM 5393 O O . MET B 1 329 ? 3.16 -26.891 2.613 1 98.69 329 MET B O 1
ATOM 5397 N N . PRO B 1 330 ? 5.078 -26.312 3.627 1 98.5 330 PRO B N 1
ATOM 5398 C CA . PRO B 1 330 ? 4.848 -27.344 4.641 1 98.5 330 PRO B CA 1
ATOM 5399 C C . PRO B 1 330 ? 3.549 -27.125 5.414 1 98.5 330 PRO B C 1
ATOM 5401 O O . PRO B 1 330 ? 2.768 -28.078 5.582 1 98.5 330 PRO B O 1
ATOM 5404 N N . GLU B 1 331 ? 3.311 -25.891 5.824 1 98.56 331 GLU B N 1
ATOM 5405 C CA . GLU B 1 331 ? 2.086 -25.594 6.566 1 98.56 331 GLU B CA 1
ATOM 5406 C C . GLU B 1 331 ? 0.852 -25.812 5.691 1 98.56 331 GLU B C 1
ATOM 5408 O O . GLU B 1 331 ? -0.158 -26.344 6.156 1 98.56 331 GLU B O 1
ATOM 5413 N N . LEU B 1 332 ? 0.955 -25.453 4.504 1 98.81 332 LEU B N 1
ATOM 5414 C CA . LEU B 1 332 ? -0.178 -25.578 3.594 1 98.81 332 LEU B CA 1
ATOM 5415 C C . LEU B 1 332 ? -0.447 -27.031 3.246 1 98.81 332 LEU B C 1
ATOM 5417 O O . LEU B 1 332 ? -1.601 -27.438 3.082 1 98.81 332 LEU B O 1
ATOM 5421 N N . TYR B 1 333 ? 0.594 -27.812 3.125 1 98.75 333 TYR B N 1
ATOM 5422 C CA . TYR B 1 333 ? 0.424 -29.25 2.961 1 98.75 333 TYR B CA 1
ATOM 5423 C C . TYR B 1 333 ? -0.379 -29.828 4.117 1 98.75 333 TYR B C 1
ATOM 5425 O O . TYR B 1 333 ? -1.299 -30.625 3.9 1 98.75 333 TYR B O 1
ATOM 5433 N N . ASN B 1 334 ? -0.014 -29.453 5.305 1 98.62 334 ASN B N 1
ATOM 5434 C CA . ASN B 1 334 ? -0.721 -29.938 6.484 1 98.62 334 ASN B CA 1
ATOM 5435 C C . ASN B 1 334 ? -2.199 -29.562 6.445 1 98.62 334 ASN B C 1
ATOM 5437 O O . ASN B 1 334 ? -3.053 -30.344 6.867 1 98.62 334 ASN B O 1
ATOM 5441 N N . MET B 1 335 ? -2.498 -28.406 5.918 1 98.5 335 MET B N 1
ATOM 5442 C CA . MET B 1 335 ? -3.891 -27.969 5.816 1 98.5 335 MET B CA 1
ATOM 5443 C C . MET B 1 335 ? -4.664 -28.859 4.848 1 98.5 335 MET B C 1
ATOM 5445 O O . MET B 1 335 ? -5.82 -29.203 5.102 1 98.5 335 MET B O 1
ATOM 5449 N N . VAL B 1 336 ? -4.023 -29.219 3.773 1 98.44 336 VAL B N 1
ATOM 5450 C CA . VAL B 1 336 ? -4.652 -30.094 2.797 1 98.44 336 VAL B CA 1
ATOM 5451 C C . VAL B 1 336 ? -4.812 -31.5 3.387 1 98.44 336 VAL B C 1
ATOM 5453 O O . VAL B 1 336 ? -5.887 -32.094 3.303 1 98.44 336 VAL B O 1
ATOM 5456 N N . GLU B 1 337 ? -3.754 -31.953 4.012 1 98 337 GLU B N 1
ATOM 5457 C CA . GLU B 1 337 ? -3.738 -33.281 4.582 1 98 337 GLU B CA 1
ATOM 5458 C C . GLU B 1 337 ? -4.812 -33.469 5.656 1 98 337 GLU B C 1
ATOM 5460 O O . GLU B 1 337 ? -5.445 -34.5 5.758 1 98 337 GLU B O 1
ATOM 5465 N N . ASN B 1 338 ? -5.055 -32.406 6.371 1 97.75 338 ASN B N 1
ATOM 5466 C CA . ASN B 1 338 ? -6.004 -32.469 7.477 1 97.75 338 ASN B CA 1
ATOM 5467 C C . ASN B 1 338 ? -7.41 -32.062 7.027 1 97.75 338 ASN B C 1
ATOM 5469 O O . ASN B 1 338 ? -8.328 -32 7.844 1 97.75 338 ASN B O 1
ATOM 5473 N N . GLY B 1 339 ? -7.57 -31.719 5.844 1 96.81 339 GLY B N 1
ATOM 5474 C CA . GLY B 1 339 ? -8.891 -31.5 5.27 1 96.81 339 GLY B CA 1
ATOM 5475 C C . GLY B 1 339 ? -9.406 -30.094 5.461 1 96.81 339 GLY B C 1
ATOM 5476 O O . GLY B 1 339 ? -10.586 -29.812 5.23 1 96.81 339 GLY B O 1
ATOM 5477 N N . TYR B 1 340 ? -8.531 -29.188 5.871 1 96.69 340 TYR B N 1
ATOM 5478 C CA . TYR B 1 340 ? -8.953 -27.812 6.055 1 96.69 340 TYR B CA 1
ATOM 5479 C C . TYR B 1 340 ? -9.164 -27.125 4.711 1 96.69 340 TYR B C 1
ATOM 5481 O O . TYR B 1 340 ? -9.961 -26.188 4.605 1 96.69 340 TYR B O 1
ATOM 5489 N N . VAL B 1 341 ? -8.445 -27.594 3.678 1 96.25 341 VAL B N 1
ATOM 5490 C CA . VAL B 1 341 ? -8.562 -27.031 2.338 1 96.25 341 VAL B CA 1
ATOM 5491 C C . VAL B 1 341 ? -8.609 -28.156 1.306 1 96.25 341 VAL B C 1
ATOM 5493 O O . VAL B 1 341 ? -7.77 -29.062 1.324 1 96.25 341 VAL B O 1
ATOM 5496 N N . ASN B 1 342 ? -9.57 -28.109 0.472 1 97.06 342 ASN B N 1
ATOM 5497 C CA . ASN B 1 342 ? -9.625 -28.984 -0.688 1 97.06 342 ASN B CA 1
ATOM 5498 C C . ASN B 1 342 ? -9.273 -28.25 -1.975 1 97.06 342 ASN B C 1
ATOM 5500 O O . ASN B 1 342 ? -10.086 -27.469 -2.49 1 97.06 342 ASN B O 1
ATOM 5504 N N . PRO B 1 343 ? -8.164 -28.5 -2.496 1 97.56 343 PRO B N 1
ATOM 5505 C CA . PRO B 1 343 ? -7.762 -27.75 -3.691 1 97.56 343 PRO B CA 1
ATOM 5506 C C . PRO B 1 343 ? -8.258 -28.406 -4.984 1 97.56 343 PRO B C 1
ATOM 5508 O O . PRO B 1 343 ? -8.055 -27.859 -6.07 1 97.56 343 PRO B O 1
ATOM 5511 N N . THR B 1 344 ? -8.914 -29.5 -4.953 1 98.19 344 THR B N 1
ATOM 5512 C CA . THR B 1 344 ? -9.164 -30.281 -6.156 1 98.19 344 THR B CA 1
ATOM 5513 C C . THR B 1 344 ? -10.492 -29.891 -6.793 1 98.19 344 THR B C 1
ATOM 5515 O O . THR B 1 344 ? -10.766 -30.234 -7.945 1 98.19 344 THR B O 1
ATOM 5518 N N . ASP B 1 345 ? -11.328 -29.203 -6.035 1 97.5 345 ASP B N 1
ATOM 5519 C CA . ASP B 1 345 ? -12.672 -28.891 -6.523 1 97.5 345 ASP B CA 1
ATOM 5520 C C . ASP B 1 345 ? -12.609 -27.906 -7.68 1 97.5 345 ASP B C 1
ATOM 5522 O O . ASP B 1 345 ? -13.594 -27.734 -8.406 1 97.5 345 ASP B O 1
ATOM 5526 N N . ILE B 1 346 ? -11.438 -27.281 -7.883 1 98.06 346 ILE B N 1
ATOM 5527 C CA . ILE B 1 346 ? -11.359 -26.312 -8.969 1 98.06 346 ILE B CA 1
ATOM 5528 C C . ILE B 1 346 ? -10.891 -27 -10.242 1 98.06 346 ILE B C 1
ATOM 5530 O O . ILE B 1 346 ? -10.891 -26.391 -11.32 1 98.06 346 ILE B O 1
ATOM 5534 N N . ILE B 1 347 ? -10.414 -28.25 -10.172 1 98.62 347 ILE B N 1
ATOM 5535 C CA . ILE B 1 347 ? -9.922 -28.969 -11.352 1 98.62 347 ILE B CA 1
ATOM 5536 C C . ILE B 1 347 ? -11.102 -29.359 -12.242 1 98.62 347 ILE B C 1
ATOM 5538 O O . ILE B 1 347 ? -11.93 -30.188 -11.852 1 98.62 347 ILE B O 1
ATOM 5542 N N . THR B 1 348 ? -11.164 -28.828 -13.422 1 98.44 348 THR B N 1
ATOM 5543 C CA . THR B 1 348 ? -12.273 -29.109 -14.328 1 98.44 348 THR B CA 1
ATOM 5544 C C . THR B 1 348 ? -11.812 -29.984 -15.492 1 98.44 348 THR B C 1
ATOM 5546 O O . THR B 1 348 ? -12.617 -30.688 -16.109 1 98.44 348 THR B O 1
ATOM 5549 N N . HIS B 1 349 ? -10.516 -29.906 -15.828 1 98.62 349 HIS B N 1
ATOM 5550 C CA . HIS B 1 349 ? -9.992 -30.641 -16.984 1 98.62 349 HIS B CA 1
ATOM 5551 C C . HIS B 1 349 ? -8.703 -31.375 -16.625 1 98.62 349 HIS B C 1
ATOM 5553 O O . HIS B 1 349 ? -7.836 -30.828 -15.945 1 98.62 349 HIS B O 1
ATOM 5559 N N . ARG B 1 350 ? -8.641 -32.594 -16.922 1 98.44 350 ARG B N 1
ATOM 5560 C CA . ARG B 1 350 ? -7.457 -33.438 -16.922 1 98.44 350 ARG B CA 1
ATOM 5561 C C . ARG B 1 350 ? -7.102 -33.906 -18.328 1 98.44 350 ARG B C 1
ATOM 5563 O O . ARG B 1 350 ? -7.887 -34.594 -18.984 1 98.44 350 ARG B O 1
ATOM 5570 N N . MET B 1 351 ? -5.93 -33.438 -18.734 1 98.69 351 MET B N 1
ATOM 5571 C CA . MET B 1 351 ? -5.574 -33.688 -20.125 1 98.69 351 MET B CA 1
ATOM 5572 C C . MET B 1 351 ? -4.137 -34.156 -20.25 1 98.69 351 MET B C 1
ATOM 5574 O O . MET B 1 351 ? -3.328 -33.969 -19.344 1 98.69 351 MET B O 1
ATOM 5578 N N . ASP B 1 352 ? -3.855 -34.844 -21.391 1 98.56 352 ASP B N 1
ATOM 5579 C CA . ASP B 1 352 ? -2.488 -35.25 -21.672 1 98.56 352 ASP B CA 1
ATOM 5580 C C . ASP B 1 352 ? -1.623 -34.062 -22.078 1 98.56 352 ASP B C 1
ATOM 5582 O O . ASP B 1 352 ? -2.107 -33.125 -22.719 1 98.56 352 ASP B O 1
ATOM 5586 N N . LEU B 1 353 ? -0.35 -34.188 -21.734 1 98.5 353 LEU B N 1
ATOM 5587 C CA . LEU B 1 353 ? 0.6 -33.125 -22.109 1 98.5 353 LEU B CA 1
ATOM 5588 C C . LEU B 1 353 ? 0.543 -32.875 -23.609 1 98.5 353 LEU B C 1
ATOM 5590 O O . LEU B 1 353 ? 0.669 -31.719 -24.031 1 98.5 353 LEU B O 1
ATOM 5594 N N . LYS B 1 354 ? 0.292 -33.906 -24.406 1 98.06 354 LYS B N 1
ATOM 5595 C CA . LYS B 1 354 ? 0.265 -33.781 -25.875 1 98.06 354 LYS B CA 1
ATOM 5596 C C . LYS B 1 354 ? -0.907 -32.938 -26.328 1 98.06 354 LYS B C 1
ATOM 5598 O O . LYS B 1 354 ? -0.918 -32.438 -27.469 1 98.06 354 LYS B O 1
ATOM 5603 N N . GLU B 1 355 ? -1.862 -32.719 -25.469 1 98.31 355 GLU B N 1
ATOM 5604 C CA . GLU B 1 355 ? -3.061 -31.969 -25.812 1 98.31 355 GLU B CA 1
ATOM 5605 C C . GLU B 1 355 ? -2.953 -30.531 -25.312 1 98.31 355 GLU B C 1
ATOM 5607 O O . GLU B 1 355 ? -3.957 -29.812 -25.234 1 98.31 355 GLU B O 1
ATOM 5612 N N . ALA B 1 356 ? -1.777 -30.109 -25.016 1 98.31 356 ALA B N 1
ATOM 5613 C CA . ALA B 1 356 ? -1.567 -28.828 -24.344 1 98.31 356 ALA B CA 1
ATOM 5614 C C . ALA B 1 356 ? -2.137 -27.688 -25.188 1 98.31 356 ALA B C 1
ATOM 5616 O O . ALA B 1 356 ? -2.703 -26.734 -24.641 1 98.31 356 ALA B O 1
ATOM 5617 N N . ALA B 1 357 ? -1.973 -27.688 -26.5 1 97.75 357 ALA B N 1
ATOM 5618 C CA . ALA B 1 357 ? -2.49 -26.609 -27.344 1 97.75 357 ALA B CA 1
ATOM 5619 C C . ALA B 1 357 ? -3.996 -26.438 -27.156 1 97.75 357 ALA B C 1
ATOM 5621 O O . ALA B 1 357 ? -4.492 -25.328 -27.016 1 97.75 357 ALA B O 1
ATOM 5622 N N . ASP B 1 358 ? -4.691 -27.547 -27.172 1 97.88 358 ASP B N 1
ATOM 5623 C CA . ASP B 1 358 ? -6.133 -27.531 -26.953 1 97.88 358 ASP B CA 1
ATOM 5624 C C . ASP B 1 358 ? -6.465 -27.062 -25.531 1 97.88 358 ASP B C 1
ATOM 5626 O O . ASP B 1 358 ? -7.434 -26.328 -25.328 1 97.88 358 ASP B O 1
ATOM 5630 N N . ALA B 1 359 ? -5.711 -27.531 -24.594 1 98.25 359 ALA B N 1
ATOM 5631 C CA . ALA B 1 359 ? -5.91 -27.141 -23.203 1 98.25 359 ALA B CA 1
ATOM 5632 C C . ALA B 1 359 ? -5.773 -25.641 -23.031 1 98.25 359 ALA B C 1
ATOM 5634 O O . ALA B 1 359 ? -6.574 -25 -22.344 1 98.25 359 ALA B O 1
ATOM 5635 N N . TYR B 1 360 ? -4.754 -25.047 -23.672 1 97.31 360 TYR B N 1
ATOM 5636 C CA . TYR B 1 360 ? -4.543 -23.609 -23.609 1 97.31 360 TYR B CA 1
ATOM 5637 C C . TYR B 1 360 ? -5.703 -22.859 -24.25 1 97.31 360 TYR B C 1
ATOM 5639 O O . TYR B 1 360 ? -6.121 -21.797 -23.766 1 97.31 360 TYR B O 1
ATOM 5647 N N . ARG B 1 361 ? -6.199 -23.359 -25.359 1 96.38 361 ARG B N 1
ATOM 5648 C CA . ARG B 1 361 ? -7.359 -22.734 -26 1 96.38 361 ARG B CA 1
ATOM 5649 C C . ARG B 1 361 ? -8.562 -22.734 -25.078 1 96.38 361 ARG B C 1
ATOM 5651 O O . ARG B 1 361 ? -9.203 -21.703 -24.875 1 96.38 361 ARG B O 1
ATOM 5658 N N . ILE B 1 362 ? -8.859 -23.922 -24.484 1 97 362 ILE B N 1
ATOM 5659 C CA . ILE B 1 362 ? -9.992 -24.078 -23.578 1 97 362 ILE B CA 1
ATOM 5660 C C . ILE B 1 362 ? -9.844 -23.125 -22.391 1 97 362 ILE B C 1
ATOM 5662 O O . ILE B 1 362 ? -10.805 -22.453 -22 1 97 362 ILE B O 1
ATOM 5666 N N . PHE B 1 363 ? -8.641 -23.031 -21.875 1 96.12 363 PHE B N 1
ATOM 5667 C CA . PHE B 1 363 ? -8.352 -22.203 -20.719 1 96.12 363 PHE B CA 1
ATOM 5668 C C . PHE B 1 363 ? -8.477 -20.719 -21.078 1 96.12 363 PHE B C 1
ATOM 5670 O O . PHE B 1 363 ? -9.07 -19.938 -20.328 1 96.12 363 PHE B O 1
ATOM 5677 N N . ASP B 1 364 ? -7.949 -20.297 -22.172 1 93.56 364 ASP B N 1
ATOM 5678 C CA . ASP B 1 364 ? -7.957 -18.906 -22.625 1 93.56 364 ASP B CA 1
ATOM 5679 C C . ASP B 1 364 ? -9.383 -18.422 -22.906 1 93.56 364 ASP B C 1
ATOM 5681 O O . ASP B 1 364 ? -9.75 -17.312 -22.531 1 93.56 364 ASP B O 1
ATOM 5685 N N . GLU B 1 365 ? -10.172 -19.312 -23.5 1 93.12 365 GLU B N 1
ATOM 5686 C CA . GLU B 1 365 ? -11.531 -18.969 -23.891 1 93.12 365 GLU B CA 1
ATOM 5687 C C . GLU B 1 365 ? -12.516 -19.156 -22.75 1 93.12 365 GLU B C 1
ATOM 5689 O O . GLU B 1 365 ? -13.672 -18.734 -22.828 1 93.12 365 GLU B O 1
ATOM 5694 N N . LYS B 1 366 ? -12.023 -19.703 -21.703 1 94.81 366 LYS B N 1
ATOM 5695 C CA . LYS B 1 366 ? -12.898 -20.078 -20.594 1 94.81 366 LYS B CA 1
ATOM 5696 C C . LYS B 1 366 ? -14.102 -20.875 -21.078 1 94.81 366 LYS B C 1
ATOM 5698 O O . LYS B 1 366 ? -15.242 -20.594 -20.688 1 94.81 366 LYS B O 1
ATOM 5703 N N . SER B 1 367 ? -13.82 -21.766 -21.938 1 95.38 367 SER B N 1
ATOM 5704 C CA . SER B 1 367 ? -14.875 -22.578 -22.531 1 95.38 367 SER B CA 1
ATOM 5705 C C . SER B 1 367 ? -15.016 -23.922 -21.828 1 95.38 367 SER B C 1
ATOM 5707 O O . SER B 1 367 ? -14.164 -24.297 -21.016 1 95.38 367 SER B O 1
ATOM 5709 N N . GLU B 1 368 ? -16.172 -24.562 -22.016 1 96.88 368 GLU B N 1
ATOM 5710 C CA . GLU B 1 368 ? -16.438 -25.906 -21.531 1 96.88 368 GLU B CA 1
ATOM 5711 C C . GLU B 1 368 ? -16.406 -25.969 -20 1 96.88 368 GLU B C 1
ATOM 5713 O O . GLU B 1 368 ? -15.945 -26.938 -19.406 1 96.88 368 GLU B O 1
ATOM 5718 N N . GLY B 1 369 ? -16.734 -24.828 -19.359 1 97.38 369 GLY B N 1
ATOM 5719 C CA . GLY B 1 369 ? -16.812 -24.797 -17.906 1 97.38 369 GLY B CA 1
ATOM 5720 C C . GLY B 1 369 ? -15.453 -24.812 -17.25 1 97.38 369 GLY B C 1
ATOM 5721 O O . GLY B 1 369 ? -15.328 -25.219 -16.094 1 97.38 369 GLY B O 1
ATOM 5722 N N . ASN B 1 370 ? -14.453 -24.391 -17.953 1 97.56 370 ASN B N 1
ATOM 5723 C CA . ASN B 1 370 ? -13.078 -24.516 -17.484 1 97.56 370 ASN B CA 1
ATOM 5724 C C . ASN B 1 370 ? -12.797 -23.578 -16.312 1 97.56 370 ASN B C 1
ATOM 5726 O O . ASN B 1 370 ? -13.203 -22.422 -16.328 1 97.56 370 ASN B O 1
ATOM 5730 N N . ILE B 1 371 ? -12.156 -24.094 -15.258 1 98 371 ILE B N 1
ATOM 5731 C CA . ILE B 1 371 ? -11.578 -23.312 -14.18 1 98 371 ILE B CA 1
ATOM 5732 C C . ILE B 1 371 ? -10.078 -23.594 -14.078 1 98 371 ILE B C 1
ATOM 5734 O O . ILE B 1 371 ? -9.258 -22.672 -14.094 1 98 371 ILE B O 1
ATOM 5738 N N . LYS B 1 372 ? -9.727 -24.812 -14.078 1 98.44 372 LYS B N 1
ATOM 5739 C CA . LYS B 1 372 ? -8.336 -25.234 -13.938 1 98.44 372 LYS B CA 1
ATOM 5740 C C . LYS B 1 372 ? -8.047 -26.484 -14.766 1 98.44 372 LYS B C 1
ATOM 5742 O O . LYS B 1 372 ? -8.844 -27.422 -14.797 1 98.44 372 LYS B O 1
ATOM 5747 N N . VAL B 1 373 ? -6.926 -26.469 -15.469 1 98.56 373 VAL B N 1
ATOM 5748 C CA . VAL B 1 373 ? -6.48 -27.594 -16.266 1 98.56 373 VAL B CA 1
ATOM 5749 C C . VAL B 1 373 ? -5.234 -28.219 -15.641 1 98.56 373 VAL B C 1
ATOM 5751 O O . VAL B 1 373 ? -4.297 -27.5 -15.273 1 98.56 373 VAL B O 1
ATOM 5754 N N . VAL B 1 374 ? -5.234 -29.484 -15.469 1 98.75 374 VAL B N 1
ATOM 5755 C CA . VAL B 1 374 ? -4.062 -30.266 -15.094 1 98.75 374 VAL B CA 1
ATOM 5756 C C . VAL B 1 374 ? -3.59 -31.109 -16.281 1 98.75 374 VAL B C 1
ATOM 5758 O O . VAL B 1 374 ? -4.379 -31.828 -16.891 1 98.75 374 VAL B O 1
ATOM 5761 N N . LEU B 1 375 ? -2.354 -30.953 -16.641 1 98.75 375 LEU B N 1
ATOM 5762 C CA . LEU B 1 375 ? -1.724 -31.75 -17.688 1 98.75 375 LEU B CA 1
ATOM 5763 C C . LEU B 1 375 ? -0.92 -32.906 -17.094 1 98.75 375 LEU B C 1
ATOM 5765 O O . LEU B 1 375 ? -0.249 -32.719 -16.078 1 98.75 375 LEU B O 1
ATOM 5769 N N . LYS B 1 376 ? -1.019 -34 -17.703 1 98.06 376 LYS B N 1
ATOM 5770 C CA . LYS B 1 376 ? -0.267 -35.188 -17.297 1 98.06 376 LYS B CA 1
ATOM 5771 C C . LYS B 1 376 ? 0.665 -35.656 -18.406 1 98.06 376 LYS B C 1
ATOM 5773 O O . LYS B 1 376 ? 0.207 -36.031 -19.469 1 98.06 376 LYS B O 1
ATOM 5778 N N . PRO B 1 377 ? 1.978 -35.594 -18.125 1 96.56 377 PRO B N 1
ATOM 5779 C CA . PRO B 1 377 ? 2.904 -36.094 -19.156 1 96.56 377 PRO B CA 1
ATOM 5780 C C . PRO B 1 377 ? 2.777 -37.594 -19.391 1 96.56 377 PRO B C 1
ATOM 5782 O O . PRO B 1 377 ? 2.355 -38.312 -18.484 1 96.56 377 PRO B O 1
#